Protein AF-A0A1A8XDH8-F1 (afdb_monomer_lite)

Organism: NCBI:txid864141

Foldseek 3Di:
DVVLLVLLVVLLLCLVVDDVVSVVVCVVDPVSLVSNVSNLVSLVVLCVVQPPDDDDPSNVSSVVVVVVSVVCCVVDLCSLLSSVLSVVVVVVVVDDDDPDPPPDADDLQFADPLVVVLCVVLVLCVVDCLRVLSVVLVVFWFDQDCPLLVVPPDPLWPPSRLLRRVLRSVVVCQVCVVVSCVVVVVDDLQRSLVSVQLSVLSNQLNDQTRLSSVSSSVVSVVVVCVVVVVVDDDRDRDRDDDLSDDSVLSVLLSNLVVCLSSVVVLVVSLPDPPPPCLQVCQVVVLVNLQSLLVCLVPCPSVSCVVSNVSVPVRDDPVNLVVSCVSHPPSLSVCSPPPVDSGSDNVVVVVPDDPPPDDDDPDDDDDPDPDDDDDPPPCVVPDDPVPGPVVVVVVVVVVPDDDDDDDDDDD

Sequence (410 aa):
DIYELKNIFDYSELIYDGDIKVYNEISNNSEYLNYFKNGLNLYRRGKIRCPSVKMNEYCNEFNEYANNYNNYEKKLPYLSCREKFLSSLLKKDTTSNGESLRGDGTNEDTLDTVFHTLLKKDEIDEKIDLNKFYKLLNTYNGTHIPNICDSLNDKLMIKKDYICKLFGRVENIFKKWDDIIKVYNKLDPKESCSYLNYWIYGKLGGVDSTPCDIDNFYFMWYDYYIDISRNNTKNKCYIDKYYGFNTDELRNKKKMFDFLVYYNSMKDKFKETKNDSKKDYCPYIKGIFELYKLMERENDTNSYTEELKLFRNKFSNAELNYLEEICPDMCLHFVFNKKLKTLCPFEEFSSSELVKEKVKPCGNLVSSKVPGRTHKNNEEGYNFSSLPSATVYKKLNGEVITDYYYSICE

Radius of gyration: 26.26 Å; chains: 1; bounding box: 73×52×60 Å

Secondary structure (DSSP, 8-state):
-HHHHHHHHHHHHHHHS--HHHHHHHHH-HHHHHHHHHHHHHHHHHHHH--SS---HHHHHHHHHHHHHHHHHTT-TTHHHHHHHHHHHHHHHH-SS-------S---SSS-HHHHHHHHHTT-TTTSHHHHHHHHHTT------HHHHTT---TT-SSHHHHHHHHHHHHHHHHTHHHHHHHTTTS-HHHHHHHHHHHHHHHHHTTT--HHHHHHHHHHHHHHHHHHHHH--S-PPPPP------HHHHHHHHHHHHHHHHHHHHHHHHTSTT-GGGGGGHHHHHHHHHHHHHHHHHGGGSTTHHHHHHHHHH--HHHHHHHHHHSTTS-GGGTT-TT-SSS-TTTGGGSS-------------------------GGGT---TTSHHHHHHHHHTTS-----------

Structure (mmCIF, N/CA/C/O backbone):
data_AF-A0A1A8XDH8-F1
#
_entry.id   AF-A0A1A8XDH8-F1
#
loop_
_atom_site.group_PDB
_atom_site.id
_atom_site.type_symbol
_atom_site.label_atom_id
_atom_site.label_alt_id
_atom_site.label_comp_id
_atom_site.label_asym_id
_atom_site.label_entity_id
_atom_site.label_seq_id
_atom_site.pdbx_PDB_ins_code
_atom_site.Cartn_x
_atom_site.Cartn_y
_atom_site.Cartn_z
_atom_site.occupancy
_atom_site.B_iso_or_equiv
_atom_site.auth_seq_id
_atom_site.auth_comp_id
_atom_site.auth_asym_id
_atom_site.auth_atom_id
_atom_site.pdbx_PDB_model_num
ATOM 1 N N . ASP A 1 1 ? 28.430 27.008 -4.219 1.00 57.25 1 ASP A N 1
ATOM 2 C CA . ASP A 1 1 ? 27.725 27.143 -5.510 1.00 57.25 1 ASP A CA 1
ATOM 3 C C . ASP A 1 1 ? 28.436 26.417 -6.654 1.00 57.25 1 ASP A C 1
ATOM 5 O O . ASP A 1 1 ? 27.907 25.403 -7.085 1.00 57.25 1 ASP A O 1
ATOM 9 N N . ILE A 1 2 ? 29.647 26.805 -7.081 1.00 60.62 2 ILE A N 1
ATOM 10 C CA . ILE A 1 2 ? 30.354 26.149 -8.213 1.00 60.62 2 ILE A CA 1
ATOM 11 C C . ILE A 1 2 ? 30.617 24.645 -7.979 1.00 60.62 2 ILE A C 1
ATOM 13 O O . ILE A 1 2 ? 30.295 23.821 -8.829 1.00 60.62 2 ILE A O 1
ATOM 17 N N . TYR A 1 3 ? 31.120 24.254 -6.801 1.00 63.81 3 TYR A N 1
ATOM 18 C CA . TYR A 1 3 ? 31.328 22.835 -6.460 1.00 63.81 3 TYR A CA 1
ATOM 19 C C . TYR A 1 3 ? 30.029 22.017 -6.397 1.00 63.81 3 TYR A C 1
ATOM 21 O O . TYR A 1 3 ? 30.033 20.819 -6.665 1.00 63.81 3 TYR A O 1
ATOM 29 N N . GLU A 1 4 ? 28.911 22.649 -6.031 1.00 65.94 4 GLU A N 1
ATOM 30 C CA . GLU A 1 4 ? 27.609 21.978 -6.010 1.00 65.94 4 GLU A CA 1
ATOM 31 C C . GLU A 1 4 ? 27.112 21.720 -7.430 1.00 65.94 4 GLU A C 1
ATOM 33 O O . GLU A 1 4 ? 26.664 20.615 -7.720 1.00 65.94 4 GLU A O 1
ATOM 38 N N . LEU A 1 5 ? 27.236 22.713 -8.315 1.00 66.81 5 LEU A N 1
ATOM 39 C CA . LEU A 1 5 ? 26.865 22.591 -9.724 1.00 66.81 5 LEU A CA 1
ATOM 40 C C . LEU A 1 5 ? 27.728 21.564 -10.450 1.00 66.81 5 LEU A C 1
ATOM 42 O O . LEU A 1 5 ? 27.180 20.744 -11.177 1.00 66.81 5 LEU A O 1
ATOM 46 N N . LYS A 1 6 ? 29.036 21.525 -10.170 1.00 69.44 6 LYS A N 1
ATOM 47 C CA . LYS A 1 6 ? 29.929 20.475 -10.673 1.00 69.44 6 LYS A CA 1
ATOM 48 C C . LYS A 1 6 ? 29.466 19.080 -10.241 1.00 69.44 6 LYS A C 1
ATOM 50 O O . LYS A 1 6 ? 29.279 18.224 -11.087 1.00 69.44 6 LYS A O 1
ATOM 55 N N . ASN A 1 7 ? 29.169 18.862 -8.957 1.00 69.19 7 ASN A N 1
ATOM 56 C CA . ASN A 1 7 ? 28.661 17.562 -8.493 1.00 69.19 7 ASN A CA 1
ATOM 57 C C . ASN A 1 7 ? 27.291 17.194 -9.094 1.00 69.19 7 ASN A C 1
ATOM 59 O O . ASN A 1 7 ? 27.010 16.017 -9.301 1.00 69.19 7 ASN A O 1
ATOM 63 N N . ILE A 1 8 ? 26.420 18.177 -9.351 1.00 68.19 8 ILE A N 1
ATOM 64 C CA . ILE A 1 8 ? 25.142 17.958 -10.050 1.00 68.19 8 ILE A CA 1
ATOM 65 C C . ILE A 1 8 ? 25.392 17.579 -11.516 1.00 68.19 8 ILE A C 1
ATOM 67 O O . ILE A 1 8 ? 24.698 16.712 -12.049 1.00 68.19 8 ILE A O 1
ATOM 71 N N . PHE A 1 9 ? 26.385 18.202 -12.150 1.00 69.88 9 PHE A N 1
ATOM 72 C CA . PHE A 1 9 ? 26.786 17.926 -13.523 1.00 69.88 9 PHE A CA 1
ATOM 73 C C . PHE A 1 9 ? 27.391 16.527 -13.652 1.00 69.88 9 PHE A C 1
ATOM 75 O O . PHE A 1 9 ? 26.875 15.712 -14.416 1.00 69.88 9 PHE A O 1
ATOM 82 N N . ASP A 1 10 ? 28.385 16.215 -12.824 1.00 67.56 10 ASP A N 1
ATOM 83 C CA . ASP A 1 10 ? 29.034 14.908 -12.752 1.00 67.56 10 ASP A CA 1
ATOM 84 C C . ASP A 1 10 ? 28.000 13.807 -12.438 1.00 67.56 10 ASP A C 1
ATOM 86 O O . ASP A 1 10 ? 28.000 12.755 -13.072 1.00 67.56 10 ASP A O 1
ATOM 90 N N . TYR A 1 11 ? 27.040 14.065 -11.535 1.00 69.44 11 TYR A N 1
ATOM 91 C CA . TYR A 1 11 ? 25.888 13.182 -11.296 1.00 69.44 11 TYR A CA 1
ATOM 92 C C . TYR A 1 11 ? 25.066 12.938 -12.566 1.00 69.44 11 TYR A C 1
ATOM 94 O O . TYR A 1 11 ? 24.744 11.794 -12.885 1.00 69.44 11 TYR A O 1
ATOM 102 N N . SER A 1 12 ? 24.712 13.999 -13.291 1.00 64.62 12 SER A N 1
ATOM 103 C CA . SER A 1 12 ? 23.890 13.888 -14.498 1.00 64.62 12 SER A CA 1
ATOM 104 C C . SER A 1 12 ? 24.608 13.145 -15.628 1.00 64.62 12 SER A C 1
ATOM 106 O O . SER A 1 12 ? 23.983 12.343 -16.319 1.00 64.62 12 SER A O 1
ATOM 108 N N . GLU A 1 13 ? 25.918 13.354 -15.767 1.00 64.50 13 GLU A N 1
ATOM 109 C CA . GLU A 1 13 ? 26.775 12.684 -16.743 1.00 64.50 13 GLU A CA 1
ATOM 110 C C . GLU A 1 13 ? 26.942 11.206 -16.390 1.00 64.50 13 GLU A C 1
ATOM 112 O O . GLU A 1 13 ? 26.741 10.351 -17.236 1.00 64.50 13 GLU A O 1
ATOM 117 N N . LEU A 1 14 ? 27.187 10.873 -15.125 1.00 62.25 14 LEU A N 1
ATOM 118 C CA . LEU A 1 14 ? 27.314 9.495 -14.657 1.00 62.25 14 LEU A CA 1
ATOM 119 C C . LEU A 1 14 ? 26.022 8.666 -14.783 1.00 62.25 14 LEU A C 1
ATOM 121 O O . LEU A 1 14 ? 26.064 7.462 -15.040 1.00 62.25 14 LEU A O 1
ATOM 125 N N . ILE A 1 15 ? 24.867 9.302 -14.594 1.00 57.88 15 ILE A N 1
ATOM 126 C CA . ILE A 1 15 ? 23.554 8.694 -14.832 1.00 57.88 15 ILE A CA 1
ATOM 127 C C . ILE A 1 15 ? 23.313 8.465 -16.342 1.00 57.88 15 ILE A C 1
ATOM 129 O O . ILE A 1 15 ? 22.624 7.514 -16.722 1.00 57.88 15 ILE A O 1
ATOM 133 N N . TYR A 1 16 ? 23.882 9.321 -17.195 1.00 56.75 16 TYR A N 1
ATOM 134 C CA . TYR A 1 16 ? 23.728 9.314 -18.653 1.00 56.75 16 TYR A CA 1
ATOM 135 C C . TYR A 1 16 ? 24.715 8.373 -19.374 1.00 56.75 16 TYR A C 1
ATOM 137 O O . TYR A 1 16 ? 24.279 7.524 -20.150 1.00 56.75 16 TYR A O 1
ATOM 145 N N . ASP A 1 17 ? 26.017 8.478 -19.085 1.00 52.62 17 ASP A N 1
ATOM 146 C CA . ASP A 1 17 ? 27.108 7.632 -19.607 1.00 52.62 17 ASP A CA 1
ATOM 147 C C . ASP A 1 17 ? 27.165 6.256 -18.926 1.00 52.62 17 ASP A C 1
ATOM 149 O O . ASP A 1 17 ? 27.969 5.396 -19.295 1.00 52.62 17 ASP A O 1
ATOM 153 N N . GLY A 1 18 ? 26.303 6.029 -17.931 1.00 48.84 18 GLY A N 1
ATOM 154 C CA . GLY A 1 18 ? 26.177 4.779 -17.199 1.00 48.84 18 GLY A CA 1
ATOM 155 C C . GLY A 1 18 ? 25.682 3.630 -18.077 1.00 48.84 18 GLY A C 1
ATOM 156 O O . GLY A 1 18 ? 24.524 3.204 -17.990 1.00 48.84 18 GLY A 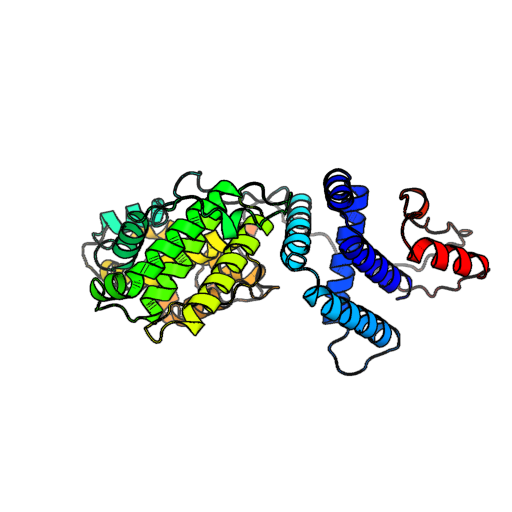O 1
ATOM 157 N N . ASP A 1 19 ? 26.594 3.062 -18.866 1.00 48.09 19 ASP A N 1
ATOM 158 C CA . ASP A 1 19 ? 26.564 1.649 -19.223 1.00 48.09 19 ASP A CA 1
ATOM 159 C C . ASP A 1 19 ? 26.347 0.847 -17.927 1.00 48.09 19 ASP A C 1
ATOM 161 O O . ASP A 1 19 ? 26.852 1.193 -16.855 1.00 48.09 19 ASP A O 1
ATOM 165 N N . ILE A 1 20 ? 25.589 -0.244 -18.001 1.00 47.47 20 ILE A N 1
ATOM 166 C CA . ILE A 1 20 ? 25.186 -1.056 -16.840 1.00 47.47 20 ILE A CA 1
ATOM 167 C C . ILE A 1 20 ? 26.401 -1.498 -15.993 1.00 47.47 20 ILE A C 1
ATOM 169 O O . ILE A 1 20 ? 26.281 -1.753 -14.794 1.00 47.47 20 ILE A O 1
ATOM 173 N N . LYS A 1 21 ? 27.587 -1.563 -16.605 1.00 49.50 21 LYS A N 1
ATOM 174 C CA . LYS A 1 21 ? 28.859 -1.844 -15.929 1.00 49.50 21 LYS A CA 1
ATOM 175 C C . LYS A 1 21 ? 29.185 -0.834 -14.825 1.00 49.50 21 LYS A C 1
ATOM 177 O O . LYS A 1 21 ? 29.518 -1.257 -13.723 1.00 49.50 21 LYS A O 1
ATOM 182 N N . VAL A 1 22 ? 28.992 0.459 -15.084 1.00 55.41 22 VAL A N 1
ATOM 183 C CA . VAL A 1 22 ? 29.287 1.543 -14.136 1.00 55.41 22 VAL A CA 1
ATOM 184 C C . VAL A 1 22 ? 28.367 1.444 -12.912 1.00 55.41 22 VAL A C 1
ATOM 186 O O . VAL A 1 22 ? 28.830 1.542 -11.782 1.00 55.41 22 VAL A O 1
ATOM 189 N N . TYR A 1 23 ? 27.082 1.115 -13.097 1.00 55.38 23 TYR A N 1
ATOM 190 C CA . TYR A 1 23 ? 26.118 0.939 -11.996 1.00 55.38 23 TYR A CA 1
ATOM 191 C C . TYR A 1 23 ? 26.444 -0.221 -11.047 1.00 55.38 23 TYR A C 1
ATOM 193 O O . TYR A 1 23 ? 26.320 -0.072 -9.829 1.00 55.38 23 TYR A O 1
ATOM 201 N N . ASN A 1 24 ? 26.880 -1.365 -11.579 1.00 53.00 24 ASN A N 1
ATOM 202 C CA . ASN A 1 24 ? 27.301 -2.493 -10.746 1.00 53.00 24 ASN A CA 1
ATOM 203 C C . ASN A 1 24 ? 28.575 -2.165 -9.953 1.00 53.00 24 ASN A C 1
ATOM 205 O O . ASN A 1 24 ? 28.712 -2.588 -8.807 1.00 53.00 24 ASN A O 1
ATOM 209 N N . GLU A 1 25 ? 29.487 -1.383 -10.529 1.00 58.81 25 GLU A N 1
ATOM 210 C CA . GLU A 1 25 ? 30.690 -0.904 -9.841 1.00 58.81 25 GLU A CA 1
ATOM 211 C C . GLU A 1 25 ? 30.348 0.102 -8.731 1.00 58.81 25 GLU A C 1
ATOM 213 O O . GLU A 1 25 ? 30.860 -0.022 -7.618 1.00 58.81 25 GLU A O 1
ATOM 218 N N . ILE A 1 26 ? 29.405 1.018 -8.977 1.00 59.94 26 ILE A N 1
ATOM 219 C CA . ILE A 1 26 ? 28.917 1.990 -7.982 1.00 59.94 26 ILE A CA 1
ATOM 220 C C . ILE A 1 26 ? 28.240 1.296 -6.805 1.00 59.94 26 ILE A C 1
ATOM 222 O O . ILE A 1 26 ? 28.492 1.652 -5.659 1.00 59.94 26 ILE A O 1
ATOM 226 N N . SER A 1 27 ? 27.391 0.296 -7.058 1.00 54.03 27 SER A N 1
ATOM 227 C CA . SER A 1 27 ? 26.704 -0.426 -5.980 1.00 54.03 27 SER A CA 1
ATOM 228 C C . SER A 1 27 ? 27.655 -1.270 -5.125 1.00 54.03 27 SER A C 1
ATOM 230 O O . SER A 1 27 ? 27.328 -1.557 -3.975 1.00 54.03 27 SER A O 1
ATOM 232 N N . ASN A 1 28 ? 28.802 -1.681 -5.673 1.00 57.75 28 ASN A N 1
ATOM 233 C CA . ASN A 1 28 ? 29.794 -2.503 -4.979 1.00 57.75 28 ASN A CA 1
ATOM 234 C C . ASN A 1 28 ? 30.896 -1.674 -4.299 1.00 57.75 28 ASN A C 1
ATOM 236 O O . ASN A 1 28 ? 31.675 -2.226 -3.522 1.00 57.75 28 ASN A O 1
ATOM 240 N N . ASN A 1 29 ? 30.969 -0.367 -4.566 1.00 66.69 29 ASN A N 1
ATOM 241 C CA . ASN A 1 29 ? 31.967 0.529 -3.996 1.00 66.69 29 ASN A CA 1
ATOM 242 C C . ASN A 1 29 ? 31.298 1.652 -3.186 1.00 66.69 29 ASN A C 1
ATOM 244 O O . ASN A 1 29 ? 30.651 2.546 -3.731 1.00 66.69 29 ASN A O 1
ATOM 248 N N . SER A 1 30 ? 31.497 1.627 -1.865 1.00 60.16 30 SER A N 1
ATOM 249 C CA . SER A 1 30 ? 30.885 2.568 -0.919 1.00 60.16 30 SER A CA 1
ATOM 250 C C . SER A 1 30 ? 31.268 4.031 -1.163 1.00 60.16 30 SER A C 1
ATOM 252 O O . SER A 1 30 ? 30.487 4.927 -0.845 1.00 60.16 30 SER A O 1
ATOM 254 N N . GLU A 1 31 ? 32.444 4.290 -1.733 1.00 61.78 31 GLU A N 1
ATOM 255 C CA . GLU A 1 31 ? 32.910 5.640 -2.058 1.00 61.78 31 GLU A CA 1
ATOM 256 C C . GLU A 1 31 ? 32.152 6.212 -3.261 1.00 61.78 31 GLU A C 1
ATOM 258 O O . GLU A 1 31 ? 31.560 7.288 -3.170 1.00 61.78 31 GLU A O 1
ATOM 263 N N . TYR A 1 32 ? 32.066 5.439 -4.350 1.00 63.28 32 TYR A N 1
ATOM 264 C CA . TYR A 1 32 ? 31.273 5.809 -5.526 1.00 63.28 32 TYR A CA 1
ATOM 265 C C . TYR A 1 32 ? 29.805 5.977 -5.156 1.00 63.28 32 TYR A C 1
ATOM 267 O O . TYR A 1 32 ? 29.187 6.981 -5.506 1.00 63.28 32 TYR A O 1
ATOM 275 N N . LEU A 1 33 ? 29.254 5.043 -4.381 1.00 63.00 33 LEU A N 1
ATOM 276 C CA . LEU A 1 33 ? 27.893 5.154 -3.885 1.00 63.00 33 LEU A CA 1
ATOM 277 C C . LEU A 1 33 ? 27.691 6.474 -3.121 1.00 63.00 33 LEU A C 1
ATOM 279 O O . LEU A 1 33 ? 26.751 7.200 -3.425 1.00 63.00 33 LEU A O 1
ATOM 283 N N . ASN A 1 34 ? 28.582 6.845 -2.196 1.00 63.53 34 ASN A N 1
ATOM 284 C CA . ASN A 1 34 ? 28.495 8.113 -1.458 1.00 63.53 34 ASN A CA 1
ATOM 285 C C . ASN A 1 34 ? 28.601 9.357 -2.351 1.00 63.53 34 ASN A C 1
ATOM 287 O O . ASN A 1 34 ? 27.888 10.339 -2.131 1.00 63.53 34 ASN A O 1
ATOM 291 N N . TYR A 1 35 ? 29.443 9.322 -3.378 1.00 65.69 35 TYR A N 1
ATOM 292 C CA . TYR A 1 35 ? 29.545 10.408 -4.348 1.00 65.69 35 TYR A CA 1
ATOM 293 C C . TYR A 1 35 ? 28.225 10.608 -5.116 1.00 65.69 35 TYR A C 1
ATOM 295 O O . TYR A 1 35 ? 27.676 11.713 -5.149 1.00 65.69 35 TYR A O 1
ATOM 303 N N . PHE A 1 36 ? 27.631 9.519 -5.614 1.00 66.44 36 PHE A N 1
ATOM 304 C CA . PHE A 1 36 ? 26.313 9.538 -6.263 1.00 66.44 36 PHE A CA 1
ATOM 305 C C . PHE A 1 36 ? 25.199 10.023 -5.339 1.00 66.44 36 PHE A C 1
ATOM 307 O O . PHE A 1 36 ? 24.348 10.822 -5.733 1.00 66.44 36 PHE A O 1
ATOM 314 N N . LYS A 1 37 ? 25.216 9.554 -4.090 1.00 67.00 37 LYS A N 1
ATOM 315 C CA . LYS A 1 37 ? 24.292 9.964 -3.029 1.00 67.00 37 LYS A CA 1
ATOM 316 C C . LYS A 1 37 ? 24.305 11.475 -2.822 1.00 67.00 37 LYS A C 1
ATOM 318 O O . LYS A 1 37 ? 23.246 12.101 -2.733 1.00 67.00 37 LYS A O 1
ATOM 323 N N . ASN A 1 38 ? 25.496 12.063 -2.791 1.00 68.06 38 ASN A N 1
ATOM 324 C CA . ASN A 1 38 ? 25.676 13.500 -2.639 1.00 68.06 38 ASN A CA 1
ATOM 325 C C . ASN A 1 38 ? 25.168 14.271 -3.863 1.00 68.06 38 ASN A C 1
ATOM 327 O O . ASN A 1 38 ? 24.443 15.253 -3.689 1.00 68.06 38 ASN A O 1
ATOM 331 N N . GLY A 1 39 ? 25.464 13.795 -5.075 1.00 71.62 39 GLY A N 1
ATOM 332 C CA . GLY A 1 39 ? 24.973 14.381 -6.326 1.00 71.62 39 GLY A CA 1
ATOM 333 C C . GLY A 1 39 ? 23.443 14.405 -6.424 1.00 71.62 39 GLY A C 1
ATOM 334 O O . GLY A 1 39 ? 22.849 15.462 -6.644 1.00 71.62 39 GLY A O 1
ATOM 335 N N . LEU A 1 40 ? 22.782 13.278 -6.136 1.00 70.50 40 LEU A N 1
ATOM 336 C CA . LEU A 1 40 ? 21.316 13.176 -6.125 1.00 70.50 40 LEU A CA 1
ATOM 337 C C . LEU A 1 40 ? 20.677 14.114 -5.085 1.00 70.50 40 LEU A C 1
ATOM 339 O O . LEU A 1 40 ? 19.680 14.787 -5.363 1.00 70.50 40 LEU A O 1
ATOM 343 N N . ASN A 1 41 ? 21.249 14.188 -3.880 1.00 64.81 41 ASN A N 1
ATOM 344 C CA . ASN A 1 41 ? 20.767 15.087 -2.831 1.00 64.81 41 ASN A CA 1
ATOM 345 C C . ASN A 1 41 ? 20.944 16.564 -3.207 1.00 64.81 41 ASN A C 1
ATOM 347 O O . ASN A 1 41 ? 20.065 17.383 -2.928 1.00 64.81 41 ASN A O 1
ATOM 351 N N . LEU A 1 42 ? 22.066 16.923 -3.834 1.00 70.50 42 LEU A N 1
ATOM 352 C CA . LEU A 1 42 ? 22.305 18.269 -4.357 1.00 70.50 42 LEU A CA 1
ATOM 353 C C . LEU A 1 42 ? 21.299 18.628 -5.451 1.00 70.50 42 LEU A C 1
ATOM 355 O O . LEU A 1 42 ? 20.700 19.698 -5.383 1.00 70.50 42 LEU A O 1
ATOM 359 N N . TYR A 1 43 ? 21.024 17.714 -6.381 1.00 72.19 43 TYR A N 1
ATOM 360 C CA . TYR A 1 43 ? 20.034 17.922 -7.436 1.00 72.19 43 TYR A CA 1
ATOM 361 C C . TYR A 1 43 ? 18.620 18.156 -6.877 1.00 72.19 43 TYR A C 1
ATOM 363 O O . TYR A 1 43 ? 17.940 19.111 -7.262 1.00 72.19 43 TYR A O 1
ATOM 371 N N . ARG A 1 44 ? 18.185 17.338 -5.907 1.00 70.00 44 ARG A N 1
ATOM 372 C CA . ARG A 1 44 ? 16.887 17.514 -5.225 1.00 70.00 44 ARG A CA 1
ATOM 373 C C . ARG A 1 44 ? 16.793 18.857 -4.507 1.00 70.00 44 ARG A C 1
ATOM 375 O O . ARG A 1 44 ? 15.788 19.554 -4.645 1.00 70.00 44 ARG A O 1
ATOM 382 N N . ARG A 1 45 ? 17.843 19.241 -3.774 1.00 68.69 45 ARG A N 1
ATOM 383 C CA . ARG A 1 45 ? 17.914 20.553 -3.112 1.00 68.69 45 ARG A CA 1
ATOM 384 C C . ARG A 1 45 ? 17.882 21.694 -4.125 1.00 68.69 45 ARG A C 1
ATOM 386 O O . ARG A 1 45 ? 17.168 22.662 -3.890 1.00 68.69 45 ARG A O 1
ATOM 393 N N . GLY A 1 46 ? 18.572 21.556 -5.255 1.00 70.94 46 GLY A N 1
ATOM 394 C CA . GLY A 1 46 ? 18.539 22.510 -6.363 1.00 70.94 46 GLY A CA 1
ATOM 395 C C . GLY A 1 46 ? 17.126 22.722 -6.910 1.00 70.94 46 GLY A C 1
ATOM 396 O O . GLY A 1 46 ? 16.687 23.864 -7.021 1.00 70.94 46 GLY A O 1
ATOM 397 N N . LYS A 1 47 ? 16.352 21.645 -7.130 1.00 71.06 47 LYS A N 1
ATOM 398 C CA . LYS A 1 47 ? 14.943 21.742 -7.572 1.00 71.06 47 LYS A CA 1
ATOM 399 C C . LYS A 1 47 ? 14.067 22.525 -6.594 1.00 71.06 47 LYS A C 1
ATOM 401 O O . LYS A 1 47 ? 13.218 23.299 -7.023 1.00 71.06 47 LYS A O 1
ATOM 406 N N . ILE A 1 48 ? 14.277 22.331 -5.293 1.00 70.44 48 ILE A N 1
ATOM 407 C CA . ILE A 1 48 ? 13.546 23.059 -4.244 1.00 70.44 48 ILE A CA 1
ATOM 408 C C . ILE A 1 48 ? 14.003 24.523 -4.182 1.00 70.44 48 ILE A C 1
ATOM 410 O O . ILE A 1 48 ? 13.178 25.421 -4.031 1.00 70.44 48 ILE A O 1
ATOM 414 N N . ARG A 1 49 ? 15.314 24.764 -4.303 1.00 71.94 49 ARG A N 1
ATOM 415 C CA . ARG A 1 49 ? 15.943 26.091 -4.218 1.00 71.94 49 ARG A CA 1
ATOM 416 C C . ARG A 1 49 ? 15.630 26.971 -5.431 1.00 71.94 49 ARG A C 1
ATOM 418 O O . ARG A 1 49 ? 15.602 28.188 -5.286 1.00 71.94 49 ARG A O 1
ATOM 425 N N . CYS A 1 50 ? 15.380 26.375 -6.597 1.00 72.38 50 CYS A N 1
ATOM 426 C CA . CYS A 1 50 ? 15.266 27.080 -7.874 1.00 72.38 50 CYS A CA 1
ATOM 427 C C . CYS A 1 50 ? 13.925 26.838 -8.609 1.00 72.38 50 CYS A C 1
ATOM 429 O O . CYS A 1 50 ? 13.933 26.369 -9.749 1.00 72.38 50 CYS A O 1
ATOM 431 N N . PRO A 1 51 ? 12.755 27.168 -8.025 1.00 62.59 51 PRO A N 1
ATOM 432 C CA . PRO A 1 51 ? 11.459 26.949 -8.669 1.00 62.59 51 PRO A CA 1
ATOM 433 C C . PRO A 1 51 ? 11.197 27.967 -9.794 1.00 62.59 51 PRO A C 1
ATOM 435 O O . PRO A 1 51 ? 10.756 29.073 -9.514 1.00 62.59 51 PRO A O 1
ATOM 438 N N . SER A 1 52 ? 11.495 27.582 -11.046 1.00 60.53 52 SER A N 1
ATOM 439 C CA . SER A 1 52 ? 11.068 28.079 -12.385 1.00 60.53 52 SER A CA 1
ATOM 440 C C . SER A 1 52 ? 10.859 29.585 -12.684 1.00 60.53 52 SER A C 1
ATOM 442 O O . SER A 1 52 ? 10.617 29.936 -13.837 1.00 60.53 52 SER A O 1
ATOM 444 N N . VAL A 1 53 ? 10.977 30.501 -11.725 1.00 54.94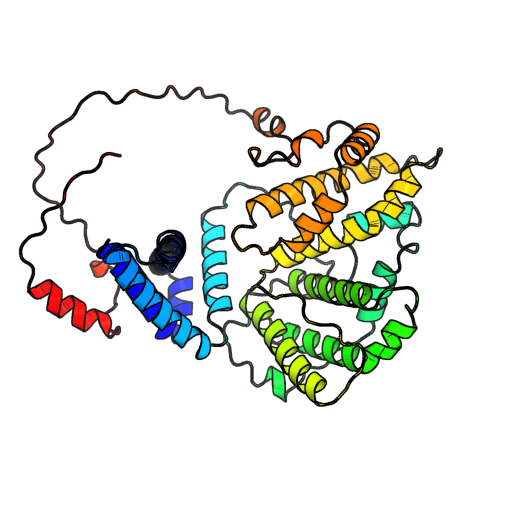 53 VAL A N 1
ATOM 445 C CA . VAL A 1 53 ? 10.784 31.947 -11.883 1.00 54.94 53 VAL A CA 1
ATOM 446 C C . VAL A 1 53 ? 12.069 32.633 -11.422 1.00 54.94 53 VAL A C 1
ATOM 448 O O . VAL A 1 53 ? 12.244 32.922 -10.245 1.00 54.94 53 VAL A O 1
ATOM 451 N N . LYS A 1 54 ? 12.993 32.784 -12.381 1.00 58.19 54 LYS A N 1
ATOM 452 C CA . LYS A 1 54 ? 14.308 33.457 -12.325 1.00 58.19 54 LYS A CA 1
ATOM 453 C C . LYS A 1 54 ? 14.787 33.895 -10.933 1.00 58.19 54 LYS A C 1
ATOM 455 O O . LYS A 1 54 ? 14.433 34.966 -10.445 1.00 58.19 54 LYS A O 1
ATOM 460 N N . MET A 1 55 ? 15.721 33.126 -10.389 1.00 66.06 55 MET A N 1
ATOM 461 C CA . MET A 1 55 ? 16.654 33.561 -9.349 1.00 66.06 55 MET A CA 1
ATOM 462 C C . MET A 1 55 ? 18.087 33.313 -9.830 1.00 66.06 55 MET A C 1
ATOM 464 O O . MET A 1 55 ? 18.235 32.570 -10.789 1.00 66.06 55 MET A O 1
ATOM 468 N N . ASN A 1 56 ? 19.045 34.013 -9.198 1.00 70.69 56 ASN A N 1
ATOM 469 C CA . ASN A 1 56 ? 20.519 34.082 -9.345 1.00 70.69 56 ASN A CA 1
ATOM 470 C C . ASN A 1 56 ? 21.261 33.170 -10.362 1.00 70.69 56 ASN A C 1
ATOM 472 O O . ASN A 1 56 ? 20.773 32.154 -10.828 1.00 70.69 56 ASN A O 1
ATOM 476 N N . GLU A 1 57 ? 22.507 33.525 -10.692 1.00 74.38 57 GLU A N 1
ATOM 477 C CA . GLU A 1 57 ? 23.334 32.788 -11.671 1.00 74.38 57 GLU A CA 1
ATOM 478 C C . GLU A 1 57 ? 23.361 31.270 -11.424 1.00 74.38 57 GLU A C 1
ATOM 480 O O . GLU A 1 57 ? 23.132 30.508 -12.359 1.00 74.38 57 GLU A O 1
ATOM 485 N N . TYR A 1 58 ? 23.470 30.841 -10.161 1.00 74.44 58 TYR A N 1
ATOM 486 C CA . TYR A 1 58 ? 23.362 29.433 -9.764 1.00 74.44 58 TYR A CA 1
ATOM 487 C C . TYR A 1 58 ? 22.054 28.769 -10.219 1.00 74.44 58 TYR A C 1
ATOM 489 O O . TYR A 1 58 ? 22.075 27.682 -10.790 1.00 74.44 58 TYR A O 1
ATOM 497 N N . CYS A 1 59 ? 20.902 29.396 -9.970 1.00 72.12 59 CYS A N 1
ATOM 498 C CA . CYS A 1 59 ? 19.611 28.834 -10.353 1.00 72.12 59 CYS A CA 1
ATOM 499 C C . CYS A 1 59 ? 19.373 28.881 -11.865 1.00 72.12 59 CYS A C 1
ATOM 501 O O . CYS A 1 59 ? 18.642 28.034 -12.378 1.00 72.12 59 CYS A O 1
ATOM 503 N N . ASN A 1 60 ? 19.971 29.829 -12.590 1.00 75.00 60 ASN A N 1
ATOM 504 C CA . ASN A 1 60 ? 19.941 29.822 -14.053 1.00 75.00 60 ASN A CA 1
ATOM 505 C C . ASN A 1 60 ? 20.724 28.626 -14.603 1.00 75.00 60 ASN A C 1
ATOM 507 O O . ASN A 1 60 ? 20.173 27.871 -15.401 1.00 75.00 60 ASN A O 1
ATOM 511 N N . GLU A 1 61 ? 21.947 28.414 -14.113 1.00 74.81 61 GLU A N 1
ATOM 512 C CA . GLU A 1 61 ? 22.790 27.286 -14.517 1.00 74.81 61 GLU A CA 1
ATOM 513 C C . GLU A 1 61 ? 22.124 25.953 -14.152 1.00 74.81 61 GLU A C 1
ATOM 515 O O . GLU A 1 61 ? 21.924 25.089 -15.003 1.00 74.81 61 GLU A O 1
ATOM 520 N N . PHE A 1 62 ? 21.648 25.820 -12.908 1.00 77.69 62 PHE A N 1
ATOM 521 C CA . PHE A 1 62 ? 20.903 24.645 -12.457 1.00 77.69 62 PHE A CA 1
ATOM 522 C C . PHE A 1 62 ? 19.680 24.352 -13.336 1.00 77.69 62 PHE A C 1
ATOM 524 O O . PHE A 1 62 ? 19.450 23.199 -13.690 1.00 77.69 62 PHE A O 1
ATOM 531 N N . ASN A 1 63 ? 18.884 25.367 -13.689 1.00 74.94 63 ASN A N 1
ATOM 532 C CA . ASN A 1 63 ? 17.688 25.176 -14.510 1.00 74.94 63 ASN A CA 1
ATOM 533 C C . ASN A 1 63 ? 18.023 24.832 -15.966 1.00 74.94 63 ASN A C 1
ATOM 535 O O . ASN A 1 63 ? 17.282 24.070 -16.587 1.00 74.94 63 ASN A O 1
ATOM 539 N N . GLU A 1 64 ? 19.124 25.345 -16.514 1.00 74.81 64 GLU A N 1
ATOM 540 C CA . GLU A 1 64 ? 19.632 24.932 -17.825 1.00 74.81 64 GLU A CA 1
ATOM 541 C C . GLU A 1 64 ? 20.011 23.444 -17.816 1.00 74.81 64 GLU A C 1
ATOM 543 O O . GLU A 1 64 ? 19.528 22.675 -18.654 1.00 74.81 64 GLU A O 1
ATOM 548 N N . TYR A 1 65 ? 20.758 23.0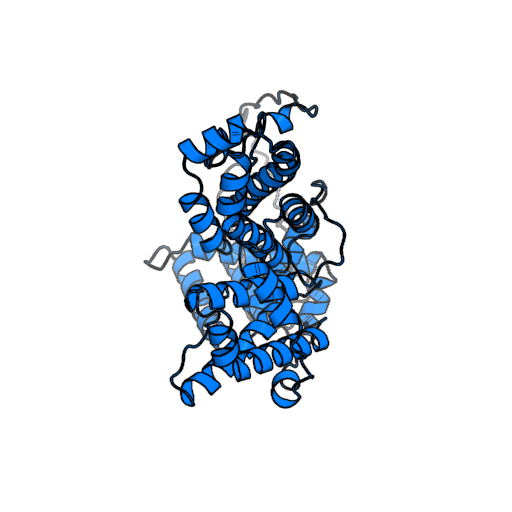02 -16.798 1.00 68.69 65 TYR A N 1
ATOM 549 C CA . TYR A 1 65 ? 21.079 21.586 -16.608 1.00 68.69 65 TYR A CA 1
ATOM 550 C C . TYR A 1 65 ? 19.832 20.732 -16.366 1.00 68.69 65 TYR A C 1
ATOM 552 O O . TYR A 1 65 ? 19.681 19.680 -16.982 1.00 68.69 65 TYR A O 1
ATOM 560 N N . ALA A 1 66 ? 18.905 21.180 -15.519 1.00 68.19 66 ALA A N 1
ATOM 561 C CA . ALA A 1 66 ? 17.666 20.465 -15.233 1.00 68.19 66 ALA A CA 1
ATOM 562 C C . ALA A 1 66 ? 16.768 20.344 -16.477 1.00 68.19 66 ALA A C 1
ATOM 564 O O . ALA A 1 66 ? 16.125 19.315 -16.665 1.00 68.19 66 ALA A O 1
ATOM 565 N N . ASN A 1 67 ? 16.745 21.348 -17.358 1.00 68.25 67 ASN A N 1
ATOM 566 C CA . ASN A 1 67 ? 16.015 21.286 -18.626 1.00 68.25 67 ASN A CA 1
ATOM 567 C C . ASN A 1 67 ? 16.659 20.314 -19.617 1.00 68.25 67 ASN A C 1
ATOM 569 O O . ASN A 1 67 ? 15.945 19.554 -20.274 1.00 68.25 67 ASN A O 1
ATOM 573 N N . ASN A 1 68 ? 17.991 20.292 -19.694 1.00 62.91 68 ASN A N 1
ATOM 574 C CA . ASN A 1 68 ? 18.713 19.283 -20.464 1.00 62.91 68 ASN A CA 1
ATOM 575 C C . ASN A 1 68 ? 18.420 17.879 -19.914 1.00 62.91 68 ASN A C 1
ATOM 577 O O . ASN A 1 68 ? 17.999 17.008 -20.669 1.00 62.91 68 ASN A O 1
ATOM 581 N N . TYR A 1 69 ? 18.492 17.699 -18.595 1.00 59.09 69 TYR A N 1
ATOM 582 C CA . TYR A 1 69 ? 18.092 16.480 -17.891 1.00 59.09 69 TYR A CA 1
ATOM 583 C C . TYR A 1 69 ? 16.652 16.042 -18.236 1.00 59.09 69 TYR A C 1
ATOM 585 O O . TYR A 1 69 ? 16.441 14.890 -18.605 1.00 59.09 69 TYR A O 1
ATOM 593 N N . ASN A 1 70 ? 15.670 16.951 -18.226 1.00 56.72 70 ASN A N 1
ATOM 594 C CA . ASN A 1 70 ? 14.275 16.651 -18.598 1.00 56.72 70 ASN A CA 1
ATOM 595 C C . ASN A 1 70 ? 14.117 16.289 -20.093 1.00 56.72 70 ASN A C 1
ATOM 597 O O . ASN A 1 70 ? 13.237 15.515 -20.475 1.00 56.72 70 ASN A O 1
ATOM 601 N N . ASN A 1 71 ? 14.963 16.835 -20.972 1.00 54.06 71 ASN A N 1
ATOM 602 C CA . ASN A 1 71 ? 15.023 16.417 -22.375 1.00 54.06 71 ASN A CA 1
ATOM 603 C C . ASN A 1 71 ? 15.636 15.012 -22.529 1.00 54.06 71 ASN A C 1
ATOM 605 O O . ASN A 1 71 ? 15.273 14.292 -23.462 1.00 54.06 71 ASN A O 1
ATOM 609 N N . TYR A 1 72 ? 16.521 14.605 -21.614 1.00 51.94 72 TYR A N 1
ATOM 610 C CA . TYR A 1 72 ? 17.128 13.271 -21.570 1.00 51.94 72 TYR A CA 1
ATOM 611 C C . TYR A 1 72 ? 16.241 12.216 -20.890 1.00 51.94 72 TYR A C 1
ATOM 613 O O . TYR A 1 72 ? 16.271 11.059 -21.304 1.00 51.94 72 TYR A O 1
ATOM 621 N N . GLU A 1 73 ? 15.371 12.607 -19.956 1.00 45.06 73 GLU A N 1
ATOM 622 C CA . GLU A 1 73 ? 14.304 11.766 -19.382 1.00 45.06 73 GLU A CA 1
ATOM 623 C C . GLU A 1 73 ? 13.415 11.149 -20.479 1.00 45.06 73 GLU A C 1
ATOM 625 O O . GLU A 1 73 ? 13.025 9.988 -20.406 1.00 45.06 73 GLU A O 1
ATOM 630 N N . LYS A 1 74 ? 13.190 11.879 -21.581 1.00 47.06 74 LYS A N 1
ATOM 631 C CA . LYS A 1 74 ? 12.459 11.380 -22.760 1.00 47.06 74 LYS A CA 1
ATOM 632 C C . LYS A 1 74 ? 13.215 10.319 -23.575 1.00 47.06 74 LYS A C 1
ATOM 634 O O . LYS A 1 74 ? 12.594 9.664 -24.408 1.00 47.06 74 LYS A O 1
ATOM 639 N N . LYS A 1 75 ? 14.534 10.170 -23.394 1.00 44.25 75 LYS A N 1
ATOM 640 C CA . LYS A 1 75 ? 15.389 9.209 -24.124 1.00 44.25 75 LYS A CA 1
ATOM 641 C C . LYS A 1 75 ? 15.714 7.944 -23.322 1.00 44.25 75 LYS A C 1
ATOM 643 O O . LYS A 1 75 ? 16.155 6.966 -23.918 1.00 44.25 75 LYS A O 1
ATOM 648 N N . LEU A 1 76 ? 15.491 7.942 -22.007 1.00 50.25 76 LEU A N 1
ATOM 649 C CA . LEU A 1 76 ? 15.811 6.831 -21.106 1.00 50.25 76 LEU A CA 1
ATOM 650 C C . LEU A 1 76 ? 14.550 6.397 -20.339 1.00 50.25 76 LEU A C 1
ATOM 652 O O . LEU A 1 76 ? 14.235 7.000 -19.315 1.00 50.25 76 LEU A O 1
ATOM 656 N N . PRO A 1 77 ? 13.860 5.317 -20.760 1.00 50.00 77 PRO A N 1
ATOM 657 C CA . PRO A 1 77 ? 12.663 4.812 -20.075 1.00 50.00 77 PRO A CA 1
ATOM 658 C C . PRO A 1 77 ? 12.895 4.374 -18.614 1.00 50.00 77 PRO A C 1
ATOM 660 O O . PRO A 1 77 ? 11.940 4.137 -17.887 1.00 50.00 77 PRO A O 1
ATOM 663 N N . TYR A 1 78 ? 14.157 4.258 -18.179 1.00 55.00 78 TYR A N 1
ATOM 664 C CA . TYR A 1 78 ? 14.572 3.592 -16.935 1.00 55.00 78 TYR A CA 1
ATOM 665 C C . TYR A 1 78 ? 15.223 4.527 -15.904 1.00 55.00 78 TYR A C 1
ATOM 667 O O . TYR A 1 78 ? 15.766 4.070 -14.897 1.00 55.00 78 TYR A O 1
ATOM 675 N N . LEU A 1 79 ? 15.210 5.840 -16.152 1.00 56.06 79 LEU A N 1
ATOM 676 C CA . LEU A 1 79 ? 15.891 6.822 -15.305 1.00 56.06 79 LEU A CA 1
ATOM 677 C C . LEU A 1 79 ? 15.306 6.860 -13.883 1.00 56.06 79 LEU A C 1
ATOM 679 O O . LEU A 1 79 ? 16.049 6.817 -12.903 1.00 56.06 79 LEU A O 1
ATOM 683 N N . SER A 1 80 ? 13.972 6.841 -13.774 1.00 57.34 80 SER A N 1
ATOM 684 C CA . SER A 1 80 ? 13.258 6.868 -12.490 1.00 57.34 80 SER A CA 1
ATOM 685 C C . SER A 1 80 ? 13.582 5.645 -11.618 1.00 57.34 80 SER A C 1
ATOM 687 O O . SER A 1 80 ? 13.947 5.801 -10.448 1.00 57.34 80 SER A O 1
ATOM 689 N N . CYS A 1 81 ? 13.559 4.436 -12.196 1.00 63.00 81 CYS A N 1
ATOM 690 C CA . CYS A 1 81 ? 13.901 3.197 -11.488 1.00 63.00 81 CYS A CA 1
ATOM 691 C C . CYS A 1 81 ? 15.326 3.224 -10.942 1.00 63.00 81 CYS A C 1
ATOM 693 O O . CYS A 1 81 ? 15.558 2.834 -9.796 1.00 63.00 81 CYS A O 1
ATOM 695 N N . ARG A 1 82 ? 16.280 3.736 -11.728 1.00 63.25 82 ARG A N 1
ATOM 696 C CA . ARG A 1 82 ? 17.695 3.808 -11.343 1.00 63.25 82 ARG A CA 1
ATOM 697 C C . ARG A 1 82 ? 17.915 4.799 -10.204 1.00 63.25 82 ARG A C 1
ATOM 699 O O . ARG A 1 82 ? 18.570 4.453 -9.220 1.00 63.25 82 ARG A O 1
ATOM 706 N N . GLU A 1 83 ? 17.313 5.986 -10.264 1.00 63.66 83 GLU A N 1
ATOM 707 C CA . GLU A 1 83 ? 17.380 6.967 -9.168 1.00 63.66 83 GLU A CA 1
ATOM 708 C C . GLU A 1 83 ? 16.764 6.437 -7.868 1.00 63.66 83 GLU A C 1
ATOM 710 O O . GLU A 1 83 ? 17.257 6.710 -6.765 1.00 63.66 83 GLU A O 1
ATOM 715 N N . LYS A 1 84 ? 15.684 5.660 -7.974 1.00 62.72 84 LYS A N 1
ATOM 716 C CA . LYS A 1 84 ? 15.013 5.068 -6.814 1.00 62.72 84 LYS A CA 1
ATOM 717 C C . LYS A 1 84 ? 15.729 3.856 -6.253 1.00 62.72 84 LYS A C 1
ATOM 719 O O . LYS A 1 84 ? 15.805 3.730 -5.032 1.00 62.72 84 LYS A O 1
ATOM 724 N N . PHE A 1 85 ? 16.319 3.023 -7.102 1.00 61.66 85 PHE A N 1
ATOM 725 C CA . PHE A 1 85 ? 17.231 1.971 -6.671 1.00 61.66 85 PHE A CA 1
ATOM 726 C C . PHE A 1 85 ? 18.384 2.570 -5.855 1.00 61.66 85 PHE A C 1
ATOM 728 O O . PHE A 1 85 ? 18.595 2.176 -4.708 1.00 61.66 85 PHE A O 1
ATOM 735 N N . LEU A 1 86 ? 19.027 3.627 -6.354 1.00 60.53 86 LEU A N 1
ATOM 736 C CA . LEU A 1 86 ? 20.071 4.348 -5.617 1.00 60.53 86 LEU A CA 1
ATOM 737 C C . LEU A 1 86 ? 19.541 5.013 -4.329 1.00 60.53 86 LEU A C 1
ATOM 739 O O . LEU A 1 86 ? 20.193 4.963 -3.285 1.00 60.53 86 LEU A O 1
ATOM 743 N N . SER A 1 87 ? 18.324 5.567 -4.355 1.00 62.12 87 SER A N 1
ATOM 744 C CA . SER A 1 87 ? 17.645 6.099 -3.158 1.00 62.12 87 SER A CA 1
ATOM 745 C C . SER A 1 87 ? 17.326 5.029 -2.110 1.00 62.12 87 SER A C 1
ATOM 747 O O . SER A 1 87 ? 17.271 5.330 -0.919 1.00 62.12 87 SER A O 1
ATOM 749 N N . SER A 1 88 ? 17.123 3.775 -2.510 1.00 59.50 88 SER A N 1
ATOM 750 C CA . SER A 1 88 ? 16.933 2.671 -1.563 1.00 59.50 88 SER A CA 1
ATOM 751 C C . SER A 1 88 ? 18.246 2.293 -0.863 1.00 59.50 88 SER A C 1
ATOM 753 O O . SER A 1 88 ? 18.257 2.034 0.341 1.00 59.50 88 SER A O 1
ATOM 755 N N . LEU A 1 89 ? 19.375 2.382 -1.578 1.00 57.47 89 LEU A N 1
ATOM 756 C CA . LEU A 1 89 ? 20.719 2.194 -1.019 1.00 57.47 89 LEU A CA 1
ATOM 757 C C . LEU A 1 89 ? 21.124 3.336 -0.063 1.00 57.47 89 LEU A C 1
ATOM 759 O O . LEU A 1 89 ? 21.950 3.136 0.823 1.00 57.47 89 LEU A O 1
ATOM 763 N N . LEU A 1 90 ? 20.538 4.533 -0.201 1.00 54.78 90 LEU A N 1
ATOM 764 C CA . LEU A 1 90 ? 20.660 5.647 0.760 1.00 54.78 90 LEU A CA 1
ATOM 765 C C . LEU A 1 90 ? 20.070 5.322 2.131 1.00 54.78 90 LEU A C 1
ATOM 767 O O . LEU A 1 90 ? 20.703 5.587 3.153 1.00 54.78 90 LEU A O 1
ATOM 771 N N . LYS A 1 91 ? 18.859 4.757 2.150 1.00 52.22 91 LYS A N 1
ATOM 772 C CA . LYS A 1 91 ? 18.121 4.500 3.392 1.00 52.22 91 LYS A CA 1
ATOM 773 C C . LYS A 1 91 ? 18.746 3.370 4.216 1.00 52.22 91 LYS A C 1
ATOM 775 O O . LYS A 1 91 ? 18.801 3.485 5.437 1.00 52.22 91 LYS A O 1
ATOM 780 N N . LYS A 1 92 ? 19.283 2.325 3.567 1.00 49.94 92 LYS A N 1
ATOM 781 C CA . LYS A 1 92 ? 19.948 1.201 4.259 1.00 49.94 92 LYS A CA 1
ATOM 782 C C . LYS A 1 92 ? 21.125 1.631 5.143 1.00 49.94 92 LYS A C 1
ATOM 784 O O . LYS A 1 92 ? 21.272 1.086 6.228 1.00 49.94 92 LYS A O 1
ATOM 789 N N . ASP A 1 93 ? 21.893 2.641 4.737 1.00 41.50 93 ASP A N 1
ATOM 790 C CA . ASP A 1 93 ? 23.045 3.121 5.522 1.00 41.50 93 ASP A CA 1
ATOM 791 C C . ASP A 1 93 ? 22.646 4.045 6.686 1.00 41.50 93 ASP A C 1
ATOM 793 O O . ASP A 1 93 ? 23.433 4.267 7.601 1.00 41.50 93 ASP A O 1
ATOM 797 N N . THR A 1 94 ? 21.421 4.584 6.675 1.00 39.19 94 THR A N 1
ATOM 798 C CA . THR A 1 94 ? 20.902 5.489 7.720 1.00 39.19 94 THR A CA 1
ATOM 799 C C . THR A 1 94 ? 19.952 4.807 8.706 1.00 39.19 94 THR A C 1
ATOM 801 O O . THR A 1 94 ? 19.585 5.412 9.709 1.00 39.19 94 THR A O 1
ATOM 804 N N . THR A 1 95 ? 19.584 3.542 8.473 1.00 37.09 95 THR A N 1
ATOM 805 C CA . THR A 1 95 ? 18.739 2.744 9.376 1.00 37.09 95 THR A CA 1
ATOM 806 C C . THR A 1 95 ? 19.449 1.467 9.826 1.00 37.09 95 THR A C 1
ATOM 808 O O . THR A 1 95 ? 19.091 0.357 9.447 1.00 37.09 95 THR A O 1
ATOM 811 N N . SER A 1 96 ? 20.433 1.626 10.712 1.00 33.25 96 SER A N 1
ATOM 812 C CA . SER A 1 96 ? 20.647 0.648 11.781 1.00 33.25 96 SER A CA 1
ATOM 813 C C . SER A 1 96 ? 20.008 1.229 13.041 1.00 33.25 96 SER A C 1
ATOM 815 O O . SER A 1 96 ? 20.345 2.348 13.414 1.00 33.25 96 SER A O 1
ATOM 817 N N . ASN A 1 97 ? 19.112 0.467 13.677 1.00 28.94 97 ASN A N 1
ATOM 818 C CA . ASN A 1 97 ? 18.470 0.714 14.987 1.00 28.94 97 ASN A CA 1
ATOM 819 C C . ASN A 1 97 ? 17.020 1.234 14.982 1.00 28.94 97 ASN A C 1
ATOM 821 O O . ASN A 1 97 ? 16.615 1.965 15.879 1.00 28.94 97 ASN A O 1
ATOM 825 N N . GLY A 1 98 ? 16.198 0.788 14.035 1.00 29.84 98 GLY A N 1
ATOM 826 C CA . GLY A 1 98 ? 14.750 0.749 14.236 1.00 29.84 98 GLY A CA 1
ATOM 827 C C . GLY A 1 98 ? 14.239 -0.610 13.796 1.00 29.84 98 GLY A C 1
ATOM 828 O O . GLY A 1 98 ? 14.316 -0.920 12.608 1.00 29.84 98 GLY A O 1
ATOM 829 N N . GLU A 1 99 ? 13.771 -1.436 14.732 1.00 26.39 99 GLU A N 1
ATOM 830 C CA . GLU A 1 99 ? 13.047 -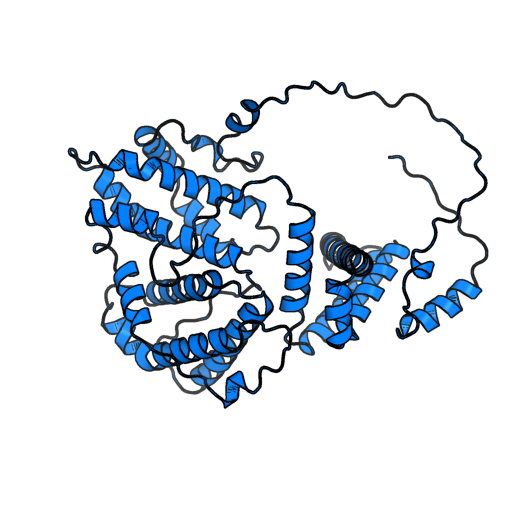2.664 14.410 1.00 26.39 99 GLU A CA 1
ATOM 831 C C . GLU A 1 99 ? 11.831 -2.291 13.555 1.00 26.39 99 GLU A C 1
ATOM 833 O O . GLU A 1 99 ? 10.798 -1.833 14.034 1.00 26.39 99 GLU A O 1
ATOM 838 N N . SER A 1 100 ? 11.979 -2.455 12.240 1.00 28.81 100 SER A N 1
ATOM 839 C CA . SER A 1 100 ? 10.845 -2.606 11.345 1.00 28.81 100 SER A CA 1
ATOM 840 C C . SER A 1 100 ? 10.003 -3.735 11.923 1.00 28.81 100 SER A C 1
ATOM 842 O O . SER A 1 100 ? 10.535 -4.818 12.177 1.00 28.81 100 SER A O 1
ATOM 844 N N . LEU A 1 101 ? 8.708 -3.488 12.126 1.00 35.28 101 LEU A N 1
ATOM 845 C CA . LEU A 1 101 ? 7.708 -4.531 12.328 1.00 35.28 101 LEU A CA 1
ATOM 846 C C . LEU A 1 101 ? 7.672 -5.398 11.058 1.00 35.28 101 LEU A C 1
ATOM 848 O O . LEU A 1 101 ? 6.778 -5.293 10.216 1.00 35.28 101 LEU A O 1
ATOM 852 N N . ARG A 1 102 ? 8.700 -6.237 10.902 1.00 36.66 102 ARG A N 1
ATOM 853 C CA . ARG A 1 102 ? 8.785 -7.335 9.954 1.00 36.66 102 ARG A CA 1
ATOM 854 C C . ARG A 1 102 ? 7.769 -8.362 10.422 1.00 36.66 102 ARG A C 1
ATOM 856 O O . ARG A 1 102 ? 8.086 -9.284 11.163 1.00 36.66 102 ARG A O 1
ATOM 863 N N . GLY A 1 103 ? 6.527 -8.161 9.995 1.00 32.44 103 GLY A N 1
ATOM 864 C CA . GLY A 1 103 ? 5.602 -9.270 9.846 1.00 32.44 103 GLY A CA 1
ATOM 865 C C . GLY A 1 103 ? 6.264 -10.291 8.930 1.00 32.44 103 GLY A C 1
ATOM 866 O O . GLY A 1 103 ? 6.711 -9.931 7.836 1.00 32.44 103 GLY A O 1
ATOM 867 N N . ASP A 1 104 ? 6.382 -11.507 9.454 1.00 29.39 104 ASP A N 1
ATOM 868 C CA . ASP A 1 104 ? 6.902 -12.697 8.796 1.00 29.39 104 ASP A CA 1
ATOM 869 C C . ASP A 1 104 ? 6.371 -12.824 7.360 1.00 29.39 104 ASP A C 1
ATOM 871 O O . ASP A 1 104 ? 5.258 -12.391 7.034 1.00 29.39 104 ASP A O 1
ATOM 875 N N . GLY A 1 105 ? 7.225 -13.358 6.495 1.00 41.94 105 GLY A N 1
ATOM 876 C CA . GLY A 1 105 ? 6.988 -13.494 5.070 1.00 41.94 105 GLY A CA 1
ATOM 877 C C . GLY A 1 105 ? 5.779 -14.372 4.741 1.00 41.94 105 GLY A C 1
ATOM 878 O O . GLY A 1 105 ? 5.105 -14.932 5.597 1.00 41.94 105 GLY A O 1
ATOM 879 N N . THR A 1 106 ? 5.526 -14.489 3.439 1.00 33.91 106 THR A N 1
ATOM 880 C CA . THR A 1 106 ? 4.603 -15.450 2.809 1.00 33.91 106 THR A CA 1
ATOM 881 C C . THR A 1 106 ? 3.099 -15.187 2.914 1.00 33.91 106 THR A C 1
ATOM 883 O O . THR A 1 106 ? 2.358 -16.108 3.223 1.00 33.91 106 THR A O 1
ATOM 886 N N . ASN A 1 107 ? 2.590 -13.992 2.590 1.00 49.09 107 ASN A N 1
ATOM 887 C CA . ASN A 1 107 ? 1.153 -13.851 2.282 1.00 49.09 107 ASN A CA 1
ATOM 888 C C . ASN A 1 107 ? 0.912 -12.938 1.066 1.00 49.09 107 ASN A C 1
ATOM 890 O O . ASN A 1 107 ? 0.377 -11.839 1.171 1.00 49.09 107 ASN A O 1
ATOM 894 N N . GLU A 1 108 ? 1.336 -13.428 -0.103 1.00 49.59 108 GLU A N 1
ATOM 895 C CA . GLU A 1 108 ? 1.278 -12.777 -1.427 1.00 49.59 108 GLU A CA 1
ATOM 896 C C . GLU A 1 108 ? -0.137 -12.667 -2.036 1.00 49.59 108 GLU A C 1
ATOM 898 O O . GLU A 1 108 ? -0.332 -12.005 -3.062 1.00 49.59 108 GLU A O 1
ATOM 903 N N . ASP A 1 109 ? -1.151 -13.305 -1.442 1.00 54.09 109 ASP A N 1
ATOM 904 C CA . ASP A 1 109 ? -2.382 -13.614 -2.176 1.00 54.09 109 ASP A CA 1
ATOM 905 C C . ASP A 1 109 ? -3.680 -13.009 -1.626 1.00 54.09 109 ASP A C 1
ATOM 907 O O . ASP A 1 109 ? -4.656 -12.934 -2.372 1.00 54.09 109 ASP A O 1
ATOM 911 N N . THR A 1 110 ? -3.738 -12.520 -0.388 1.00 64.19 110 THR A N 1
ATOM 912 C CA . THR A 1 110 ? -5.002 -12.073 0.237 1.00 64.19 110 THR A CA 1
ATOM 913 C C . THR A 1 110 ? -4.807 -10.870 1.166 1.00 64.19 110 THR A C 1
ATOM 915 O O . THR A 1 110 ? -3.758 -10.231 1.156 1.00 64.19 110 THR A O 1
ATOM 918 N N . LEU A 1 111 ? -5.843 -10.516 1.934 1.00 79.50 111 LEU A N 1
ATOM 919 C CA . LEU A 1 111 ? -5.736 -9.592 3.068 1.00 79.50 111 LEU A CA 1
ATOM 920 C C . LEU A 1 111 ? -4.581 -9.994 4.003 1.00 79.50 111 LEU A C 1
ATOM 922 O O . LEU A 1 111 ? -4.258 -11.180 4.104 1.00 79.50 111 LEU A O 1
ATOM 926 N N . ASP A 1 112 ? -4.011 -9.008 4.704 1.00 85.94 112 ASP A N 1
ATOM 927 C CA . ASP A 1 112 ? -3.056 -9.218 5.803 1.00 85.94 112 ASP A CA 1
ATOM 928 C C . ASP A 1 112 ? -3.576 -10.317 6.745 1.00 85.94 112 ASP A C 1
ATOM 930 O O . ASP A 1 112 ? -4.733 -10.284 7.153 1.00 85.94 112 ASP A O 1
ATOM 934 N N . THR A 1 113 ? -2.755 -11.321 7.053 1.00 85.25 113 THR A N 1
ATOM 935 C CA . THR A 1 113 ? -3.214 -12.547 7.729 1.00 85.25 113 THR A CA 1
ATOM 936 C C . THR A 1 113 ? -3.767 -12.289 9.119 1.00 85.25 113 THR A C 1
ATOM 938 O O . THR A 1 113 ? -4.775 -12.893 9.501 1.00 85.25 113 THR A O 1
ATOM 941 N N . VAL A 1 114 ? -3.143 -11.375 9.867 1.00 89.44 114 VAL A N 1
ATOM 942 C CA . VAL A 1 114 ? -3.636 -10.969 11.186 1.00 89.44 114 VAL A CA 1
ATOM 943 C C . VAL A 1 114 ? -4.998 -10.309 11.011 1.00 89.44 114 VAL A C 1
ATOM 945 O O . VAL A 1 114 ? -5.964 -10.699 11.668 1.00 89.44 114 VAL A O 1
ATOM 948 N N . PHE A 1 115 ? -5.107 -9.385 10.056 1.00 91.31 115 PHE A N 1
ATOM 949 C CA . PHE A 1 115 ? -6.362 -8.701 9.773 1.00 91.31 115 PHE A CA 1
ATOM 950 C C . PHE A 1 115 ? -7.476 -9.647 9.328 1.00 91.31 115 PHE A C 1
ATOM 952 O O . PHE A 1 115 ? -8.588 -9.601 9.845 1.00 91.31 115 PHE A O 1
ATOM 959 N N . HIS A 1 116 ? -7.173 -10.547 8.398 1.00 90.31 116 HIS A N 1
ATOM 960 C CA . HIS A 1 116 ? -8.113 -11.523 7.864 1.00 90.31 116 HIS A CA 1
ATOM 961 C C . HIS A 1 116 ? -8.622 -12.475 8.945 1.00 90.31 116 HIS A C 1
ATOM 963 O O . HIS A 1 116 ? -9.805 -12.807 8.978 1.00 90.31 116 HIS A O 1
ATOM 969 N N . THR A 1 117 ? -7.743 -12.889 9.860 1.00 90.88 117 THR A N 1
ATOM 970 C CA . THR A 1 117 ? -8.115 -13.739 10.999 1.00 90.88 117 THR A CA 1
ATOM 971 C C . THR A 1 117 ? -9.094 -13.022 11.924 1.00 90.88 117 THR A C 1
ATOM 973 O O . THR A 1 117 ? -10.099 -13.615 12.318 1.00 90.88 117 THR A O 1
ATOM 976 N N . LEU A 1 118 ? -8.851 -11.738 12.209 1.00 91.25 118 LEU A N 1
ATOM 977 C CA . LEU A 1 118 ? -9.781 -10.908 12.976 1.00 91.25 118 LEU A CA 1
ATOM 978 C C . LEU A 1 118 ? -11.135 -10.802 12.259 1.00 91.25 118 LEU A C 1
ATOM 980 O O . LEU A 1 118 ? -12.166 -11.119 12.840 1.00 91.25 118 LEU A O 1
ATOM 984 N N . LEU A 1 119 ? -11.145 -10.436 10.972 1.00 91.19 119 LEU A N 1
ATOM 985 C CA . LEU A 1 119 ? -12.378 -10.296 10.185 1.00 91.19 119 LEU A CA 1
ATOM 986 C C . LEU A 1 119 ? -13.195 -11.593 10.104 1.00 91.19 119 LEU A C 1
ATOM 988 O O . LEU A 1 119 ? -14.421 -11.531 10.178 1.00 91.19 119 LEU A O 1
ATOM 992 N N . LYS A 1 120 ? -12.539 -12.751 9.978 1.00 90.19 120 LYS A N 1
ATOM 993 C CA . LYS A 1 120 ? -13.199 -14.064 9.979 1.00 90.19 120 LYS A CA 1
ATOM 994 C C . LYS A 1 120 ? -13.865 -14.393 11.308 1.00 90.19 120 LYS A C 1
ATOM 996 O O . LYS A 1 120 ? -14.960 -14.944 11.302 1.00 90.19 120 LYS A O 1
ATOM 1001 N N . LYS A 1 121 ? -13.217 -14.068 12.433 1.00 88.19 121 LYS A N 1
ATOM 1002 C CA . LYS A 1 121 ? -13.763 -14.316 13.779 1.00 88.19 121 LYS A CA 1
ATOM 1003 C C . LYS A 1 121 ? -15.132 -13.654 13.966 1.00 88.19 121 LYS A C 1
ATOM 1005 O O . LYS A 1 121 ? -15.998 -14.222 14.622 1.00 88.19 121 LYS A O 1
ATOM 1010 N N . ASP A 1 122 ? -15.321 -12.499 13.336 1.00 86.94 122 ASP A N 1
ATOM 1011 C CA . ASP A 1 122 ? -16.536 -11.691 13.426 1.00 86.94 122 ASP A CA 1
ATOM 1012 C C . ASP A 1 122 ? -17.468 -11.822 12.206 1.00 86.94 122 ASP A C 1
ATOM 1014 O O . ASP A 1 122 ? -18.450 -11.076 12.102 1.00 86.94 122 ASP A O 1
ATOM 1018 N N . GLU A 1 123 ? -17.172 -12.750 11.287 1.00 88.00 123 GLU A N 1
ATOM 1019 C CA . GLU A 1 123 ? -17.916 -12.983 10.037 1.00 88.00 123 GLU A CA 1
ATOM 1020 C C . GLU A 1 123 ? -18.060 -11.704 9.180 1.00 88.00 123 GLU A C 1
ATOM 1022 O O . GLU A 1 123 ? -19.090 -11.435 8.555 1.00 88.00 123 GLU A O 1
ATOM 1027 N N . ILE A 1 124 ? -17.030 -10.853 9.182 1.00 88.25 124 ILE A N 1
ATOM 1028 C CA . ILE A 1 124 ? -16.993 -9.596 8.420 1.00 88.25 124 ILE A CA 1
ATOM 1029 C C . ILE A 1 124 ? -16.379 -9.803 7.033 1.00 88.25 124 ILE A C 1
ATOM 1031 O O . ILE A 1 124 ? -16.729 -9.082 6.095 1.00 88.25 124 ILE A O 1
ATOM 1035 N N . ASP A 1 125 ? -15.473 -10.769 6.873 1.00 80.81 125 ASP A N 1
ATOM 1036 C CA . ASP A 1 125 ? -14.685 -10.941 5.647 1.00 80.81 125 ASP A CA 1
ATOM 1037 C C . ASP A 1 125 ? -15.547 -11.197 4.399 1.00 80.81 125 ASP A C 1
ATOM 1039 O O . ASP A 1 125 ? -15.134 -10.851 3.290 1.00 80.81 125 ASP A O 1
ATOM 1043 N N . GLU A 1 126 ? -16.758 -11.728 4.582 1.00 79.19 126 GLU A N 1
ATOM 1044 C CA . GLU A 1 126 ? -17.736 -11.956 3.517 1.00 79.19 126 GLU A CA 1
ATOM 1045 C C . GLU A 1 126 ? -18.728 -10.805 3.282 1.00 79.19 126 GLU A C 1
ATOM 1047 O O . GLU A 1 126 ? -19.413 -10.822 2.250 1.00 79.19 126 GLU A O 1
ATOM 1052 N N . LYS A 1 127 ? -18.811 -9.824 4.197 1.00 80.62 127 LYS A N 1
ATOM 1053 C CA . LYS A 1 127 ? -19.739 -8.674 4.113 1.00 80.62 127 LYS A CA 1
ATOM 1054 C C . LYS A 1 127 ? -19.331 -7.659 3.050 1.00 80.62 127 LYS A C 1
ATOM 1056 O O . LYS A 1 127 ? -20.184 -6.948 2.527 1.00 80.62 127 LYS A O 1
ATOM 1061 N N . ILE A 1 128 ? -18.037 -7.588 2.753 1.00 83.62 128 ILE A N 1
ATOM 1062 C CA . ILE A 1 128 ? -17.464 -6.726 1.721 1.00 83.62 128 ILE A CA 1
ATOM 1063 C C . ILE A 1 128 ? -16.879 -7.627 0.642 1.00 83.62 128 ILE A C 1
ATOM 1065 O O . ILE A 1 128 ? -16.163 -8.589 0.927 1.00 83.62 128 ILE A O 1
ATOM 1069 N N . ASP A 1 129 ? -17.160 -7.289 -0.612 1.00 87.12 129 ASP A N 1
ATOM 1070 C CA . ASP A 1 129 ? -16.736 -8.081 -1.760 1.00 87.12 129 ASP A CA 1
ATOM 1071 C C . ASP A 1 129 ? -15.218 -8.043 -2.011 1.00 87.12 129 ASP A C 1
ATOM 1073 O O . ASP A 1 129 ? -14.739 -8.838 -2.811 1.00 87.12 129 ASP A O 1
ATOM 1077 N N . LEU A 1 130 ? -14.436 -7.215 -1.304 1.00 89.88 130 LEU A N 1
ATOM 1078 C CA . LEU A 1 130 ? -12.987 -7.058 -1.500 1.00 89.88 130 LEU A CA 1
ATOM 1079 C C . LEU A 1 130 ? -12.222 -8.392 -1.441 1.00 89.88 130 LEU A C 1
ATOM 1081 O O . LEU A 1 130 ? -11.511 -8.748 -2.382 1.00 89.88 130 LEU A O 1
ATOM 1085 N N . ASN A 1 131 ? -12.393 -9.177 -0.372 1.00 88.44 131 ASN A N 1
ATOM 1086 C CA . ASN A 1 131 ? -11.715 -10.472 -0.243 1.00 88.44 131 ASN A CA 1
ATOM 1087 C C . ASN A 1 131 ? -12.173 -11.475 -1.318 1.00 88.44 131 ASN A C 1
ATOM 1089 O O . ASN A 1 131 ? -11.366 -12.229 -1.863 1.00 88.44 131 ASN A O 1
ATOM 1093 N N . LYS A 1 132 ? -13.469 -11.476 -1.657 1.00 88.38 132 LYS A N 1
ATOM 1094 C CA . LYS A 1 132 ? -14.018 -12.311 -2.740 1.00 88.38 132 LYS A CA 1
ATOM 1095 C C . LYS A 1 132 ? -13.417 -11.905 -4.089 1.00 88.38 132 LYS A C 1
ATOM 1097 O O . LYS A 1 132 ? -13.026 -12.779 -4.858 1.00 88.38 132 LYS A O 1
ATOM 1102 N N . PHE A 1 133 ? -13.284 -10.605 -4.334 1.00 90.06 133 PHE A N 1
ATOM 1103 C CA . PHE A 1 133 ? -12.695 -10.029 -5.537 1.00 90.06 133 PHE A CA 1
ATOM 1104 C C . PHE A 1 133 ? -11.230 -10.445 -5.678 1.00 90.06 133 PHE A C 1
ATOM 1106 O O . PHE A 1 133 ? -10.851 -10.999 -6.706 1.00 90.06 133 PHE A O 1
ATOM 1113 N N . TYR A 1 134 ? -10.419 -10.296 -4.624 1.00 91.75 134 TYR A N 1
ATOM 1114 C CA . TYR A 1 134 ? -9.026 -10.761 -4.622 1.00 91.75 134 TYR A CA 1
ATOM 1115 C C . TYR A 1 134 ? -8.909 -12.263 -4.899 1.00 91.75 134 TYR A C 1
ATOM 1117 O O . TYR A 1 134 ? -8.082 -12.670 -5.718 1.00 91.75 134 TYR A O 1
ATOM 1125 N N . LYS A 1 135 ? -9.761 -13.092 -4.279 1.00 89.94 135 LYS A N 1
ATOM 1126 C CA . LYS A 1 135 ? -9.809 -14.536 -4.559 1.00 89.94 135 LYS A CA 1
ATOM 1127 C C . LYS A 1 135 ? -10.133 -14.822 -6.027 1.00 89.94 135 LYS A C 1
ATOM 1129 O O . LYS A 1 135 ? -9.486 -15.689 -6.605 1.00 89.94 135 LYS A O 1
ATOM 1134 N N . LEU A 1 136 ? -11.068 -14.089 -6.638 1.00 89.81 136 LEU A N 1
ATOM 1135 C CA . LEU A 1 136 ? -11.373 -14.230 -8.065 1.00 89.81 136 LEU A CA 1
ATOM 1136 C C . LEU A 1 136 ? -10.180 -13.832 -8.940 1.00 89.81 136 LEU A C 1
ATOM 1138 O O . LEU A 1 136 ? -9.818 -14.575 -9.845 1.00 89.81 136 LEU A O 1
ATOM 1142 N N . LEU A 1 137 ? -9.530 -12.696 -8.677 1.00 91.06 137 LEU A N 1
ATOM 1143 C CA . LEU A 1 137 ? -8.325 -12.309 -9.424 1.00 91.06 137 LEU A CA 1
ATOM 1144 C C . LEU A 1 137 ? -7.236 -13.391 -9.320 1.00 91.06 137 LEU A C 1
ATOM 1146 O O . LEU A 1 137 ? -6.520 -13.665 -10.288 1.00 91.06 137 LEU A O 1
ATOM 1150 N N . ASN A 1 138 ? -7.170 -14.077 -8.175 1.00 90.25 138 ASN A N 1
ATOM 1151 C CA . ASN A 1 138 ? -6.242 -15.176 -7.964 1.00 90.25 138 ASN A CA 1
ATOM 1152 C C . ASN A 1 138 ? -6.569 -16.465 -8.750 1.00 90.25 138 ASN A C 1
ATOM 1154 O O . ASN A 1 138 ? -5.715 -17.348 -8.826 1.00 90.25 138 ASN A O 1
ATOM 1158 N N . THR A 1 139 ? -7.747 -16.608 -9.362 1.00 90.69 139 THR A N 1
ATOM 1159 C CA . THR A 1 139 ? -8.041 -17.779 -10.213 1.00 90.69 139 THR A CA 1
ATOM 1160 C C . THR A 1 139 ? -7.478 -17.633 -11.624 1.00 90.69 139 THR A C 1
ATOM 1162 O O . THR A 1 139 ? -7.386 -18.614 -12.359 1.00 90.69 139 THR A O 1
ATOM 1165 N N . TYR A 1 140 ? -7.117 -16.414 -12.029 1.00 88.12 140 TYR A N 1
ATOM 1166 C CA . TYR A 1 140 ? -6.489 -16.169 -13.322 1.00 88.12 140 TYR A CA 1
ATOM 1167 C C . TYR A 1 140 ? -5.023 -16.581 -13.269 1.00 88.12 140 TYR A C 1
ATOM 1169 O O . TYR A 1 140 ? -4.309 -16.220 -12.334 1.00 88.12 140 TYR A O 1
ATOM 1177 N N . ASN A 1 141 ? -4.569 -17.292 -14.297 1.00 82.25 141 ASN A N 1
ATOM 1178 C CA . ASN A 1 141 ? -3.164 -17.637 -14.485 1.00 82.25 141 ASN A CA 1
ATOM 1179 C C . ASN A 1 141 ? -2.531 -16.713 -15.526 1.00 82.25 141 ASN A C 1
ATOM 1181 O O . ASN A 1 141 ? -3.214 -16.200 -16.415 1.00 82.25 141 ASN A O 1
ATOM 1185 N N . GLY A 1 142 ? -1.220 -16.519 -15.421 1.00 71.75 142 GLY A N 1
ATOM 1186 C CA . GLY A 1 142 ? -0.419 -15.805 -16.408 1.00 71.75 142 GLY A CA 1
ATOM 1187 C C . GLY A 1 142 ? 0.668 -16.711 -16.961 1.00 71.75 142 GLY A C 1
ATOM 1188 O O . GLY A 1 142 ? 1.400 -17.344 -16.201 1.00 71.75 142 GLY A O 1
ATOM 1189 N N . THR A 1 143 ? 0.771 -16.783 -18.282 1.00 73.38 143 THR A N 1
ATOM 1190 C CA . THR A 1 143 ? 1.946 -17.343 -18.954 1.00 73.38 143 THR A CA 1
ATOM 1191 C C . THR A 1 143 ? 2.914 -16.217 -19.282 1.00 73.38 143 THR A C 1
ATOM 1193 O O . THR A 1 143 ? 2.505 -15.067 -19.431 1.00 73.38 143 THR A O 1
ATOM 1196 N N . HIS A 1 144 ? 4.199 -16.545 -19.401 1.00 65.25 144 HIS A N 1
ATOM 1197 C CA . HIS A 1 144 ? 5.183 -15.613 -19.941 1.00 65.25 144 HIS A CA 1
ATOM 1198 C C . HIS A 1 144 ? 4.728 -15.147 -21.334 1.00 65.25 144 HIS A C 1
ATOM 1200 O O . HIS A 1 144 ? 4.335 -15.987 -22.146 1.00 65.25 144 HIS A O 1
ATOM 1206 N N . ILE A 1 145 ? 4.737 -13.835 -21.591 1.00 64.12 145 ILE A N 1
ATOM 1207 C CA . ILE A 1 145 ? 4.361 -13.252 -22.886 1.00 64.12 145 ILE A CA 1
ATOM 1208 C C . ILE A 1 145 ? 5.653 -12.878 -23.617 1.00 64.12 145 ILE A C 1
ATOM 1210 O O . ILE A 1 145 ? 6.224 -11.842 -23.281 1.00 64.12 145 ILE A O 1
ATOM 1214 N N . PRO A 1 146 ? 6.103 -13.668 -24.611 1.00 54.91 146 PRO A N 1
ATOM 1215 C CA . PRO A 1 146 ? 7.416 -13.495 -25.232 1.00 54.91 146 PRO A CA 1
ATOM 1216 C C . PRO A 1 146 ? 7.626 -12.073 -25.769 1.00 54.91 146 PRO A C 1
ATOM 1218 O O . PRO A 1 146 ? 8.513 -11.368 -25.325 1.00 54.91 146 PRO A O 1
ATOM 1221 N N . ASN A 1 147 ? 6.724 -11.542 -26.598 1.00 60.78 147 ASN A N 1
ATOM 1222 C CA . ASN A 1 147 ? 7.006 -10.291 -27.319 1.00 60.78 147 ASN A CA 1
ATOM 1223 C C . ASN A 1 147 ? 7.197 -9.035 -26.439 1.00 60.78 147 ASN A C 1
ATOM 1225 O O . ASN A 1 147 ? 7.986 -8.172 -26.808 1.00 60.78 147 ASN A O 1
ATOM 1229 N N . ILE A 1 148 ? 6.494 -8.917 -25.304 1.00 60.00 148 ILE A N 1
ATOM 1230 C CA . ILE A 1 148 ? 6.603 -7.757 -24.392 1.00 60.00 148 ILE A CA 1
ATOM 1231 C C . ILE A 1 148 ? 7.701 -7.993 -23.343 1.00 60.00 148 ILE A C 1
ATOM 1233 O O . ILE A 1 148 ? 8.411 -7.071 -22.948 1.00 60.00 148 ILE A O 1
ATOM 1237 N N . CYS A 1 149 ? 7.885 -9.239 -22.908 1.00 66.38 149 CYS A N 1
ATOM 1238 C CA . CYS A 1 149 ? 8.907 -9.589 -21.927 1.00 66.38 149 CYS A CA 1
ATOM 1239 C C . CYS A 1 149 ? 10.306 -9.739 -22.517 1.00 66.38 149 CYS A C 1
ATOM 1241 O O . CYS A 1 149 ? 11.296 -9.459 -21.838 1.00 66.38 149 CYS A O 1
ATOM 1243 N N . ASP A 1 150 ? 10.415 -10.149 -23.773 1.00 65.00 150 ASP A N 1
ATOM 1244 C CA . ASP A 1 150 ? 11.686 -10.311 -24.473 1.00 65.00 150 ASP A CA 1
ATOM 1245 C C . ASP A 1 150 ? 12.295 -8.948 -24.823 1.00 65.00 150 ASP A C 1
ATOM 1247 O O . ASP A 1 150 ? 13.518 -8.820 -24.843 1.00 65.00 150 ASP A O 1
ATOM 1251 N N . SER A 1 151 ? 11.474 -7.898 -24.985 1.00 62.81 151 SER A N 1
ATOM 1252 C CA . SER A 1 151 ? 11.959 -6.517 -25.122 1.00 62.81 151 SER A CA 1
ATOM 1253 C C . SER A 1 151 ? 12.524 -5.925 -23.826 1.00 62.81 151 SER A C 1
ATOM 1255 O O . SER A 1 151 ? 13.256 -4.937 -23.878 1.00 62.81 151 SER A O 1
ATOM 1257 N N . LEU A 1 152 ? 12.236 -6.524 -22.663 1.00 65.12 152 LEU A N 1
ATOM 1258 C CA . LEU A 1 152 ? 12.805 -6.096 -21.383 1.00 65.12 152 LEU A CA 1
ATOM 1259 C C . LEU A 1 152 ? 14.245 -6.603 -21.265 1.00 65.12 152 LEU A C 1
ATOM 1261 O O . LEU A 1 152 ? 14.485 -7.738 -20.851 1.00 65.12 152 LEU A O 1
ATOM 1265 N N . ASN A 1 153 ? 15.212 -5.766 -21.631 1.00 57.53 153 ASN A N 1
ATOM 1266 C CA . ASN A 1 153 ? 16.638 -6.108 -21.585 1.00 57.53 153 ASN A CA 1
ATOM 1267 C C . ASN A 1 153 ? 17.399 -5.422 -20.435 1.00 57.53 153 ASN A C 1
ATOM 1269 O O . ASN A 1 153 ? 18.621 -5.272 -20.494 1.00 57.53 153 ASN A O 1
ATOM 1273 N N . ASP A 1 154 ? 16.694 -5.008 -19.376 1.00 60.84 154 ASP A N 1
ATOM 1274 C CA . ASP A 1 154 ? 17.335 -4.382 -18.221 1.00 60.84 154 ASP A CA 1
ATOM 1275 C C . ASP A 1 154 ? 17.918 -5.439 -17.268 1.00 60.84 154 ASP A C 1
ATOM 1277 O O . ASP A 1 154 ? 17.197 -6.211 -16.635 1.00 60.84 154 ASP A O 1
ATOM 1281 N N . LYS A 1 155 ? 19.251 -5.458 -17.146 1.00 62.06 155 LYS A N 1
ATOM 1282 C CA . LYS A 1 155 ? 19.986 -6.345 -16.228 1.00 62.06 155 LYS A CA 1
ATOM 1283 C C . LYS A 1 155 ? 19.675 -6.069 -14.746 1.00 62.06 155 LYS A C 1
ATOM 1285 O O . LYS A 1 155 ? 20.042 -6.888 -13.909 1.00 62.06 155 LYS A O 1
ATOM 1290 N N . LEU A 1 156 ? 19.036 -4.942 -14.413 1.00 63.38 156 LEU A N 1
ATOM 1291 C CA . LEU A 1 156 ? 18.606 -4.589 -13.052 1.00 63.38 156 LEU A CA 1
ATOM 1292 C C . LEU A 1 156 ? 17.289 -5.267 -12.638 1.00 63.38 156 LEU A C 1
ATOM 1294 O O . LEU A 1 156 ? 16.898 -5.197 -11.468 1.00 63.38 156 LEU A O 1
ATOM 1298 N N . MET A 1 157 ? 16.603 -5.927 -13.576 1.00 72.69 157 MET A N 1
ATOM 1299 C CA . MET A 1 157 ? 15.439 -6.748 -13.263 1.00 72.69 157 MET A CA 1
ATOM 1300 C C . MET A 1 157 ? 15.874 -8.088 -12.675 1.00 72.69 157 MET A C 1
ATOM 1302 O O . MET A 1 157 ? 16.249 -9.015 -13.394 1.00 72.69 157 MET A O 1
ATOM 1306 N N . ILE A 1 158 ? 15.784 -8.211 -11.355 1.00 79.88 158 ILE A N 1
ATOM 1307 C CA . ILE A 1 158 ? 16.108 -9.459 -10.656 1.00 79.88 158 ILE A CA 1
ATOM 1308 C C . ILE A 1 158 ? 14.920 -10.429 -10.740 1.00 79.88 158 ILE A C 1
ATOM 1310 O O . ILE A 1 158 ? 15.100 -11.648 -10.691 1.00 79.88 158 ILE A O 1
ATOM 1314 N N . LYS A 1 159 ? 13.695 -9.912 -10.895 1.00 85.75 159 LYS A N 1
ATOM 1315 C CA . LYS A 1 159 ? 12.447 -10.688 -10.872 1.00 85.75 159 LYS A CA 1
ATOM 1316 C C . LYS A 1 159 ? 11.718 -10.688 -12.217 1.00 85.75 159 LYS A C 1
ATOM 1318 O O . LYS A 1 159 ? 10.503 -10.886 -12.245 1.00 85.75 159 LYS A O 1
ATOM 1323 N N . LYS A 1 160 ? 12.443 -10.551 -13.335 1.00 83.38 160 LYS A N 1
ATOM 1324 C CA . LYS A 1 160 ? 11.886 -10.515 -14.703 1.00 83.38 160 LYS A CA 1
ATOM 1325 C C . LYS A 1 160 ? 10.807 -11.574 -14.954 1.00 83.38 160 LYS A C 1
ATOM 1327 O O . LYS A 1 160 ? 9.695 -11.229 -15.345 1.00 83.38 160 LYS A O 1
ATOM 1332 N N . ASP A 1 161 ? 11.090 -12.844 -14.670 1.00 84.69 161 ASP A N 1
ATOM 1333 C CA . ASP A 1 161 ? 10.136 -13.937 -14.907 1.00 84.69 161 ASP A CA 1
ATOM 1334 C C . ASP A 1 161 ? 8.839 -13.793 -14.106 1.00 84.69 161 ASP A C 1
ATOM 1336 O O . ASP A 1 161 ? 7.756 -14.081 -14.620 1.00 84.69 161 ASP A O 1
ATOM 1340 N N . TYR A 1 162 ? 8.941 -13.350 -12.851 1.00 88.12 162 TYR A N 1
ATOM 1341 C CA . TYR A 1 162 ? 7.781 -13.108 -11.998 1.00 88.12 162 TYR A CA 1
ATOM 1342 C C . TYR A 1 162 ? 6.954 -11.940 -12.532 1.00 88.12 162 TYR A C 1
ATOM 1344 O O . TYR A 1 162 ? 5.751 -12.091 -12.734 1.00 88.12 162 TYR A O 1
ATOM 1352 N N . ILE A 1 163 ? 7.607 -10.816 -12.835 1.00 88.50 163 ILE A N 1
ATOM 1353 C CA . ILE A 1 163 ? 6.974 -9.613 -13.385 1.00 88.50 163 ILE A CA 1
ATOM 1354 C C . ILE A 1 163 ? 6.241 -9.928 -14.691 1.00 88.50 163 ILE A C 1
ATOM 1356 O O . ILE A 1 163 ? 5.085 -9.548 -14.866 1.00 88.50 163 ILE A O 1
ATOM 1360 N N . CYS A 1 164 ? 6.857 -10.721 -15.559 1.00 86.88 164 CYS A N 1
ATOM 1361 C CA . CYS A 1 164 ? 6.264 -11.187 -16.803 1.00 86.88 164 CYS A CA 1
ATOM 1362 C C . CYS A 1 164 ? 5.044 -12.088 -16.614 1.00 86.88 164 CYS A C 1
ATOM 1364 O O . CYS A 1 164 ? 4.019 -11.899 -17.271 1.00 86.88 164 CYS A O 1
ATOM 1366 N N . LYS A 1 165 ? 5.122 -13.062 -15.701 1.00 89.06 165 LYS A N 1
ATOM 1367 C CA . LYS A 1 165 ? 3.980 -13.931 -15.379 1.00 89.06 165 LYS A CA 1
ATOM 1368 C C . LYS A 1 165 ? 2.842 -13.140 -14.739 1.00 89.06 165 LYS A C 1
ATOM 1370 O O . LYS A 1 165 ? 1.681 -13.353 -15.089 1.00 89.06 165 LYS A O 1
ATOM 1375 N N . LEU A 1 166 ? 3.161 -12.217 -13.831 1.00 91.31 166 LEU A N 1
ATOM 1376 C CA . LEU A 1 166 ? 2.185 -11.331 -13.204 1.00 91.31 166 LEU A CA 1
ATOM 1377 C C . LEU A 1 166 ? 1.508 -10.443 -14.250 1.00 91.31 166 LEU A C 1
ATOM 1379 O O . LEU A 1 166 ? 0.286 -10.307 -14.240 1.00 91.31 166 LEU A O 1
ATOM 1383 N N . PHE A 1 167 ? 2.274 -9.892 -15.189 1.00 89.00 167 PHE A N 1
ATOM 1384 C CA . PHE A 1 167 ? 1.715 -9.087 -16.263 1.00 89.00 167 PHE A CA 1
ATOM 1385 C C . PHE A 1 167 ? 0.796 -9.902 -17.178 1.00 89.00 167 PHE A C 1
ATOM 1387 O O . PHE A 1 167 ? -0.337 -9.492 -17.419 1.00 89.00 167 PHE A O 1
ATOM 1394 N N . GLY A 1 168 ? 1.203 -11.106 -17.591 1.00 88.06 168 GLY A N 1
ATOM 1395 C CA . GLY A 1 168 ? 0.333 -11.975 -18.389 1.00 88.06 168 GLY A CA 1
ATOM 1396 C C . GLY A 1 168 ? -0.955 -12.378 -17.670 1.00 88.06 168 GLY A C 1
ATOM 1397 O O . GLY A 1 168 ? -2.012 -12.519 -18.287 1.00 88.06 168 GLY A O 1
ATOM 1398 N N . ARG A 1 169 ? -0.914 -12.485 -16.341 1.00 90.88 169 ARG A N 1
ATOM 1399 C CA . ARG A 1 169 ? -2.113 -12.678 -15.522 1.00 90.88 169 ARG A CA 1
ATOM 1400 C C . ARG A 1 169 ? -3.034 -11.459 -15.571 1.00 90.88 169 ARG A C 1
ATOM 1402 O O . ARG A 1 169 ? -4.240 -11.619 -15.745 1.00 90.88 169 ARG A O 1
ATOM 1409 N N . VAL A 1 170 ? -2.476 -10.259 -15.436 1.00 89.88 170 VAL A N 1
ATOM 1410 C CA . VAL A 1 170 ? -3.222 -8.995 -15.518 1.00 89.88 170 VAL A CA 1
ATOM 1411 C C . VAL A 1 170 ? -3.827 -8.789 -16.908 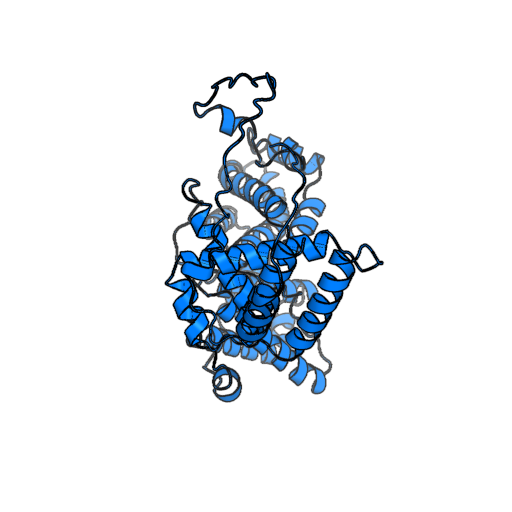1.00 89.88 170 VAL A C 1
ATOM 1413 O O . VAL A 1 170 ? -4.986 -8.396 -17.022 1.00 89.88 170 VAL A O 1
ATOM 1416 N N . GLU A 1 171 ? -3.116 -9.162 -17.968 1.00 86.19 171 GLU A N 1
ATOM 1417 C CA . GLU A 1 171 ? -3.641 -9.149 -19.335 1.00 86.19 171 GLU A CA 1
ATOM 1418 C C . GLU A 1 171 ? -4.880 -10.057 -19.480 1.00 86.19 171 GLU A C 1
ATOM 1420 O O . GLU A 1 171 ? -5.908 -9.658 -20.038 1.00 86.19 171 GLU A O 1
ATOM 1425 N N . ASN A 1 172 ? -4.820 -11.267 -18.916 1.00 87.94 172 ASN A N 1
ATOM 1426 C CA . ASN A 1 172 ? -5.943 -12.207 -18.900 1.00 87.94 172 ASN A CA 1
ATOM 1427 C C . ASN A 1 172 ? -7.135 -11.693 -18.079 1.00 87.94 172 ASN A C 1
ATOM 1429 O O . ASN A 1 172 ? -8.281 -11.878 -18.498 1.00 87.94 172 ASN A O 1
ATOM 1433 N N . ILE A 1 173 ? -6.877 -11.009 -16.960 1.00 89.56 173 ILE A N 1
ATOM 1434 C CA . ILE A 1 173 ? -7.906 -10.303 -16.184 1.00 89.56 173 ILE A CA 1
ATOM 1435 C C . ILE A 1 173 ? -8.574 -9.237 -17.063 1.00 89.56 173 ILE A C 1
ATOM 1437 O O . ILE A 1 173 ? -9.802 -9.199 -17.145 1.00 89.56 173 ILE A O 1
ATOM 1441 N N . PHE A 1 174 ? -7.800 -8.425 -17.791 1.00 85.88 174 PHE A N 1
ATOM 1442 C CA . PHE A 1 174 ? -8.360 -7.389 -18.664 1.00 85.88 174 PHE A CA 1
ATOM 1443 C C . PHE A 1 174 ? -9.208 -7.945 -19.807 1.00 85.88 174 PHE A C 1
ATOM 1445 O O . PHE A 1 174 ? -10.263 -7.387 -20.108 1.00 85.88 174 PHE A O 1
ATOM 1452 N N . LYS A 1 175 ? -8.818 -9.078 -20.399 1.00 84.94 175 LYS A N 1
ATOM 1453 C CA . LYS A 1 175 ? -9.617 -9.776 -21.427 1.00 84.94 175 LYS A CA 1
ATOM 1454 C C . LYS A 1 175 ? -10.997 -10.215 -20.919 1.00 84.94 175 LYS A C 1
ATOM 1456 O O . LYS A 1 175 ? -11.904 -10.410 -21.725 1.00 84.94 175 LYS A O 1
ATOM 1461 N N . LYS A 1 176 ? -11.160 -10.381 -19.603 1.00 87.31 176 LYS A N 1
ATOM 1462 C CA . LYS A 1 176 ? -12.409 -10.790 -18.937 1.00 87.31 176 LYS A CA 1
ATOM 1463 C C . LYS A 1 176 ? -13.011 -9.701 -18.052 1.00 87.31 176 LYS A C 1
ATOM 1465 O O . LYS A 1 176 ? -13.947 -9.978 -17.307 1.00 87.31 176 LYS A O 1
ATOM 1470 N N . TRP A 1 177 ? -12.518 -8.466 -18.148 1.00 86.31 177 TRP A N 1
ATOM 1471 C CA . TRP A 1 177 ? -12.868 -7.398 -17.215 1.00 86.31 177 TRP A CA 1
ATOM 1472 C C . TRP A 1 177 ? -14.371 -7.122 -17.156 1.00 86.31 177 TRP A C 1
ATOM 1474 O O . TRP A 1 177 ? -14.946 -7.123 -16.074 1.00 86.31 177 TRP A O 1
ATOM 1484 N N . ASP A 1 178 ? -15.031 -6.988 -18.309 1.00 81.94 178 ASP A N 1
ATOM 1485 C CA . ASP A 1 178 ? -16.481 -6.766 -18.372 1.00 81.94 178 ASP A CA 1
ATOM 1486 C C . ASP A 1 178 ? -17.275 -7.874 -17.659 1.00 81.94 178 ASP A C 1
ATOM 1488 O O . ASP A 1 178 ? -18.304 -7.602 -17.046 1.00 81.94 178 ASP A O 1
ATOM 1492 N N . ASP A 1 179 ? -16.812 -9.124 -17.723 1.00 84.38 179 ASP A N 1
ATOM 1493 C CA . ASP A 1 179 ? -17.477 -10.251 -17.068 1.00 84.38 179 ASP A CA 1
ATOM 1494 C C . ASP A 1 179 ? -17.193 -10.276 -15.561 1.00 84.38 179 ASP A C 1
ATOM 1496 O O . ASP A 1 179 ? -18.099 -10.553 -14.777 1.00 84.38 179 ASP A O 1
ATOM 1500 N N . ILE A 1 180 ? -15.978 -9.907 -15.142 1.00 85.31 180 ILE A N 1
ATOM 1501 C CA . ILE A 1 180 ? -15.624 -9.726 -13.726 1.00 85.31 180 ILE A CA 1
ATOM 1502 C C . ILE A 1 180 ? -16.509 -8.645 -13.099 1.00 85.31 180 ILE A C 1
ATOM 1504 O O . ILE A 1 180 ? -17.134 -8.886 -12.067 1.00 85.31 180 ILE A O 1
ATOM 1508 N N . ILE A 1 181 ? -16.621 -7.480 -13.744 1.00 82.12 181 ILE A N 1
ATOM 1509 C CA . ILE A 1 181 ? -17.456 -6.377 -13.252 1.00 82.12 181 ILE A CA 1
ATOM 1510 C C . ILE A 1 181 ? -18.928 -6.795 -13.173 1.00 82.12 181 ILE A C 1
ATOM 1512 O O . ILE A 1 181 ? -19.595 -6.456 -12.201 1.00 82.12 181 ILE A O 1
ATOM 1516 N N . LYS A 1 182 ? -19.429 -7.600 -14.123 1.00 80.44 182 LYS A N 1
ATOM 1517 C CA . LYS A 1 182 ? -20.804 -8.129 -14.062 1.00 80.44 182 LYS A CA 1
ATOM 1518 C C . LYS A 1 182 ? -21.065 -8.997 -12.833 1.00 80.44 182 LYS A C 1
ATOM 1520 O O . LYS A 1 182 ? -22.139 -8.908 -12.239 1.00 80.44 182 LYS A O 1
ATOM 1525 N N . VAL A 1 183 ? -20.115 -9.850 -12.449 1.00 79.50 183 VAL A N 1
ATOM 1526 C CA . VAL A 1 183 ? -20.259 -10.694 -11.248 1.00 79.50 183 VAL A CA 1
ATOM 1527 C C . VAL A 1 183 ? -20.397 -9.825 -9.998 1.00 79.50 183 VAL A C 1
ATOM 1529 O O . VAL A 1 183 ? -21.208 -10.126 -9.123 1.00 79.50 183 VAL A O 1
ATOM 1532 N N . TYR A 1 184 ? -19.680 -8.704 -9.963 1.00 74.25 184 TYR A N 1
ATOM 1533 C CA . TYR A 1 184 ? -19.728 -7.731 -8.880 1.00 74.25 184 TYR A CA 1
ATOM 1534 C C . TYR A 1 184 ? -20.539 -6.486 -9.239 1.00 74.25 184 TYR A C 1
ATOM 1536 O O . TYR A 1 184 ? -20.189 -5.404 -8.798 1.00 74.25 184 TYR A O 1
ATOM 1544 N N . ASN A 1 185 ? -21.648 -6.616 -9.979 1.00 59.25 185 ASN A N 1
ATOM 1545 C CA . ASN A 1 185 ? -22.507 -5.502 -10.434 1.00 59.25 185 ASN A CA 1
ATOM 1546 C C . ASN A 1 185 ? -22.985 -4.522 -9.331 1.00 59.25 185 ASN A C 1
ATOM 1548 O O . ASN A 1 185 ? -23.599 -3.504 -9.643 1.00 59.25 185 ASN A O 1
ATOM 1552 N N . LYS A 1 186 ? -22.757 -4.832 -8.047 1.00 67.00 186 LYS A N 1
ATOM 1553 C CA . LYS A 1 186 ? -22.979 -3.927 -6.909 1.00 67.00 186 LYS A CA 1
ATOM 1554 C C . LYS A 1 186 ? -21.822 -2.950 -6.658 1.00 67.00 186 LYS A C 1
ATOM 1556 O O . LYS A 1 186 ? -22.054 -1.926 -6.025 1.00 67.00 186 LYS A O 1
ATOM 1561 N N . LEU A 1 187 ? -20.610 -3.272 -7.104 1.00 70.81 187 LEU A N 1
ATOM 1562 C CA . LEU A 1 187 ? -19.427 -2.430 -6.978 1.00 70.81 187 LEU A CA 1
ATOM 1563 C C . LEU A 1 187 ? -19.419 -1.384 -8.089 1.00 70.81 187 LEU A C 1
ATOM 1565 O O . LEU A 1 187 ? -19.648 -1.687 -9.263 1.00 70.81 187 LEU A O 1
ATOM 1569 N N . ASP A 1 188 ? -19.100 -0.148 -7.721 1.00 76.81 188 ASP A N 1
ATOM 1570 C CA . ASP A 1 188 ? -18.848 0.900 -8.701 1.00 76.81 188 ASP A CA 1
ATOM 1571 C C . ASP A 1 188 ? -17.643 0.500 -9.587 1.00 76.81 188 ASP A C 1
ATOM 1573 O O . ASP A 1 188 ? -16.659 -0.064 -9.087 1.00 76.81 188 ASP A O 1
ATOM 1577 N N . PRO A 1 189 ? -17.662 0.773 -10.907 1.00 76.56 189 PRO A N 1
ATOM 1578 C CA . PRO A 1 189 ? -16.537 0.455 -11.785 1.00 76.56 189 PRO A CA 1
ATOM 1579 C C . PRO A 1 189 ? -15.196 1.050 -11.326 1.00 76.56 189 PRO A C 1
ATOM 1581 O O . PRO A 1 189 ? -14.151 0.433 -11.548 1.00 76.56 189 PRO A O 1
ATOM 1584 N N . LYS A 1 190 ? -15.201 2.221 -10.673 1.00 80.69 190 LYS A N 1
ATOM 1585 C CA . LYS A 1 190 ? -13.990 2.823 -10.095 1.00 80.69 190 LYS A CA 1
ATOM 1586 C C . LYS A 1 190 ? -13.532 2.056 -8.865 1.00 80.69 190 LYS A C 1
ATOM 1588 O O . LYS A 1 190 ? -12.342 1.803 -8.744 1.00 80.69 190 LYS A O 1
ATOM 1593 N N . GLU A 1 191 ? -14.453 1.638 -8.002 1.00 84.81 191 GLU A N 1
ATOM 1594 C CA . GLU A 1 191 ? -14.129 0.837 -6.817 1.00 84.81 191 GLU A CA 1
ATOM 1595 C C . GLU A 1 191 ? -13.497 -0.505 -7.206 1.00 84.81 191 GLU A C 1
ATOM 1597 O O . GLU A 1 191 ? -12.437 -0.867 -6.698 1.00 84.81 191 GLU A O 1
ATOM 1602 N N . SER A 1 192 ? -14.073 -1.188 -8.196 1.00 87.19 192 SER A N 1
ATOM 1603 C CA . SER A 1 192 ? -13.506 -2.429 -8.740 1.00 87.19 192 SER A CA 1
ATOM 1604 C C . SER A 1 192 ? -12.104 -2.218 -9.322 1.00 87.19 192 SER A C 1
ATOM 1606 O O . SER A 1 192 ? -11.225 -3.072 -9.189 1.00 87.19 192 SER A O 1
ATOM 1608 N N . CYS A 1 193 ? -11.870 -1.067 -9.955 1.00 86.62 193 CYS A N 1
ATOM 1609 C CA . CYS A 1 193 ? -10.553 -0.711 -10.464 1.00 86.62 193 CYS A CA 1
ATOM 1610 C C . CYS A 1 193 ? -9.550 -0.408 -9.343 1.00 86.62 193 CYS A C 1
ATOM 1612 O O . CYS A 1 193 ? -8.408 -0.863 -9.406 1.00 86.62 193 CYS A O 1
ATOM 1614 N N . SER A 1 194 ? -9.968 0.293 -8.287 1.00 89.25 194 SER A N 1
ATOM 1615 C CA . SER A 1 194 ? -9.142 0.481 -7.093 1.00 89.25 194 SER A CA 1
ATOM 1616 C C . SER A 1 194 ? -8.770 -0.869 -6.481 1.00 89.25 194 SER A C 1
ATOM 1618 O O . SER A 1 194 ? -7.599 -1.103 -6.198 1.00 89.25 194 SER A O 1
ATOM 1620 N N . TYR A 1 195 ? -9.716 -1.807 -6.367 1.00 91.56 195 TYR A N 1
ATOM 1621 C CA . TYR A 1 195 ? -9.427 -3.152 -5.860 1.00 91.56 195 TYR A CA 1
ATOM 1622 C C . TYR A 1 195 ? -8.375 -3.862 -6.723 1.00 91.56 195 TYR A C 1
ATOM 1624 O O . TYR A 1 195 ? -7.431 -4.434 -6.182 1.00 91.56 195 TYR A O 1
ATOM 1632 N N . LEU A 1 196 ? -8.459 -3.780 -8.056 1.00 91.56 196 LEU A N 1
ATOM 1633 C CA . LEU A 1 196 ? -7.413 -4.330 -8.927 1.00 91.56 196 LEU A CA 1
ATOM 1634 C C . LEU A 1 196 ? -6.042 -3.674 -8.676 1.00 91.56 196 LEU A C 1
ATOM 1636 O O . LEU A 1 196 ? -5.053 -4.394 -8.535 1.00 91.56 196 LEU A O 1
ATOM 1640 N N . ASN A 1 197 ? -5.974 -2.342 -8.583 1.00 91.00 197 ASN A N 1
ATOM 1641 C CA . ASN A 1 197 ? -4.722 -1.621 -8.319 1.00 91.00 197 ASN A CA 1
ATOM 1642 C C . ASN A 1 197 ? -4.092 -2.063 -6.982 1.00 91.00 197 ASN A C 1
ATOM 1644 O O . ASN A 1 197 ? -2.928 -2.462 -6.951 1.00 91.00 197 ASN A O 1
ATOM 1648 N N . TYR A 1 198 ? -4.861 -2.107 -5.889 1.00 92.81 198 TYR A N 1
ATOM 1649 C CA . TYR A 1 198 ? -4.349 -2.539 -4.581 1.00 92.81 198 TYR A CA 1
ATOM 1650 C C . TYR A 1 198 ? -4.060 -4.046 -4.494 1.00 92.81 198 TYR A C 1
ATOM 1652 O O . TYR A 1 198 ? -3.187 -4.464 -3.728 1.00 92.81 198 TYR A O 1
ATOM 1660 N N . TRP A 1 199 ? -4.720 -4.881 -5.300 1.00 93.56 199 TRP A N 1
ATOM 1661 C CA . TRP A 1 199 ? -4.328 -6.282 -5.472 1.00 93.56 199 TRP A CA 1
ATOM 1662 C C . TRP A 1 199 ? -2.948 -6.391 -6.132 1.00 93.56 199 TRP A C 1
ATOM 1664 O O . TRP A 1 199 ? -2.088 -7.117 -5.630 1.00 93.56 199 TRP A O 1
ATOM 1674 N N . ILE A 1 200 ? -2.695 -5.615 -7.190 1.00 92.31 200 ILE A N 1
ATOM 1675 C CA . ILE A 1 200 ? -1.386 -5.540 -7.857 1.00 92.31 200 ILE A CA 1
ATOM 1676 C C . ILE A 1 200 ? -0.311 -5.015 -6.900 1.00 92.31 200 ILE A C 1
ATOM 1678 O O . ILE A 1 200 ? 0.784 -5.575 -6.864 1.00 92.31 200 ILE A O 1
ATOM 1682 N N . TYR A 1 201 ? -0.619 -4.009 -6.074 1.00 91.69 201 TYR A N 1
ATOM 1683 C CA . TYR A 1 201 ? 0.307 -3.528 -5.040 1.00 91.69 201 TYR A CA 1
ATOM 1684 C C . TYR A 1 201 ? 0.697 -4.658 -4.080 1.00 91.69 201 TYR A C 1
ATOM 1686 O O . TYR A 1 201 ? 1.861 -4.775 -3.713 1.00 91.69 201 TYR A O 1
ATOM 1694 N N . GLY A 1 202 ? -0.246 -5.539 -3.732 1.00 91.50 202 GLY A N 1
ATOM 1695 C CA . GLY A 1 202 ? 0.035 -6.745 -2.950 1.00 91.50 202 GLY A CA 1
ATOM 1696 C C . GLY A 1 202 ? 0.960 -7.727 -3.660 1.00 91.50 202 GLY A C 1
ATOM 1697 O O . GLY A 1 202 ? 1.898 -8.222 -3.045 1.00 91.50 202 GLY A O 1
ATOM 1698 N N . LYS A 1 203 ? 0.746 -7.970 -4.958 1.00 91.19 203 LYS A N 1
ATOM 1699 C CA . LYS A 1 203 ? 1.590 -8.876 -5.756 1.00 91.19 203 LYS A CA 1
ATOM 1700 C C . LYS A 1 203 ? 3.013 -8.369 -5.923 1.00 91.19 203 LYS A C 1
ATOM 1702 O O . LYS A 1 203 ? 3.956 -9.145 -5.812 1.00 91.19 203 LYS A O 1
ATOM 1707 N N . LEU A 1 204 ? 3.172 -7.085 -6.211 1.00 90.31 204 LEU A N 1
ATOM 1708 C CA . LEU A 1 204 ? 4.484 -6.470 -6.394 1.00 90.31 204 LEU A CA 1
ATOM 1709 C C . LEU A 1 204 ? 5.194 -6.262 -5.050 1.00 90.31 204 LEU A C 1
ATOM 1711 O O . LEU A 1 204 ? 6.396 -6.481 -4.960 1.00 90.31 204 LEU A O 1
ATOM 1715 N N . GLY A 1 205 ? 4.439 -5.895 -4.009 1.00 88.88 205 GLY A N 1
ATOM 1716 C CA . GLY A 1 205 ? 4.927 -5.708 -2.644 1.00 88.88 205 GLY A CA 1
ATOM 1717 C C . GLY A 1 205 ? 5.233 -7.009 -1.891 1.00 88.88 205 GLY A C 1
ATOM 1718 O O . GLY A 1 205 ? 5.956 -6.982 -0.903 1.00 88.88 205 GLY A O 1
ATOM 1719 N N . GLY A 1 206 ? 4.673 -8.144 -2.315 1.00 84.75 206 GLY A N 1
ATOM 1720 C CA . GLY A 1 206 ? 4.888 -9.451 -1.683 1.00 84.75 206 GLY A CA 1
ATOM 1721 C C . GLY A 1 206 ? 6.191 -10.146 -2.086 1.00 84.75 206 GLY A C 1
ATOM 1722 O O . GLY A 1 206 ? 6.635 -11.051 -1.385 1.00 84.75 206 GLY A O 1
ATOM 1723 N N . VAL A 1 207 ? 6.824 -9.683 -3.167 1.00 83.19 207 VAL A N 1
ATOM 1724 C CA . VAL A 1 207 ? 8.127 -10.157 -3.641 1.00 83.19 207 VAL A CA 1
ATOM 1725 C C . VAL A 1 207 ? 9.178 -9.093 -3.348 1.00 83.19 207 VAL A C 1
ATOM 1727 O O . VAL A 1 207 ? 8.903 -7.904 -3.495 1.00 83.19 207 VAL A O 1
ATOM 1730 N N . ASP A 1 208 ? 10.407 -9.514 -3.034 1.00 79.88 208 ASP A N 1
ATOM 1731 C CA . ASP A 1 208 ? 11.604 -8.657 -3.007 1.00 79.88 208 ASP A CA 1
ATOM 1732 C C . ASP A 1 208 ? 11.975 -8.166 -4.426 1.00 79.88 208 ASP A C 1
ATOM 1734 O O . ASP A 1 208 ? 13.017 -8.510 -4.989 1.00 79.88 208 ASP A O 1
ATOM 1738 N N . SER A 1 209 ? 11.060 -7.418 -5.039 1.00 81.94 209 SER A N 1
ATOM 1739 C CA . SER A 1 209 ? 11.185 -6.785 -6.346 1.00 81.94 209 SER A CA 1
ATOM 1740 C C . SER A 1 209 ? 12.046 -5.534 -6.215 1.00 81.94 209 SER A C 1
ATOM 1742 O O . SER A 1 209 ? 11.913 -4.773 -5.252 1.00 81.94 209 SER A O 1
ATOM 1744 N N . THR A 1 210 ? 12.923 -5.286 -7.182 1.00 80.25 210 THR A N 1
ATOM 1745 C CA . THR A 1 210 ? 13.626 -4.002 -7.251 1.00 80.25 210 THR A CA 1
ATOM 1746 C C . THR A 1 210 ? 12.665 -2.904 -7.727 1.00 80.25 210 THR A C 1
ATOM 1748 O O . THR A 1 210 ? 11.654 -3.201 -8.368 1.00 80.25 210 THR A O 1
ATOM 1751 N N . PRO A 1 211 ? 12.967 -1.613 -7.495 1.00 78.50 211 PRO A N 1
ATOM 1752 C CA . PRO A 1 211 ? 12.222 -0.526 -8.132 1.00 78.50 211 PRO A CA 1
ATOM 1753 C C . PRO A 1 211 ? 12.133 -0.683 -9.657 1.00 78.50 211 PRO A C 1
ATOM 1755 O O . PRO A 1 211 ? 11.113 -0.361 -10.247 1.00 78.50 211 PRO A O 1
ATOM 1758 N N . CYS A 1 212 ? 13.159 -1.257 -10.287 1.00 76.56 212 CYS A N 1
ATOM 1759 C CA . CYS A 1 212 ? 13.173 -1.538 -11.719 1.00 76.56 212 CYS A CA 1
ATOM 1760 C C . CYS A 1 212 ? 12.230 -2.675 -12.118 1.00 76.56 212 CYS A C 1
ATOM 1762 O O . CYS A 1 212 ? 11.582 -2.575 -13.155 1.00 76.56 212 CYS A O 1
ATOM 1764 N N . ASP A 1 213 ? 12.084 -3.721 -11.303 1.00 83.75 213 ASP A N 1
ATOM 1765 C CA . ASP A 1 213 ? 11.064 -4.751 -11.530 1.00 83.75 213 ASP A CA 1
ATOM 1766 C C . ASP A 1 213 ? 9.646 -4.137 -11.527 1.00 83.75 213 ASP A C 1
ATOM 1768 O O . ASP A 1 213 ? 8.829 -4.439 -12.401 1.00 83.75 213 ASP A O 1
ATOM 1772 N N . ILE A 1 214 ? 9.376 -3.231 -10.580 1.00 84.94 214 ILE A N 1
ATOM 1773 C CA . ILE A 1 214 ? 8.083 -2.549 -10.426 1.00 84.94 214 ILE A CA 1
ATOM 1774 C C . ILE A 1 214 ? 7.842 -1.558 -11.577 1.00 84.94 214 ILE A C 1
ATOM 1776 O O . ILE A 1 214 ? 6.790 -1.625 -12.211 1.00 84.94 214 ILE A O 1
ATOM 1780 N N . ASP A 1 215 ? 8.803 -0.683 -11.889 1.00 79.56 215 ASP A N 1
ATOM 1781 C CA . ASP A 1 215 ? 8.716 0.284 -12.996 1.00 79.56 215 ASP A CA 1
ATOM 1782 C C . ASP A 1 215 ? 8.382 -0.424 -14.319 1.00 79.56 215 ASP A C 1
ATOM 1784 O O . ASP A 1 215 ? 7.468 -0.018 -15.040 1.00 79.56 215 ASP A O 1
ATOM 1788 N N . ASN A 1 216 ? 9.072 -1.531 -14.611 1.00 80.31 216 ASN A N 1
ATOM 1789 C CA . ASN A 1 216 ? 8.842 -2.306 -15.830 1.00 80.31 216 ASN A CA 1
ATOM 1790 C C . ASN A 1 216 ? 7.440 -2.924 -15.878 1.00 80.31 216 ASN A C 1
ATOM 1792 O O . ASN A 1 216 ? 6.828 -2.968 -16.944 1.00 80.31 216 ASN A O 1
ATOM 1796 N N . PHE A 1 217 ? 6.894 -3.363 -14.741 1.00 86.88 217 PHE A N 1
ATOM 1797 C CA . PHE A 1 217 ? 5.509 -3.827 -14.691 1.00 86.88 217 PHE A CA 1
ATOM 1798 C C . PHE A 1 217 ? 4.521 -2.727 -15.107 1.00 86.88 217 PHE A C 1
ATOM 1800 O O . PHE A 1 217 ? 3.643 -2.965 -15.941 1.00 86.88 217 PHE A O 1
ATOM 1807 N N . TYR A 1 218 ? 4.670 -1.516 -14.563 1.00 82.38 218 TYR A N 1
ATOM 1808 C CA . TYR A 1 218 ? 3.788 -0.395 -14.907 1.00 82.38 218 TYR A CA 1
ATOM 1809 C C . TYR A 1 218 ? 3.985 0.095 -16.336 1.00 82.38 218 TYR A C 1
ATOM 1811 O O . TYR A 1 218 ? 3.005 0.482 -16.970 1.00 82.38 218 TYR A O 1
ATOM 1819 N N . PHE A 1 219 ? 5.207 0.031 -16.861 1.00 78.50 219 PHE A N 1
ATOM 1820 C CA . PHE A 1 219 ? 5.482 0.307 -18.268 1.00 78.50 219 PHE A CA 1
ATOM 1821 C C . PHE A 1 219 ? 4.708 -0.652 -19.184 1.00 78.50 219 PHE A C 1
ATOM 1823 O O . PHE A 1 219 ? 3.943 -0.201 -20.034 1.00 78.50 219 PHE A O 1
ATOM 1830 N N . MET A 1 220 ? 4.806 -1.966 -18.946 1.00 80.56 220 MET A N 1
ATOM 1831 C CA . MET A 1 220 ? 4.055 -2.966 -19.720 1.00 80.56 220 MET A CA 1
ATOM 1832 C C . MET A 1 220 ? 2.544 -2.750 -19.632 1.00 80.56 220 MET A C 1
ATOM 1834 O O . MET A 1 220 ? 1.825 -2.871 -20.626 1.00 80.56 220 MET A O 1
ATOM 1838 N N . TRP A 1 221 ? 2.046 -2.413 -18.442 1.00 82.00 221 TRP A N 1
ATOM 1839 C CA . TRP A 1 221 ? 0.633 -2.113 -18.261 1.00 82.00 221 TRP A CA 1
ATOM 1840 C C . TRP A 1 221 ? 0.224 -0.856 -19.025 1.00 82.00 221 TRP A C 1
ATOM 1842 O O . TRP A 1 221 ? -0.818 -0.865 -19.681 1.00 82.00 221 TRP A O 1
ATOM 1852 N N . TYR A 1 222 ? 1.030 0.203 -19.000 1.00 78.44 222 TYR A N 1
ATOM 1853 C CA . TYR A 1 222 ? 0.734 1.426 -19.737 1.00 78.44 222 TYR A CA 1
ATOM 1854 C C . TYR A 1 222 ? 0.683 1.168 -21.246 1.00 78.44 222 TYR A C 1
ATOM 1856 O O . TYR A 1 222 ? -0.296 1.546 -21.893 1.00 78.44 222 TYR A O 1
ATOM 1864 N N . ASP A 1 223 ? 1.668 0.458 -21.791 1.00 76.19 223 ASP A N 1
ATOM 1865 C CA . ASP A 1 223 ? 1.719 0.110 -23.213 1.00 76.19 223 ASP A CA 1
ATOM 1866 C C . ASP A 1 223 ? 0.506 -0.724 -23.635 1.00 76.19 223 ASP A C 1
ATOM 1868 O O . ASP A 1 223 ? -0.201 -0.376 -24.586 1.00 76.19 223 ASP A O 1
ATOM 1872 N N . TYR A 1 224 ? 0.180 -1.767 -22.867 1.00 78.31 224 TYR A N 1
ATOM 1873 C CA . TYR A 1 224 ? -1.010 -2.573 -23.130 1.00 78.31 224 TYR A CA 1
ATOM 1874 C C . TYR A 1 224 ? -2.294 -1.755 -23.027 1.00 78.31 224 TYR A C 1
ATOM 1876 O O . TYR A 1 224 ? -3.185 -1.901 -23.866 1.00 78.31 224 TYR A O 1
ATOM 1884 N N . TYR A 1 225 ? -2.391 -0.867 -22.033 1.00 74.81 225 TYR A N 1
ATOM 1885 C CA . TYR A 1 225 ? -3.517 0.047 -21.895 1.00 74.81 225 TYR A CA 1
ATOM 1886 C C . TYR A 1 225 ? -3.676 0.913 -23.154 1.00 74.81 225 TYR A C 1
ATOM 1888 O O . TYR A 1 225 ? -4.787 1.033 -23.674 1.00 74.81 225 TYR A O 1
ATOM 1896 N N . ILE A 1 226 ? -2.590 1.486 -23.677 1.00 73.00 226 ILE A N 1
ATOM 1897 C CA . ILE A 1 226 ? -2.613 2.293 -24.900 1.00 73.00 226 ILE A CA 1
ATOM 1898 C C . ILE A 1 226 ? -3.092 1.462 -26.096 1.00 73.00 226 ILE A C 1
ATOM 1900 O O . ILE A 1 226 ? -3.953 1.926 -26.851 1.00 73.00 226 ILE A O 1
ATOM 1904 N N . ASP A 1 227 ? -2.641 0.222 -26.239 1.00 73.19 227 ASP A N 1
ATOM 1905 C CA . ASP A 1 227 ? -3.060 -0.645 -27.343 1.00 73.19 227 ASP A CA 1
ATOM 1906 C C . ASP A 1 227 ? -4.537 -1.044 -27.262 1.00 73.19 227 ASP A C 1
ATOM 1908 O O . ASP A 1 227 ? -5.272 -0.932 -28.250 1.00 73.19 227 ASP A O 1
ATOM 1912 N N . ILE A 1 228 ? -5.037 -1.412 -26.080 1.00 71.56 228 ILE A N 1
ATOM 1913 C CA . ILE A 1 228 ? -6.473 -1.677 -25.910 1.00 71.56 228 ILE A CA 1
ATOM 1914 C C . ILE A 1 228 ? -7.302 -0.388 -25.981 1.00 71.56 228 ILE A C 1
ATOM 1916 O O . ILE A 1 228 ? -8.485 -0.447 -26.327 1.00 71.56 228 ILE A O 1
ATOM 1920 N N . SER A 1 229 ? -6.731 0.779 -25.642 1.00 66.88 229 SER A N 1
ATOM 1921 C CA . SER A 1 229 ? -7.382 2.098 -25.725 1.00 66.88 229 SER A CA 1
ATOM 1922 C C . SER A 1 229 ? -7.827 2.411 -27.149 1.00 66.88 229 SER A C 1
ATOM 1924 O O . SER A 1 229 ? -8.976 2.796 -27.354 1.00 66.88 229 SER A O 1
ATOM 1926 N N . ARG A 1 230 ? -6.957 2.112 -28.116 1.00 66.06 230 ARG A N 1
ATOM 1927 C CA . ARG A 1 230 ? -7.166 2.323 -29.552 1.00 66.06 230 ARG A CA 1
ATOM 1928 C C . ARG A 1 230 ? -8.232 1.401 -30.151 1.00 66.06 230 ARG A C 1
ATOM 1930 O O . ARG A 1 230 ? -8.871 1.779 -31.125 1.00 66.06 230 ARG A O 1
ATOM 1937 N N . ASN A 1 231 ? -8.445 0.225 -29.555 1.00 62.66 231 ASN A N 1
ATOM 1938 C CA . ASN A 1 231 ? -9.224 -0.861 -30.161 1.00 62.66 231 ASN A CA 1
ATOM 1939 C C . ASN A 1 231 ? -10.618 -1.109 -29.543 1.00 62.66 231 ASN A C 1
ATOM 1941 O O . ASN A 1 231 ? -11.349 -1.951 -30.054 1.00 62.66 231 ASN A O 1
ATOM 1945 N N . ASN A 1 232 ? -11.015 -0.441 -28.449 1.00 59.38 232 ASN A N 1
ATOM 1946 C CA . ASN A 1 232 ? -12.300 -0.717 -27.771 1.00 59.38 232 ASN A CA 1
ATOM 1947 C C . ASN A 1 232 ? -12.848 0.479 -26.968 1.00 59.38 232 ASN A C 1
ATOM 1949 O O . ASN A 1 232 ? -12.076 1.312 -26.509 1.00 59.38 232 ASN A O 1
ATOM 1953 N N . THR A 1 233 ? -14.158 0.543 -26.703 1.00 52.16 233 THR A N 1
ATOM 1954 C CA . THR A 1 233 ? -14.824 1.677 -26.009 1.00 52.16 233 THR A CA 1
ATOM 1955 C C . THR A 1 233 ? -15.400 1.367 -24.615 1.00 52.16 233 THR A C 1
ATOM 1957 O O . THR A 1 233 ? -16.052 2.226 -24.029 1.00 52.16 233 THR A O 1
ATOM 1960 N N . LYS A 1 234 ? -15.186 0.172 -24.045 1.00 54.25 234 LYS A N 1
ATOM 1961 C CA . LYS A 1 234 ? -15.836 -0.248 -22.780 1.00 54.25 234 LYS A CA 1
ATOM 1962 C C . LYS A 1 234 ? -14.981 -0.043 -21.526 1.00 54.25 234 LYS A C 1
ATOM 1964 O O . LYS A 1 234 ? -13.761 0.003 -21.636 1.00 54.25 234 LYS A O 1
ATOM 1969 N N . ASN A 1 235 ? -15.660 0.093 -20.375 1.00 55.28 235 ASN A N 1
ATOM 1970 C CA . ASN A 1 235 ? -15.175 0.355 -19.007 1.00 55.28 235 ASN A CA 1
ATOM 1971 C C . ASN A 1 235 ? -13.739 -0.119 -18.740 1.00 55.28 235 ASN A C 1
ATOM 1973 O O . ASN A 1 235 ? -13.511 -1.272 -18.383 1.00 55.28 235 ASN A O 1
ATOM 1977 N N . LYS A 1 236 ? -12.763 0.782 -18.874 1.00 66.50 236 LYS A N 1
ATOM 1978 C CA . LYS A 1 236 ? -11.355 0.449 -18.635 1.00 66.50 236 LYS A CA 1
ATOM 1979 C C . LYS A 1 236 ? -11.001 0.784 -17.203 1.00 66.50 236 LYS A C 1
ATOM 1981 O O . LYS A 1 236 ? -11.232 1.906 -16.762 1.00 66.50 236 LYS A O 1
ATOM 1986 N N . CYS A 1 237 ? -10.445 -0.186 -16.491 1.00 75.19 237 CYS A N 1
ATOM 1987 C CA . CYS A 1 237 ? -9.680 0.131 -15.303 1.00 75.19 237 CYS A CA 1
ATOM 1988 C C . CYS A 1 237 ? -8.344 0.736 -15.739 1.00 75.19 237 CYS A C 1
ATOM 1990 O O . CYS A 1 237 ? -7.643 0.169 -16.578 1.00 75.19 237 CYS A O 1
ATOM 1992 N N . TYR A 1 238 ? -8.045 1.916 -15.211 1.00 67.88 238 TYR A N 1
ATOM 1993 C CA . TYR A 1 238 ? -6.824 2.649 -15.498 1.00 67.88 238 TYR A CA 1
ATOM 1994 C C . TYR A 1 238 ? -5.781 2.334 -14.430 1.00 67.88 238 TYR A C 1
ATOM 1996 O O . TYR A 1 238 ? -6.116 2.039 -13.282 1.00 67.88 238 TYR A O 1
ATOM 2004 N N . ILE A 1 239 ? -4.516 2.435 -14.828 1.00 66.06 239 ILE A N 1
ATOM 2005 C CA . ILE A 1 239 ? -3.399 2.512 -13.892 1.00 66.06 239 ILE A CA 1
ATOM 2006 C C . ILE A 1 239 ? -3.616 3.754 -13.030 1.00 66.06 239 ILE A C 1
ATOM 2008 O O . ILE A 1 239 ? -3.681 4.867 -13.564 1.00 66.06 239 ILE A O 1
ATOM 2012 N N . ASP A 1 240 ? -3.730 3.574 -11.716 1.00 60.19 240 ASP A N 1
ATOM 2013 C CA . ASP A 1 240 ? -3.617 4.707 -10.802 1.00 60.19 240 ASP A CA 1
ATOM 2014 C C . ASP A 1 240 ? -2.212 5.299 -10.921 1.00 60.19 240 ASP A C 1
ATOM 2016 O O . ASP A 1 240 ? -1.244 4.578 -11.148 1.00 60.19 240 ASP A O 1
ATOM 2020 N N . LYS A 1 241 ? -2.100 6.628 -10.807 1.00 60.88 241 LYS A N 1
ATOM 2021 C CA . LYS A 1 241 ? -0.861 7.375 -11.069 1.00 60.88 241 LYS A CA 1
ATOM 2022 C C . LYS A 1 241 ? 0.348 6.690 -10.419 1.00 60.88 241 LYS A C 1
ATOM 2024 O O . LYS A 1 241 ? 0.518 6.732 -9.200 1.00 60.88 241 LYS A O 1
ATOM 2029 N N . TYR A 1 242 ? 1.183 6.065 -11.247 1.00 65.44 242 TYR A N 1
ATOM 2030 C CA . TYR A 1 242 ? 2.404 5.426 -10.793 1.00 65.44 242 TYR A CA 1
ATOM 2031 C C . TYR A 1 242 ? 3.492 6.479 -10.636 1.00 65.44 242 TYR A C 1
ATOM 2033 O O . TYR A 1 242 ? 3.835 7.180 -11.586 1.00 65.44 242 TYR A O 1
ATOM 2041 N N . TYR A 1 243 ? 4.036 6.585 -9.427 1.00 60.22 243 TYR A N 1
ATOM 2042 C CA . TYR A 1 243 ? 5.085 7.549 -9.106 1.00 60.22 243 TYR A CA 1
ATOM 2043 C C . TYR A 1 243 ? 6.435 6.876 -8.848 1.00 60.22 243 TYR A C 1
ATOM 2045 O O . TYR A 1 243 ? 7.270 7.484 -8.188 1.00 60.22 243 TYR A O 1
ATOM 2053 N N . GLY A 1 244 ? 6.664 5.634 -9.297 1.00 67.12 244 GLY A N 1
ATOM 2054 C CA . GLY A 1 244 ? 7.910 4.890 -9.044 1.00 67.12 244 GLY A CA 1
ATOM 2055 C C . GLY A 1 244 ? 7.935 4.151 -7.696 1.00 67.12 244 GLY A C 1
ATOM 2056 O O . GLY A 1 244 ? 8.908 4.246 -6.959 1.00 67.12 244 GLY A O 1
ATOM 2057 N N . PHE A 1 245 ? 6.839 3.553 -7.240 1.00 78.31 245 PHE A N 1
ATOM 2058 C CA . PHE A 1 245 ? 6.777 2.988 -5.882 1.00 78.31 245 PHE A CA 1
ATOM 2059 C C . PHE A 1 245 ? 7.803 1.870 -5.645 1.00 78.31 245 PHE A C 1
ATOM 2061 O O . PHE A 1 245 ? 8.060 1.066 -6.539 1.00 78.31 245 PHE A O 1
ATOM 2068 N N . ASN A 1 246 ? 8.342 1.791 -4.428 1.00 82.12 246 ASN A N 1
ATOM 2069 C CA . ASN A 1 246 ? 9.095 0.625 -3.962 1.00 82.12 246 ASN A CA 1
ATOM 2070 C C . ASN A 1 246 ? 8.184 -0.404 -3.262 1.00 82.12 246 ASN A C 1
ATOM 2072 O O . ASN A 1 246 ? 7.022 -0.131 -2.960 1.00 82.12 246 ASN A O 1
ATOM 2076 N N . THR A 1 247 ? 8.724 -1.589 -2.984 1.00 87.00 247 THR A N 1
ATOM 2077 C CA . THR A 1 247 ? 8.013 -2.717 -2.363 1.00 87.00 247 THR A CA 1
ATOM 2078 C C . THR A 1 247 ? 7.347 -2.356 -1.032 1.00 87.00 247 THR A C 1
ATOM 2080 O O . THR A 1 247 ? 6.172 -2.668 -0.838 1.00 87.00 247 THR A O 1
ATOM 2083 N N . ASP A 1 248 ? 8.043 -1.650 -0.137 1.00 87.25 248 ASP A N 1
ATOM 2084 C CA . ASP A 1 248 ? 7.489 -1.253 1.164 1.00 87.25 248 ASP A CA 1
ATOM 2085 C C . ASP A 1 248 ? 6.358 -0.234 1.005 1.00 87.25 248 ASP A C 1
ATOM 2087 O O . ASP A 1 248 ? 5.320 -0.354 1.659 1.00 87.25 248 ASP A O 1
ATOM 2091 N N . GLU A 1 249 ? 6.501 0.716 0.076 1.00 88.50 249 GLU A N 1
ATOM 2092 C CA . GLU A 1 249 ? 5.428 1.656 -0.259 1.00 88.50 249 GLU A CA 1
ATOM 2093 C C . GLU A 1 249 ? 4.175 0.917 -0.737 1.00 88.50 249 GLU A C 1
ATOM 2095 O O . GLU A 1 249 ? 3.078 1.195 -0.253 1.00 88.50 249 GLU A O 1
ATOM 2100 N N . LEU A 1 250 ? 4.317 -0.065 -1.629 1.00 91.00 250 LEU A N 1
ATOM 2101 C CA . LEU A 1 250 ? 3.190 -0.857 -2.130 1.00 91.00 250 LEU A CA 1
ATOM 2102 C C . LEU A 1 250 ? 2.508 -1.675 -1.023 1.00 91.00 250 LEU A C 1
ATOM 2104 O O . LEU A 1 250 ? 1.275 -1.693 -0.942 1.00 91.00 250 LEU A O 1
ATOM 2108 N N . ARG A 1 251 ? 3.286 -2.300 -0.130 1.00 91.75 251 ARG A N 1
ATOM 2109 C CA . ARG A 1 251 ? 2.756 -3.042 1.029 1.00 91.75 251 ARG A CA 1
ATOM 2110 C C . ARG A 1 251 ? 1.972 -2.130 1.967 1.00 91.75 251 ARG A C 1
ATOM 2112 O O . ARG A 1 251 ? 0.843 -2.454 2.339 1.00 91.75 251 ARG A O 1
ATOM 2119 N N . ASN A 1 252 ? 2.542 -0.978 2.310 1.00 93.62 252 ASN A N 1
ATOM 2120 C CA . ASN A 1 252 ? 1.928 0.007 3.199 1.00 93.62 252 ASN A CA 1
ATOM 2121 C C . ASN A 1 252 ? 0.628 0.562 2.610 1.00 93.62 252 ASN A C 1
ATOM 2123 O O . ASN A 1 252 ? -0.392 0.621 3.298 1.00 93.62 252 ASN A O 1
ATOM 2127 N N . LYS A 1 253 ? 0.641 0.892 1.314 1.00 93.12 253 LYS A N 1
ATOM 2128 C CA . LYS A 1 253 ? -0.541 1.332 0.563 1.00 93.12 253 LYS A CA 1
ATOM 2129 C C . LYS A 1 253 ? -1.667 0.311 0.623 1.00 93.12 253 LYS A C 1
ATOM 2131 O O . LYS A 1 253 ? -2.786 0.659 0.993 1.00 93.12 253 LYS A O 1
ATOM 2136 N N . LYS A 1 254 ? -1.364 -0.950 0.303 1.00 93.88 254 LYS A N 1
ATOM 2137 C CA . LYS A 1 254 ? -2.334 -2.048 0.361 1.00 93.88 254 LYS A CA 1
ATOM 2138 C C . LYS A 1 254 ? -2.912 -2.220 1.759 1.00 93.88 254 LYS A C 1
ATOM 2140 O O . LYS A 1 254 ? -4.129 -2.256 1.906 1.00 93.88 254 LYS A O 1
ATOM 2145 N N . LYS A 1 255 ? -2.053 -2.296 2.777 1.00 95.12 255 LYS A N 1
ATOM 2146 C CA . LYS A 1 255 ? -2.480 -2.496 4.165 1.00 95.12 255 LYS A CA 1
ATOM 2147 C C . LYS A 1 255 ? -3.411 -1.377 4.638 1.00 95.12 255 LYS A C 1
ATOM 2149 O O . LYS A 1 255 ? -4.454 -1.657 5.224 1.00 95.12 255 LYS A O 1
ATOM 2154 N N . MET A 1 256 ? -3.066 -0.127 4.330 1.00 96.62 256 MET A N 1
ATOM 2155 C CA . MET A 1 256 ? -3.894 1.034 4.648 1.00 96.62 256 MET A CA 1
ATOM 2156 C C . MET A 1 256 ? -5.248 0.984 3.927 1.00 96.62 256 MET A C 1
ATOM 2158 O O . MET A 1 256 ? -6.293 1.155 4.554 1.00 96.62 256 MET A O 1
ATOM 2162 N N . PHE A 1 257 ? -5.246 0.719 2.619 1.00 95.44 257 PHE A N 1
ATOM 2163 C CA . PHE A 1 257 ? -6.471 0.660 1.823 1.00 95.44 257 PHE A CA 1
ATOM 2164 C C . PHE A 1 257 ? -7.417 -0.456 2.274 1.00 95.44 257 PHE A C 1
ATOM 2166 O O . PHE A 1 257 ? -8.592 -0.189 2.530 1.00 95.44 257 PHE A O 1
ATOM 2173 N N . ASP A 1 258 ? -6.903 -1.680 2.426 1.00 95.12 258 ASP A N 1
ATOM 2174 C CA . ASP A 1 258 ? -7.693 -2.841 2.836 1.00 95.12 258 ASP A CA 1
ATOM 2175 C C . ASP A 1 258 ? -8.381 -2.569 4.194 1.00 95.12 258 ASP A C 1
ATOM 2177 O O . ASP A 1 258 ? -9.579 -2.816 4.347 1.00 95.12 258 ASP A O 1
ATOM 2181 N N . PHE A 1 259 ? -7.677 -1.963 5.159 1.00 96.25 259 PHE A N 1
ATOM 2182 C CA . PHE A 1 259 ? -8.275 -1.551 6.433 1.00 96.25 259 PHE A CA 1
ATOM 2183 C C . PHE A 1 259 ? -9.393 -0.508 6.263 1.00 96.25 259 PHE A C 1
ATOM 2185 O O . PHE A 1 259 ? -10.477 -0.659 6.833 1.00 96.25 259 PHE A O 1
ATOM 2192 N N . LEU A 1 260 ? -9.163 0.543 5.470 1.00 96.31 260 LEU A N 1
ATOM 2193 C CA . LEU A 1 260 ? -10.128 1.633 5.273 1.00 96.31 260 LEU A CA 1
ATOM 2194 C C . LEU A 1 260 ? -11.439 1.168 4.625 1.00 96.31 260 LEU A C 1
ATOM 2196 O O . LEU A 1 260 ? -12.511 1.707 4.949 1.00 96.31 260 LEU A O 1
ATOM 2200 N N . VAL A 1 261 ? -11.360 0.172 3.737 1.00 94.56 261 VAL A N 1
ATOM 2201 C CA . VAL A 1 261 ? -12.527 -0.483 3.130 1.00 94.56 261 VAL A CA 1
ATOM 2202 C C . VAL A 1 261 ? -13.334 -1.220 4.202 1.00 94.56 261 VAL A C 1
ATOM 2204 O O . VAL A 1 261 ? -14.536 -0.985 4.335 1.00 94.56 261 VAL A O 1
ATOM 2207 N N . TYR A 1 262 ? -12.675 -2.034 5.031 1.00 94.50 262 TYR A N 1
ATOM 2208 C CA . TYR A 1 262 ? -13.338 -2.855 6.053 1.00 94.50 262 TYR A CA 1
ATOM 2209 C C . TYR A 1 262 ? -13.804 -2.097 7.304 1.00 94.50 262 TYR A C 1
ATOM 2211 O O . TYR A 1 262 ? -14.695 -2.573 8.014 1.00 94.50 262 TYR A O 1
ATOM 2219 N N . TYR A 1 263 ? -13.272 -0.899 7.554 1.00 95.00 263 TYR A N 1
ATOM 2220 C CA . TYR A 1 263 ? -13.502 -0.151 8.791 1.00 95.00 263 TYR A CA 1
ATOM 2221 C C . TYR A 1 263 ? -14.981 0.030 9.170 1.00 95.00 263 TYR A C 1
ATOM 2223 O O . TYR A 1 263 ? -15.345 -0.143 10.329 1.00 95.00 263 TYR A O 1
ATOM 2231 N N . ASN A 1 264 ? -15.860 0.347 8.211 1.00 93.19 264 ASN A N 1
ATOM 2232 C CA . ASN A 1 264 ? -17.276 0.581 8.527 1.00 93.19 264 ASN A CA 1
ATOM 2233 C C . ASN A 1 264 ? -17.969 -0.701 9.008 1.00 93.19 264 ASN A C 1
ATOM 2235 O O . ASN A 1 264 ? -18.703 -0.671 9.991 1.00 93.19 264 ASN A O 1
ATOM 2239 N N . SER A 1 265 ? -17.694 -1.834 8.359 1.00 92.62 265 SER A N 1
ATOM 2240 C CA . SER A 1 265 ? -18.256 -3.123 8.766 1.00 92.62 265 SER A CA 1
ATOM 2241 C C . SER A 1 265 ? -17.713 -3.588 10.118 1.00 92.62 265 SER A C 1
ATOM 2243 O O . SER A 1 265 ? -18.464 -4.166 10.901 1.00 92.62 265 SER A O 1
ATOM 2245 N N . MET A 1 266 ? -16.445 -3.289 10.421 1.00 92.38 266 MET A N 1
ATOM 2246 C CA . MET A 1 266 ? -15.868 -3.495 11.756 1.00 92.38 266 MET A CA 1
ATOM 2247 C C . MET A 1 266 ? -16.560 -2.627 12.806 1.00 92.38 266 MET A C 1
ATOM 2249 O O . MET A 1 266 ? -17.002 -3.128 13.836 1.00 92.38 266 MET A O 1
ATOM 2253 N N . LYS A 1 267 ? -16.728 -1.334 12.522 1.00 91.75 267 LYS A N 1
ATOM 2254 C CA . LYS A 1 267 ? -17.413 -0.396 13.412 1.00 91.75 267 LYS A CA 1
ATOM 2255 C C . LYS A 1 267 ? -18.835 -0.844 13.732 1.00 91.75 267 LYS A C 1
ATOM 2257 O O . LYS A 1 267 ? -19.254 -0.776 14.885 1.00 91.75 267 LYS A O 1
ATOM 2262 N N . ASP A 1 268 ? -19.589 -1.294 12.736 1.00 90.81 268 ASP A N 1
ATOM 2263 C CA . ASP A 1 268 ? -20.950 -1.781 12.964 1.00 90.81 268 ASP A CA 1
ATOM 2264 C C . ASP A 1 268 ? -20.963 -3.021 13.860 1.00 90.81 268 ASP A C 1
ATOM 2266 O O . ASP A 1 268 ? -21.798 -3.112 14.759 1.00 90.81 268 ASP A O 1
ATOM 2270 N N . LYS A 1 269 ? -19.973 -3.904 13.708 1.00 89.44 269 LYS A N 1
ATOM 2271 C CA . LYS A 1 269 ? -19.779 -5.053 14.594 1.00 89.44 269 LYS A CA 1
ATOM 2272 C C . LYS A 1 269 ? -19.405 -4.643 16.026 1.00 89.44 269 LYS A C 1
ATOM 2274 O O . LYS A 1 269 ? -19.847 -5.282 16.978 1.00 89.44 269 LYS A O 1
ATOM 2279 N N . PHE A 1 270 ? -18.634 -3.573 16.225 1.00 89.19 270 PHE A N 1
ATOM 2280 C CA . PHE A 1 270 ? -18.267 -3.085 17.566 1.00 89.19 270 PHE A CA 1
ATOM 2281 C C . PHE A 1 270 ? -19.449 -2.519 18.360 1.00 89.19 270 PHE A C 1
ATOM 2283 O O . PHE A 1 270 ? -19.395 -2.475 19.590 1.00 89.19 270 PHE A O 1
ATOM 2290 N N . LYS A 1 271 ? -20.522 -2.097 17.679 1.00 86.56 271 LYS A N 1
ATOM 2291 C CA . LYS A 1 271 ? -21.761 -1.627 18.320 1.00 86.56 271 LYS A CA 1
ATOM 2292 C C . LYS A 1 271 ? -22.619 -2.772 18.869 1.00 86.56 271 LYS A C 1
ATOM 2294 O O . LYS A 1 271 ? -23.543 -2.513 19.638 1.00 86.56 271 LYS A O 1
ATOM 2299 N N . GLU A 1 272 ? -22.357 -4.018 18.476 1.00 86.31 272 GLU A N 1
ATOM 2300 C CA . GLU A 1 272 ? -23.117 -5.173 18.953 1.00 86.31 272 GLU A CA 1
ATOM 2301 C C . GLU A 1 272 ? -22.819 -5.440 20.439 1.00 86.31 272 GLU A C 1
ATOM 2303 O O . GLU A 1 272 ? -21.671 -5.542 20.869 1.00 86.31 272 GLU A O 1
ATOM 2308 N N . THR A 1 273 ? -23.870 -5.593 21.246 1.00 65.50 273 THR A N 1
ATOM 2309 C CA . THR A 1 273 ? -23.798 -5.707 22.716 1.00 65.50 273 THR A CA 1
ATOM 2310 C C . THR A 1 273 ? -23.067 -6.946 23.241 1.00 65.50 273 THR A C 1
ATOM 2312 O O . THR A 1 273 ? -22.737 -6.986 24.422 1.00 65.50 273 THR A O 1
ATOM 2315 N N . LYS A 1 274 ? -22.801 -7.948 22.393 1.00 66.75 274 LYS A N 1
ATOM 2316 C CA . LYS A 1 274 ? -22.104 -9.201 22.742 1.00 66.75 274 LYS A CA 1
ATOM 2317 C C . LYS A 1 274 ? -20.777 -9.379 22.002 1.00 66.75 274 LYS A C 1
ATOM 2319 O O . LYS A 1 274 ? -20.338 -10.510 21.808 1.00 66.75 274 LYS A O 1
ATOM 2324 N N . ASN A 1 275 ? -20.164 -8.292 21.533 1.00 68.69 275 ASN A N 1
ATOM 2325 C CA . ASN A 1 275 ? -18.891 -8.413 20.840 1.00 68.69 275 ASN A CA 1
ATOM 2326 C C . ASN A 1 275 ? -17.694 -8.346 21.805 1.00 68.69 275 ASN A C 1
ATOM 2328 O O . ASN A 1 275 ? -17.122 -7.277 22.039 1.00 68.69 275 ASN A O 1
ATOM 2332 N N . ASP A 1 276 ? -17.302 -9.504 22.335 1.00 70.06 276 ASP A N 1
ATOM 2333 C CA . ASP A 1 276 ? -16.105 -9.647 23.171 1.00 70.06 276 ASP A CA 1
ATOM 2334 C C . ASP A 1 276 ? -14.796 -9.539 22.362 1.00 70.06 276 ASP A C 1
ATOM 2336 O O . ASP A 1 276 ? -13.749 -9.243 22.937 1.00 70.06 276 ASP A O 1
ATOM 2340 N N . SER A 1 277 ? -14.835 -9.710 21.032 1.00 74.06 277 SER A N 1
ATOM 2341 C CA . SER A 1 277 ? -13.645 -9.661 20.167 1.00 74.06 277 SER A CA 1
ATOM 2342 C C . SER A 1 277 ? -13.194 -8.236 19.832 1.00 74.06 277 SER A C 1
ATOM 2344 O O . SER A 1 277 ? -12.090 -8.050 19.326 1.00 74.06 277 SER A O 1
ATOM 2346 N N . LYS A 1 278 ? -13.990 -7.202 20.151 1.00 80.31 278 LYS A N 1
ATOM 2347 C CA . LYS A 1 278 ? -13.662 -5.796 19.837 1.00 80.31 278 LYS A CA 1
ATOM 2348 C C . LYS A 1 278 ? -12.278 -5.371 20.342 1.00 80.31 278 LYS A C 1
ATOM 2350 O O . LYS A 1 278 ? -11.595 -4.596 19.682 1.00 80.31 278 LYS A O 1
ATOM 2355 N N . LYS A 1 279 ? -11.843 -5.919 21.485 1.00 85.00 279 LYS A N 1
ATOM 2356 C CA . LYS A 1 279 ? -10.517 -5.651 22.061 1.00 85.00 279 LYS A CA 1
ATOM 2357 C C . LYS A 1 279 ? -9.379 -6.303 21.274 1.00 85.00 279 LYS A C 1
ATOM 2359 O O . LYS A 1 279 ? -8.276 -5.765 21.259 1.00 85.00 279 LYS A O 1
ATOM 2364 N N . ASP A 1 280 ? -9.648 -7.401 20.572 1.00 90.06 280 ASP A N 1
ATOM 2365 C CA . ASP A 1 280 ? -8.655 -8.115 19.761 1.00 90.06 280 ASP A CA 1
ATOM 2366 C C . ASP A 1 280 ? -8.223 -7.292 18.540 1.00 90.06 280 ASP A C 1
ATOM 2368 O O . ASP A 1 280 ? -7.125 -7.474 18.016 1.00 90.06 280 ASP A O 1
ATOM 2372 N N . TYR A 1 281 ? -9.061 -6.346 18.104 1.00 92.00 281 TYR A N 1
ATOM 2373 C CA . TYR A 1 281 ? -8.734 -5.426 17.019 1.00 92.00 281 TYR A CA 1
ATOM 2374 C C . TYR A 1 281 ? -7.816 -4.283 17.452 1.00 92.00 281 TYR A C 1
ATOM 2376 O O . TYR A 1 281 ? -7.149 -3.708 16.593 1.00 92.00 281 TYR A O 1
ATOM 2384 N N . CYS A 1 282 ? -7.756 -3.943 18.744 1.00 92.69 282 CYS A N 1
ATOM 2385 C CA . CYS A 1 282 ? -7.040 -2.755 19.212 1.00 92.69 282 CYS A CA 1
ATOM 2386 C C . CYS A 1 282 ? -5.552 -2.741 18.817 1.00 92.69 282 CYS A C 1
ATOM 2388 O O . CYS A 1 282 ? -5.114 -1.723 18.280 1.00 92.69 282 CYS A O 1
ATOM 2390 N N . PRO A 1 283 ? -4.774 -3.838 18.959 1.00 92.69 283 PRO A N 1
ATOM 2391 C CA . PRO A 1 283 ? -3.380 -3.853 18.508 1.00 92.69 283 PRO A CA 1
ATOM 2392 C C . PRO A 1 283 ? -3.240 -3.605 17.001 1.00 92.69 283 PRO A C 1
ATOM 2394 O O . PRO A 1 283 ? -2.345 -2.884 16.565 1.00 92.69 283 PRO A O 1
ATOM 2397 N N . TYR A 1 284 ? -4.152 -4.165 16.198 1.00 93.75 284 TYR A N 1
ATOM 2398 C CA . TYR A 1 284 ? -4.144 -3.965 14.751 1.00 93.75 284 TYR A CA 1
ATOM 2399 C C . TYR A 1 284 ? -4.493 -2.520 14.382 1.00 93.75 284 TYR A C 1
ATOM 2401 O O . TYR A 1 284 ? -3.801 -1.911 13.568 1.00 93.75 284 TYR A O 1
ATOM 2409 N N . ILE A 1 285 ? -5.533 -1.952 15.004 1.00 95.06 285 ILE A N 1
ATOM 2410 C CA . ILE A 1 285 ? -5.938 -0.556 14.801 1.00 95.06 285 ILE A CA 1
ATOM 2411 C C . ILE A 1 285 ? -4.784 0.374 15.182 1.00 95.06 285 ILE A C 1
ATOM 2413 O O . ILE A 1 285 ? -4.400 1.198 14.354 1.00 95.06 285 ILE A O 1
ATOM 2417 N N . LYS A 1 286 ? -4.166 0.198 16.360 1.00 94.12 286 LYS A N 1
ATOM 2418 C CA . LYS A 1 286 ? -2.987 0.979 16.773 1.00 94.12 286 LYS A CA 1
ATOM 2419 C C . LYS A 1 286 ? -1.894 0.937 15.699 1.00 94.12 286 LYS A C 1
ATOM 2421 O O . LYS A 1 286 ? -1.452 1.990 15.242 1.00 94.12 286 LYS A O 1
ATOM 2426 N N . GLY A 1 287 ? -1.562 -0.255 15.197 1.00 94.12 287 GLY A N 1
ATOM 2427 C CA . GLY A 1 287 ? -0.571 -0.425 14.130 1.00 94.12 287 GLY A CA 1
ATOM 2428 C C . GLY A 1 287 ? -0.923 0.289 12.816 1.00 94.12 287 GLY A C 1
ATOM 2429 O O . GLY A 1 287 ? -0.033 0.788 12.128 1.00 94.12 287 GLY A O 1
ATOM 2430 N N . ILE A 1 288 ? -2.206 0.400 12.451 1.00 96.56 288 ILE A N 1
ATOM 2431 C CA . ILE A 1 288 ? -2.624 1.185 11.275 1.00 96.56 288 ILE A CA 1
ATOM 2432 C C . ILE A 1 288 ? -2.447 2.692 11.505 1.00 96.56 288 ILE A C 1
ATOM 2434 O O . ILE A 1 288 ? -2.027 3.413 10.598 1.00 96.56 288 ILE A O 1
ATOM 2438 N N . PHE A 1 289 ? -2.739 3.187 12.705 1.00 96.00 289 PHE A N 1
ATOM 2439 C CA . PHE A 1 289 ? -2.551 4.600 13.039 1.00 96.00 289 PHE A CA 1
ATOM 2440 C C . PHE A 1 289 ? -1.065 4.983 13.123 1.00 96.00 289 PHE A C 1
ATOM 2442 O O . PHE A 1 289 ? -0.672 6.066 12.682 1.00 96.00 289 PHE A O 1
ATOM 2449 N N . GLU A 1 290 ? -0.215 4.076 13.601 1.00 94.81 290 GLU A N 1
ATOM 2450 C CA . GLU A 1 290 ? 1.244 4.209 13.520 1.00 94.81 290 GLU A CA 1
ATOM 2451 C C . GLU A 1 290 ? 1.727 4.209 12.066 1.00 94.81 290 GLU A C 1
ATOM 2453 O O . GLU A 1 290 ? 2.531 5.061 11.675 1.00 94.81 290 GLU A O 1
ATOM 2458 N N . LEU A 1 291 ? 1.181 3.316 11.233 1.00 95.44 291 LEU A N 1
ATOM 2459 C CA . LEU A 1 291 ? 1.461 3.287 9.800 1.00 95.44 291 LEU A CA 1
ATOM 2460 C C . LEU A 1 291 ? 1.073 4.609 9.122 1.00 95.44 291 LEU A C 1
ATOM 2462 O O . LEU A 1 291 ? 1.850 5.123 8.321 1.00 95.44 291 LEU A O 1
ATOM 2466 N N . TYR A 1 292 ? -0.066 5.214 9.475 1.00 95.75 292 TYR A N 1
ATOM 2467 C CA . TYR A 1 292 ? -0.441 6.544 8.981 1.00 95.75 292 TYR A CA 1
ATOM 2468 C C . TYR A 1 292 ? 0.632 7.598 9.310 1.00 95.75 292 TYR A C 1
ATOM 2470 O O . TYR A 1 292 ? 1.009 8.377 8.432 1.00 95.75 292 TYR A O 1
ATOM 2478 N N . LYS A 1 293 ? 1.170 7.612 10.540 1.00 93.12 293 LYS A N 1
ATOM 2479 C CA . LYS A 1 293 ? 2.247 8.543 10.931 1.00 93.12 293 LYS A CA 1
ATOM 2480 C C . LYS A 1 293 ? 3.529 8.307 10.138 1.00 93.12 293 LYS A C 1
ATOM 2482 O O . LYS A 1 293 ? 4.175 9.271 9.722 1.00 93.12 293 LYS A O 1
ATOM 2487 N N . LEU A 1 294 ? 3.880 7.046 9.892 1.00 92.19 294 LEU A N 1
ATOM 2488 C CA . LEU A 1 294 ? 5.006 6.693 9.030 1.00 92.19 294 LEU A CA 1
ATOM 2489 C C . LEU A 1 294 ? 4.786 7.202 7.605 1.00 92.19 294 LEU A C 1
ATOM 2491 O O . LEU A 1 294 ? 5.653 7.895 7.076 1.00 92.19 294 LEU A O 1
ATOM 2495 N N . MET A 1 295 ? 3.624 6.916 7.017 1.00 92.25 295 MET A N 1
ATOM 2496 C CA . MET A 1 295 ? 3.274 7.348 5.664 1.00 92.25 295 MET A CA 1
ATOM 2497 C C . MET A 1 295 ? 3.288 8.872 5.548 1.00 92.25 295 MET A C 1
ATOM 2499 O O . MET A 1 295 ? 3.824 9.388 4.580 1.00 92.25 295 MET A O 1
ATOM 2503 N N . GLU A 1 296 ? 2.767 9.606 6.536 1.00 91.25 296 GLU A N 1
ATOM 2504 C CA . GLU A 1 296 ? 2.783 11.075 6.551 1.00 91.25 296 GLU A CA 1
ATOM 2505 C C . GLU A 1 296 ? 4.212 11.640 6.559 1.00 91.25 296 GLU A C 1
ATOM 2507 O O . GLU A 1 296 ? 4.490 12.597 5.837 1.00 91.25 296 GLU A O 1
ATOM 2512 N N . ARG A 1 297 ? 5.118 11.033 7.335 1.00 87.56 297 ARG A N 1
ATOM 2513 C CA . ARG A 1 297 ? 6.534 11.423 7.417 1.00 87.56 297 ARG A CA 1
ATOM 2514 C C . ARG A 1 297 ? 7.312 11.095 6.145 1.00 87.56 297 ARG A C 1
ATOM 2516 O O . ARG A 1 297 ? 8.199 11.851 5.778 1.00 87.56 297 ARG A O 1
ATOM 2523 N N . GLU A 1 298 ? 7.018 9.968 5.507 1.00 85.19 298 GLU A N 1
ATOM 2524 C CA . GLU A 1 298 ? 7.736 9.511 4.312 1.00 85.19 298 GLU A CA 1
ATOM 2525 C C . GLU A 1 298 ? 7.133 10.030 2.996 1.00 85.19 298 GLU A C 1
ATOM 2527 O O . GLU A 1 298 ? 7.639 9.716 1.920 1.00 85.19 298 GLU A O 1
ATOM 2532 N N . ASN A 1 299 ? 6.081 10.854 3.056 1.00 82.81 299 ASN A N 1
ATOM 2533 C CA . ASN A 1 299 ? 5.360 11.349 1.881 1.00 82.81 299 ASN A CA 1
ATOM 2534 C C . ASN A 1 299 ? 6.076 12.485 1.116 1.00 82.81 299 ASN A C 1
ATOM 2536 O O . ASN A 1 299 ? 5.417 13.247 0.409 1.00 82.81 299 ASN A O 1
ATOM 2540 N N . ASP A 1 300 ? 7.400 12.621 1.219 1.00 68.00 300 ASP A N 1
ATOM 2541 C CA . ASP A 1 300 ? 8.167 13.686 0.546 1.00 68.00 300 ASP A CA 1
ATOM 2542 C C . ASP A 1 300 ? 8.007 13.652 -0.985 1.00 68.00 300 ASP A C 1
ATOM 2544 O O . ASP A 1 300 ? 8.048 14.679 -1.660 1.00 68.00 300 ASP A O 1
ATOM 2548 N N . THR A 1 301 ? 7.782 12.463 -1.548 1.00 64.88 301 THR A N 1
ATOM 2549 C CA . THR A 1 301 ? 7.541 12.240 -2.984 1.00 64.88 301 THR A CA 1
ATOM 2550 C C . THR A 1 301 ? 6.055 12.225 -3.347 1.00 64.88 301 THR A C 1
ATOM 2552 O O . THR A 1 301 ? 5.704 11.890 -4.478 1.00 64.88 301 THR A O 1
ATOM 2555 N N . ASN A 1 302 ? 5.173 12.576 -2.404 1.00 73.81 302 ASN A N 1
ATOM 2556 C CA . ASN A 1 302 ? 3.719 12.455 -2.518 1.00 73.81 302 ASN A CA 1
ATOM 2557 C C . ASN A 1 302 ? 3.228 11.022 -2.805 1.00 73.81 302 ASN A C 1
ATOM 2559 O O . ASN A 1 302 ? 2.085 10.843 -3.240 1.00 73.81 302 ASN A O 1
ATOM 2563 N N . SER A 1 303 ? 4.050 9.998 -2.540 1.00 78.88 303 SER A N 1
ATOM 2564 C CA . SER A 1 303 ? 3.735 8.610 -2.871 1.00 78.88 303 SER A CA 1
ATOM 2565 C C . SER A 1 303 ? 2.480 8.097 -2.166 1.00 78.88 303 SER A C 1
ATOM 2567 O O . SER A 1 303 ? 1.724 7.371 -2.796 1.00 78.88 303 SER A O 1
ATOM 2569 N N . TYR A 1 304 ? 2.180 8.528 -0.941 1.00 87.50 304 TYR A N 1
ATOM 2570 C CA . TYR A 1 304 ? 1.033 8.098 -0.124 1.00 87.50 304 TYR A CA 1
ATOM 2571 C C . TYR A 1 304 ? -0.181 9.045 -0.156 1.00 87.50 304 TYR A C 1
ATOM 2573 O O . TYR A 1 304 ? -1.083 8.944 0.677 1.00 87.50 304 TYR A O 1
ATOM 2581 N N . THR A 1 305 ? -0.211 10.003 -1.084 1.00 86.44 305 THR A N 1
ATOM 2582 C CA . THR A 1 305 ? -1.205 11.093 -1.087 1.00 86.44 305 THR A CA 1
ATOM 2583 C C . THR A 1 305 ? -2.655 10.611 -1.046 1.00 86.44 305 THR A C 1
ATOM 2585 O O . THR A 1 305 ? -3.453 11.145 -0.273 1.00 86.44 305 THR A O 1
ATOM 2588 N N . GLU A 1 306 ? -3.000 9.603 -1.847 1.00 87.62 306 GLU A N 1
ATOM 2589 C CA . GLU A 1 306 ? -4.374 9.101 -1.921 1.00 87.62 306 GLU A CA 1
ATOM 2590 C C . GLU A 1 306 ? -4.776 8.365 -0.641 1.00 87.62 306 GLU A C 1
ATOM 2592 O O . GLU A 1 306 ? -5.841 8.636 -0.086 1.00 87.62 306 GLU A O 1
ATOM 2597 N N . GLU A 1 307 ? -3.907 7.510 -0.096 1.00 93.69 307 GLU A N 1
ATOM 2598 C CA . GLU A 1 307 ? -4.200 6.781 1.140 1.00 93.69 307 GLU A CA 1
ATOM 2599 C C . GLU A 1 307 ? -4.329 7.727 2.338 1.00 93.69 307 GLU A C 1
ATOM 2601 O O . GLU A 1 307 ? -5.265 7.600 3.128 1.00 93.69 307 GLU A O 1
ATOM 2606 N N . LEU A 1 308 ? -3.448 8.729 2.444 1.00 94.06 308 LEU A N 1
ATOM 2607 C CA . LEU A 1 308 ? -3.522 9.752 3.492 1.00 94.06 308 LEU A CA 1
ATOM 2608 C C . LEU A 1 308 ? -4.815 10.570 3.392 1.00 94.06 308 LEU A C 1
ATOM 2610 O O . LEU A 1 308 ? -5.413 10.922 4.412 1.00 94.06 308 LEU A O 1
ATOM 2614 N N . LYS A 1 309 ? -5.267 10.873 2.171 1.00 93.62 309 LYS A N 1
ATOM 2615 C CA . LYS A 1 309 ? -6.532 11.573 1.931 1.00 93.62 309 LYS A CA 1
ATOM 2616 C C . LYS A 1 309 ? -7.728 10.710 2.329 1.00 93.62 309 LYS A C 1
ATOM 2618 O O . LYS A 1 309 ? -8.603 11.198 3.044 1.00 93.62 309 LYS A O 1
ATOM 2623 N N . LEU A 1 310 ? -7.762 9.444 1.910 1.00 94.31 310 LEU A N 1
ATOM 2624 C CA . LEU A 1 310 ? -8.817 8.501 2.290 1.00 94.31 310 LEU A CA 1
ATOM 2625 C C . LEU A 1 310 ? -8.888 8.339 3.813 1.00 94.31 310 LEU A C 1
ATOM 2627 O O . LEU A 1 310 ? -9.977 8.409 4.380 1.00 94.31 310 LEU A O 1
ATOM 2631 N N . PHE A 1 311 ? -7.737 8.215 4.476 1.00 97.00 311 PHE A N 1
ATOM 2632 C CA . PHE A 1 311 ? -7.653 8.105 5.929 1.00 97.00 311 PHE A CA 1
ATOM 2633 C C . PHE A 1 311 ? -8.229 9.336 6.637 1.00 97.00 311 PHE A C 1
ATOM 2635 O O . PHE A 1 311 ? -9.124 9.211 7.471 1.00 97.00 311 PHE A O 1
ATOM 2642 N N . ARG A 1 312 ? -7.783 10.542 6.265 1.00 95.25 312 ARG A N 1
ATOM 2643 C CA . ARG A 1 312 ? -8.271 11.802 6.860 1.00 95.25 312 ARG A CA 1
ATOM 2644 C C . ARG A 1 312 ? -9.765 12.023 6.634 1.00 95.25 312 ARG A C 1
ATOM 2646 O O . ARG A 1 312 ? -10.436 12.566 7.503 1.00 95.25 312 ARG A O 1
ATOM 2653 N N . ASN A 1 313 ? -10.292 11.590 5.491 1.00 94.81 313 ASN A N 1
ATOM 2654 C CA . ASN A 1 313 ? -11.726 11.664 5.215 1.00 94.81 313 ASN A CA 1
ATOM 2655 C C . ASN A 1 313 ? -12.537 10.678 6.068 1.00 94.81 313 ASN A C 1
ATOM 2657 O O . ASN A 1 313 ? -13.699 10.944 6.368 1.00 94.81 313 ASN A O 1
ATOM 2661 N N . LYS A 1 314 ? -11.945 9.536 6.435 1.00 95.62 314 LYS A N 1
ATOM 2662 C CA . LYS A 1 314 ? -12.596 8.494 7.236 1.00 95.62 314 LYS A CA 1
ATOM 2663 C C . LYS A 1 314 ? -12.611 8.838 8.727 1.00 95.62 314 LYS A C 1
ATOM 2665 O O . LYS A 1 314 ? -13.621 8.621 9.392 1.00 95.62 314 LYS A O 1
ATOM 2670 N N . PHE A 1 315 ? -11.508 9.377 9.243 1.00 95.25 315 PHE A N 1
ATOM 2671 C CA . PHE A 1 315 ? -11.294 9.580 10.674 1.00 95.25 315 PHE A CA 1
ATOM 2672 C C . PHE A 1 315 ? -11.415 11.054 11.067 1.00 95.25 315 PHE A C 1
ATOM 2674 O O . PHE A 1 315 ? -10.476 11.834 10.939 1.00 95.25 315 PHE A O 1
ATOM 2681 N N . SER A 1 316 ? -12.588 11.426 11.580 1.00 92.31 316 SER A N 1
ATOM 2682 C CA . SER A 1 316 ? -12.824 12.722 12.232 1.00 92.31 316 SER A CA 1
ATOM 2683 C C . SER A 1 316 ? -12.484 12.663 13.725 1.00 92.31 316 SER A C 1
ATOM 2685 O O . SER A 1 316 ? -12.411 11.577 14.287 1.00 92.31 316 SER A O 1
ATOM 2687 N N . ASN A 1 317 ? -12.376 13.806 14.412 1.00 88.69 317 ASN A N 1
ATOM 2688 C CA . ASN A 1 317 ? -12.168 13.823 15.871 1.00 88.69 317 ASN A CA 1
ATOM 2689 C C . ASN A 1 317 ? -13.230 13.011 16.636 1.00 88.69 317 ASN A C 1
ATOM 2691 O O . ASN A 1 317 ? -12.901 12.329 17.597 1.00 88.69 317 ASN A O 1
ATOM 2695 N N . ALA A 1 318 ? -14.492 13.033 16.190 1.00 91.06 318 ALA A N 1
ATOM 2696 C CA . ALA A 1 318 ? -15.544 12.214 16.791 1.00 91.06 318 ALA A CA 1
ATOM 2697 C C . ALA A 1 318 ? -15.293 10.711 16.584 1.00 91.06 318 ALA A C 1
ATOM 2699 O O . ALA A 1 318 ? -15.539 9.909 17.481 1.00 91.06 318 ALA A O 1
ATOM 2700 N N . GLU A 1 319 ? -14.770 10.337 15.415 1.00 94.19 319 GLU A N 1
ATOM 2701 C CA . GLU A 1 319 ? -14.409 8.955 15.104 1.00 94.19 319 GLU A CA 1
ATOM 2702 C C . GLU A 1 319 ? -13.215 8.471 15.934 1.00 94.19 319 GLU A C 1
ATOM 2704 O O . GLU A 1 319 ? -13.216 7.342 16.416 1.00 94.19 319 GLU A O 1
ATOM 2709 N N . LEU A 1 320 ? -12.219 9.339 16.135 1.00 93.56 320 LEU A N 1
ATOM 2710 C CA . LEU A 1 320 ? -11.064 9.055 16.987 1.00 93.56 320 LEU A CA 1
ATOM 2711 C C . LEU A 1 320 ? -11.484 8.853 18.443 1.00 93.56 320 LEU A C 1
ATOM 2713 O O . LEU A 1 320 ? -11.065 7.882 19.060 1.00 93.56 320 LEU A O 1
ATOM 2717 N N . ASN A 1 321 ? -12.353 9.722 18.965 1.00 90.81 321 ASN A N 1
ATOM 2718 C CA . ASN A 1 321 ? -12.867 9.598 20.330 1.00 90.81 321 ASN A CA 1
ATOM 2719 C C . ASN A 1 321 ? -13.635 8.285 20.518 1.00 90.81 321 ASN A C 1
ATOM 2721 O O . ASN A 1 321 ? -13.420 7.586 21.501 1.00 90.81 321 ASN A O 1
ATOM 2725 N N . TYR A 1 322 ? -14.475 7.915 19.546 1.00 92.62 322 TYR A N 1
ATOM 2726 C CA . TYR A 1 322 ? -15.188 6.637 19.557 1.00 92.62 322 TYR A CA 1
ATOM 2727 C C . TYR A 1 322 ? -14.234 5.433 19.602 1.00 92.62 322 TYR A C 1
ATOM 2729 O O . TYR A 1 322 ? -14.465 4.481 20.346 1.00 92.62 322 TYR A O 1
ATOM 2737 N N . LEU A 1 323 ? -13.151 5.464 18.822 1.00 92.44 323 LEU A N 1
ATOM 2738 C CA . LEU A 1 323 ? -12.151 4.399 18.852 1.00 92.44 323 LEU A CA 1
ATOM 2739 C C . LEU A 1 323 ? -11.370 4.362 20.165 1.00 92.44 323 LEU A C 1
ATOM 2741 O O . LEU A 1 323 ? -11.101 3.268 20.648 1.00 92.44 323 LEU A O 1
ATOM 2745 N N . GLU A 1 324 ? -11.047 5.511 20.758 1.00 89.69 324 GLU A N 1
ATOM 2746 C CA . GLU A 1 324 ? -10.359 5.581 22.055 1.00 89.69 324 GLU A CA 1
ATOM 2747 C C . GLU A 1 324 ? -11.241 5.043 23.200 1.00 89.69 324 GLU A C 1
ATOM 2749 O O . GLU A 1 324 ? -10.738 4.430 24.136 1.00 89.69 324 GLU A O 1
ATOM 2754 N N . GLU A 1 325 ? -12.568 5.194 23.114 1.00 89.62 325 GLU A N 1
ATOM 2755 C CA . GLU A 1 325 ? -13.504 4.577 24.070 1.00 89.62 325 GLU A CA 1
ATOM 2756 C C . GLU A 1 325 ? -13.510 3.041 23.984 1.00 89.62 325 GLU A C 1
ATOM 2758 O O . GLU A 1 325 ? -13.685 2.352 24.993 1.00 89.62 325 GLU A O 1
ATOM 2763 N N . ILE A 1 326 ? -13.334 2.483 22.783 1.00 88.62 326 ILE A N 1
ATOM 2764 C CA . ILE A 1 326 ? -13.303 1.027 22.560 1.00 88.62 326 ILE A CA 1
ATOM 2765 C C . ILE A 1 326 ? -11.928 0.449 22.893 1.00 88.62 326 ILE A C 1
ATOM 2767 O O . ILE A 1 326 ? -11.825 -0.617 23.508 1.00 88.62 326 ILE A O 1
ATOM 2771 N N . CYS A 1 327 ? -10.895 1.155 22.459 1.00 89.12 327 CYS A N 1
ATOM 2772 C CA . CYS A 1 327 ? -9.496 0.793 22.527 1.00 89.12 327 CYS A CA 1
ATOM 2773 C C . CYS A 1 327 ? -8.746 1.922 23.248 1.00 89.12 327 CYS A C 1
ATOM 2775 O O . CYS A 1 327 ? -8.211 2.814 22.585 1.00 89.12 327 CYS A O 1
ATOM 2777 N N . PRO A 1 328 ? -8.732 1.913 24.591 1.00 86.62 328 PRO A N 1
ATOM 2778 C CA . PRO A 1 328 ? -8.024 2.930 25.354 1.00 86.62 328 PRO A CA 1
ATOM 2779 C C . PRO A 1 328 ? -6.510 2.838 25.128 1.00 86.62 328 PRO A C 1
ATOM 2781 O O . PRO A 1 328 ? -5.989 1.791 24.736 1.00 86.62 328 PRO A O 1
ATOM 2784 N N . ASP A 1 329 ? -5.819 3.939 25.418 1.00 84.00 329 ASP A N 1
ATOM 2785 C CA . ASP A 1 329 ? -4.356 4.052 25.419 1.00 84.00 329 ASP A CA 1
ATOM 2786 C C . ASP A 1 329 ? -3.709 3.900 24.026 1.00 84.00 329 ASP A C 1
ATOM 2788 O O . ASP A 1 329 ? -2.575 3.435 23.888 1.00 84.00 329 ASP A O 1
ATOM 2792 N N . MET A 1 330 ? -4.411 4.323 22.967 1.00 86.50 330 MET A N 1
ATOM 2793 C CA . MET A 1 330 ? -3.869 4.349 21.597 1.00 86.50 330 MET A CA 1
ATOM 2794 C C . MET A 1 330 ? -3.329 5.722 21.186 1.00 86.50 330 MET A C 1
ATOM 2796 O O . MET A 1 330 ? -2.742 5.859 20.111 1.00 86.50 330 MET A O 1
ATOM 2800 N N . CYS A 1 331 ? -3.511 6.743 22.028 1.00 89.88 331 CYS A N 1
ATOM 2801 C CA . CYS A 1 331 ? -3.040 8.105 21.781 1.00 89.88 331 CYS A CA 1
ATOM 2802 C C . CYS A 1 331 ? -3.623 8.725 20.494 1.00 89.88 331 CYS A C 1
ATOM 2804 O O . CYS A 1 331 ? -2.981 9.579 19.868 1.00 89.88 331 CYS A O 1
ATOM 2806 N N . LEU A 1 332 ? -4.839 8.337 20.081 1.00 89.44 332 LEU A N 1
ATOM 2807 C CA . LEU A 1 332 ? -5.388 8.713 18.772 1.00 89.44 332 LEU A CA 1
ATOM 2808 C C . LEU A 1 332 ? -5.554 10.224 18.598 1.00 89.44 332 LEU A C 1
ATOM 2810 O O . LEU A 1 332 ? -5.440 10.740 17.488 1.00 89.44 332 LEU A O 1
ATOM 2814 N N . HIS A 1 333 ? -5.740 10.951 19.697 1.00 85.88 333 HIS A N 1
ATOM 2815 C CA . HIS A 1 333 ? -5.829 12.411 19.731 1.00 85.88 333 HIS A CA 1
ATOM 2816 C C . HIS A 1 333 ? -4.614 13.118 19.097 1.00 85.88 333 HIS A C 1
ATOM 2818 O O . HIS A 1 333 ? -4.723 14.266 18.660 1.00 85.88 333 HIS A O 1
ATOM 2824 N N . PHE A 1 334 ? -3.458 12.451 19.016 1.00 88.38 334 PHE A N 1
ATOM 2825 C CA . PHE A 1 334 ? -2.234 13.005 18.437 1.00 88.38 334 PHE A CA 1
ATOM 2826 C C . PHE A 1 334 ? -2.019 12.656 16.961 1.00 88.38 334 PHE A C 1
ATOM 2828 O O . PHE A 1 334 ? -1.108 13.219 16.347 1.00 88.38 334 PHE A O 1
ATOM 2835 N N . VAL A 1 335 ? -2.851 11.799 16.356 1.00 91.62 335 VAL A N 1
ATOM 2836 C CA . VAL A 1 335 ? -2.618 11.266 15.000 1.00 91.62 335 VAL A CA 1
ATOM 2837 C C . VAL A 1 335 ? -2.424 12.366 13.948 1.00 91.62 335 VAL A C 1
ATOM 2839 O O . VAL A 1 335 ? -1.508 12.298 13.132 1.00 91.62 335 VAL A O 1
ATOM 2842 N N . PHE A 1 336 ? -3.225 13.433 13.996 1.00 90.50 336 PHE A N 1
ATOM 2843 C CA . PHE A 1 336 ? -3.159 14.532 13.023 1.00 90.50 336 PHE A CA 1
ATOM 2844 C C . PHE A 1 336 ? -2.210 15.665 13.426 1.00 90.50 336 PHE A C 1
ATOM 2846 O O . PHE A 1 336 ? -2.100 16.673 12.719 1.00 90.50 336 PHE A O 1
ATOM 2853 N N . ASN A 1 337 ? -1.494 15.524 14.543 1.00 87.00 337 ASN A N 1
ATOM 2854 C CA . ASN A 1 337 ? -0.486 16.494 14.930 1.00 87.00 337 ASN A CA 1
ATOM 2855 C C . ASN A 1 337 ? 0.773 16.313 14.070 1.00 87.00 337 ASN A C 1
ATOM 2857 O O . ASN A 1 337 ? 1.590 15.419 14.291 1.00 87.00 337 ASN A O 1
ATOM 2861 N N . LYS A 1 338 ? 0.952 17.220 13.108 1.00 83.25 338 LYS A N 1
ATOM 2862 C CA . LYS A 1 338 ? 2.091 17.223 12.178 1.00 83.25 338 LYS A CA 1
ATOM 2863 C C . LYS A 1 338 ? 3.452 17.419 12.850 1.00 83.25 338 LYS A C 1
ATOM 2865 O O . LYS A 1 338 ? 4.469 17.106 12.246 1.00 83.25 338 LYS A O 1
ATOM 2870 N N . LYS A 1 339 ? 3.494 17.968 14.071 1.00 83.50 339 LYS A N 1
ATOM 2871 C CA . LYS A 1 339 ? 4.753 18.182 14.804 1.00 83.50 339 LYS A CA 1
ATOM 2872 C C . LYS A 1 339 ? 5.283 16.894 15.432 1.00 83.50 339 LYS A C 1
ATOM 2874 O O . LYS A 1 339 ? 6.473 16.808 15.715 1.00 83.50 339 LYS A O 1
ATOM 2879 N N . LEU A 1 340 ? 4.409 15.918 15.674 1.00 84.12 340 LEU A N 1
ATOM 2880 C CA . LEU A 1 340 ? 4.767 14.658 16.311 1.00 84.12 340 LEU A CA 1
ATOM 2881 C C . LEU A 1 340 ? 5.152 13.633 15.245 1.00 84.12 340 LEU A C 1
ATOM 2883 O O . LEU A 1 340 ? 4.433 13.458 14.258 1.00 84.12 340 LEU A O 1
ATOM 2887 N N . LYS A 1 341 ? 6.298 12.971 15.438 1.00 82.50 341 LYS A N 1
ATOM 2888 C CA . LYS A 1 341 ? 6.801 11.936 14.519 1.00 82.50 341 LYS A CA 1
ATOM 2889 C C . LYS A 1 341 ? 6.095 10.596 14.722 1.00 82.50 341 LYS A C 1
ATOM 2891 O O . LYS A 1 341 ? 5.854 9.889 13.750 1.00 82.50 341 LYS A O 1
ATOM 2896 N N . THR A 1 342 ? 5.758 10.273 15.964 1.00 86.75 342 THR A N 1
ATOM 2897 C CA . THR A 1 342 ? 5.090 9.035 16.375 1.00 86.75 342 THR A CA 1
ATOM 2898 C C . THR A 1 342 ? 3.652 9.303 16.813 1.00 86.75 342 THR A C 1
ATOM 2900 O O . THR A 1 342 ? 3.251 10.454 17.001 1.00 86.75 342 THR A O 1
ATOM 2903 N N . LEU A 1 343 ? 2.860 8.232 16.923 1.00 87.75 343 LEU A N 1
ATOM 2904 C CA . LEU A 1 343 ? 1.473 8.296 17.388 1.00 87.75 343 LEU A CA 1
ATOM 2905 C C . LEU A 1 343 ? 1.409 8.602 18.893 1.00 87.75 343 LEU A C 1
ATOM 2907 O O . LEU A 1 343 ? 0.704 9.517 19.310 1.00 87.75 343 LEU A O 1
ATOM 2911 N N . CYS A 1 344 ? 2.202 7.878 19.686 1.00 85.38 344 CYS A N 1
ATOM 2912 C CA . CYS A 1 344 ? 2.334 8.062 21.126 1.00 85.38 344 CYS A CA 1
ATOM 2913 C C . CYS A 1 344 ? 3.699 8.694 21.452 1.00 85.38 344 CYS A C 1
ATOM 2915 O O . CYS A 1 344 ? 4.670 7.975 21.683 1.00 85.38 344 CYS A O 1
ATOM 2917 N N . PRO A 1 345 ? 3.813 10.034 21.512 1.00 71.31 345 PRO A N 1
ATOM 2918 C CA . PRO A 1 345 ? 5.097 10.694 21.762 1.00 71.31 345 PRO A CA 1
ATOM 2919 C C . PRO A 1 345 ? 5.673 10.387 23.149 1.00 71.31 345 PRO A C 1
ATOM 2921 O O . PRO A 1 345 ? 6.862 10.569 23.360 1.00 71.31 345 PRO A O 1
ATOM 2924 N N . PHE A 1 346 ? 4.846 9.933 24.095 1.00 68.62 346 PHE A N 1
ATOM 2925 C CA . PHE A 1 346 ? 5.247 9.652 25.474 1.00 68.62 346 PHE A CA 1
ATOM 2926 C C . PHE A 1 346 ? 5.810 8.241 25.685 1.00 68.62 346 PHE A C 1
ATOM 2928 O O . PHE A 1 346 ? 6.476 8.012 26.691 1.00 68.62 346 PHE A O 1
ATOM 2935 N N . GLU A 1 347 ? 5.601 7.319 24.741 1.00 62.41 347 GLU A N 1
ATOM 2936 C CA . GLU A 1 347 ? 6.176 5.969 24.813 1.00 62.41 347 GLU A CA 1
ATOM 2937 C C . GLU A 1 347 ? 7.701 6.007 24.585 1.00 62.41 347 GLU A C 1
ATOM 2939 O O . GLU A 1 347 ? 8.433 5.321 25.296 1.00 62.41 347 GLU A O 1
ATOM 2944 N N . GLU A 1 348 ? 8.202 6.900 23.716 1.00 50.59 348 GLU A N 1
ATOM 2945 C CA . GLU A 1 348 ? 9.648 7.108 23.487 1.00 50.59 348 GLU A CA 1
ATOM 2946 C C . GLU A 1 348 ? 10.385 7.643 24.731 1.00 50.59 348 GLU A C 1
ATOM 2948 O O . GLU A 1 348 ? 11.556 7.341 24.939 1.00 50.59 348 GLU A O 1
ATOM 2953 N N . PHE A 1 349 ? 9.706 8.387 25.614 1.00 45.00 349 PHE A N 1
ATOM 2954 C CA . PHE A 1 349 ? 10.313 8.898 26.853 1.00 45.00 349 PHE A CA 1
ATOM 2955 C C . PHE A 1 349 ? 10.407 7.846 27.971 1.00 45.00 349 PHE A C 1
ATOM 2957 O O . PHE A 1 349 ? 11.026 8.115 29.003 1.00 45.00 349 PHE A O 1
ATOM 2964 N N . SER A 1 350 ? 9.808 6.662 27.794 1.00 39.31 350 SER A N 1
ATOM 2965 C CA . SER A 1 350 ? 9.863 5.575 28.781 1.00 39.31 350 SER A CA 1
ATOM 2966 C C . SER A 1 350 ? 11.120 4.700 28.658 1.00 39.31 350 SER A C 1
ATOM 2968 O O . SER A 1 350 ? 11.515 4.056 29.632 1.00 39.31 350 SER A O 1
ATOM 2970 N N . SER A 1 351 ? 11.818 4.748 27.518 1.00 38.75 351 SER A N 1
ATOM 2971 C CA . SER A 1 351 ? 13.128 4.124 27.315 1.00 38.75 351 SER A CA 1
ATOM 2972 C C . SER A 1 351 ? 14.254 5.139 27.545 1.00 38.75 351 SER A C 1
ATOM 2974 O O . SER A 1 351 ? 14.709 5.808 26.628 1.00 38.75 351 SER A O 1
ATOM 2976 N N . SER A 1 352 ? 14.661 5.281 28.809 1.00 39.06 352 SER A N 1
ATOM 2977 C CA . SER A 1 352 ? 16.003 5.694 29.261 1.00 39.06 352 SER A CA 1
ATOM 2978 C C . SER A 1 352 ? 16.838 6.623 28.354 1.00 39.06 352 SER A C 1
ATOM 2980 O O . SER A 1 352 ? 17.887 6.206 27.881 1.00 39.06 352 SER A O 1
ATOM 2982 N N . GLU A 1 353 ? 16.470 7.897 28.186 1.00 38.97 353 GLU A N 1
ATOM 2983 C CA . GLU A 1 353 ? 17.437 8.924 27.750 1.00 38.97 353 GLU A CA 1
ATOM 2984 C C . GLU A 1 353 ? 16.999 10.347 28.148 1.00 38.97 353 GLU A C 1
ATOM 2986 O O . GLU A 1 353 ? 16.730 11.228 27.340 1.00 38.97 353 GLU A O 1
ATOM 2991 N N . LEU A 1 354 ? 16.942 10.603 29.458 1.00 38.09 354 LEU A N 1
ATOM 2992 C CA . LEU A 1 354 ? 16.995 11.968 29.993 1.00 38.09 354 LEU A CA 1
ATOM 2993 C C . LEU A 1 354 ? 18.445 12.323 30.341 1.00 38.09 354 LEU A C 1
ATOM 2995 O O . LEU A 1 354 ? 18.790 12.503 31.509 1.00 38.09 354 LEU A O 1
ATOM 2999 N N . VAL A 1 355 ? 19.301 12.469 29.328 1.00 36.06 355 VAL A N 1
ATOM 3000 C CA . VAL A 1 355 ? 20.524 13.264 29.486 1.00 36.06 355 VAL A CA 1
ATOM 3001 C C . VAL A 1 355 ? 20.185 14.685 29.059 1.00 36.06 355 VAL A C 1
ATOM 3003 O O . VAL A 1 355 ? 20.064 15.001 27.882 1.00 36.06 355 VAL A O 1
ATOM 3006 N N . LYS A 1 356 ? 19.997 15.562 30.050 1.00 41.12 356 LYS A N 1
ATOM 3007 C CA . LYS A 1 356 ? 19.981 17.013 29.841 1.00 41.12 356 LYS A CA 1
ATOM 3008 C C . LYS A 1 356 ? 21.347 17.436 29.300 1.00 41.12 356 LYS A C 1
ATOM 3010 O O . LYS A 1 356 ? 22.240 17.761 30.085 1.00 41.12 356 LYS A O 1
ATOM 3015 N N . GLU A 1 357 ? 21.517 17.458 27.986 1.00 32.25 357 GLU A N 1
ATOM 3016 C CA . GLU A 1 357 ? 22.681 18.101 27.394 1.00 32.25 357 GLU A CA 1
ATOM 3017 C C . GLU A 1 357 ? 22.489 19.619 27.478 1.00 32.25 357 GLU A C 1
ATOM 3019 O O . GLU A 1 357 ? 21.595 20.216 26.876 1.00 32.25 357 GLU A O 1
ATOM 3024 N N . LYS A 1 358 ? 23.289 20.254 28.338 1.00 32.53 358 LYS A N 1
ATOM 3025 C CA . LYS A 1 358 ? 23.348 21.710 28.454 1.00 32.53 358 LYS A CA 1
ATOM 3026 C C . LYS A 1 358 ? 23.855 22.276 27.129 1.00 32.53 358 LYS A C 1
ATOM 3028 O O . LYS A 1 358 ? 25.007 22.048 26.771 1.00 32.53 358 LYS A O 1
ATOM 3033 N N . VAL A 1 359 ? 23.027 23.079 26.464 1.00 32.25 359 VAL A N 1
ATOM 3034 C CA . VAL A 1 359 ? 23.447 23.974 25.379 1.00 32.25 359 VAL A CA 1
ATOM 3035 C C . VAL A 1 359 ? 24.645 24.799 25.869 1.00 32.25 359 VAL A C 1
ATOM 3037 O O . VAL A 1 359 ? 24.518 25.570 26.824 1.00 32.25 359 VAL A O 1
ATOM 3040 N N . LYS A 1 360 ? 25.821 24.620 25.256 1.00 39.31 360 LYS A N 1
ATOM 3041 C CA . LYS A 1 360 ? 26.968 25.511 25.480 1.00 39.31 360 LYS A CA 1
ATOM 3042 C C . LYS A 1 360 ? 26.737 26.800 24.682 1.00 39.31 360 LYS A C 1
ATOM 3044 O O . LYS A 1 360 ? 26.508 26.710 23.479 1.00 39.31 360 LYS A O 1
ATOM 3049 N N . PRO A 1 361 ? 26.810 27.992 25.296 1.00 39.59 361 PRO A N 1
ATOM 3050 C CA . PRO A 1 361 ? 26.822 29.236 24.539 1.00 39.59 361 PRO A CA 1
ATOM 3051 C C . PRO A 1 361 ? 28.160 29.386 23.801 1.00 39.59 361 PRO A C 1
ATOM 3053 O O . PRO A 1 361 ? 29.211 29.064 24.360 1.00 39.59 361 PRO A O 1
ATOM 3056 N N . CYS A 1 362 ? 28.126 29.901 22.567 1.00 31.03 362 CYS A N 1
ATOM 3057 C CA . CYS A 1 362 ? 29.320 30.263 21.798 1.00 31.03 362 CYS A CA 1
ATOM 3058 C C . CYS A 1 362 ? 30.184 31.257 22.582 1.00 31.03 362 CYS A C 1
ATOM 3060 O O . CYS A 1 362 ? 29.802 32.410 22.780 1.00 31.03 362 CYS A O 1
ATOM 3062 N N . GLY A 1 363 ? 31.365 30.807 23.000 1.00 39.78 363 GLY A N 1
ATOM 3063 C CA . GLY A 1 363 ? 32.361 31.621 23.682 1.00 39.78 363 GLY A CA 1
ATOM 3064 C C . GLY A 1 363 ? 33.703 31.545 22.966 1.00 39.78 363 GLY A C 1
ATOM 3065 O O . GLY A 1 363 ? 34.429 30.572 23.143 1.00 39.78 363 GLY A O 1
ATOM 3066 N N . ASN A 1 364 ? 34.023 32.630 22.253 1.00 37.88 364 ASN A N 1
ATOM 3067 C CA . ASN A 1 364 ? 35.340 33.078 21.773 1.00 37.88 364 ASN A CA 1
ATOM 3068 C C . ASN A 1 364 ? 35.758 32.707 20.335 1.00 37.88 364 ASN A C 1
ATOM 3070 O O . ASN A 1 364 ? 36.001 31.554 19.992 1.00 37.88 364 ASN A O 1
ATOM 3074 N N . LEU A 1 365 ? 35.947 33.761 19.526 1.00 34.03 365 LEU A N 1
ATOM 3075 C CA . LEU A 1 365 ? 36.678 33.768 18.256 1.00 34.03 365 LEU A CA 1
ATOM 3076 C C . LEU A 1 365 ? 38.147 33.410 18.507 1.00 34.03 365 LEU A C 1
ATOM 3078 O O . LEU A 1 365 ? 38.897 34.208 19.068 1.00 34.03 365 LEU A O 1
ATOM 3082 N N . VAL A 1 366 ? 38.575 32.235 18.052 1.00 30.55 366 VAL A N 1
ATOM 3083 C CA . VAL A 1 366 ? 39.998 31.884 18.000 1.00 30.55 366 VAL A CA 1
ATOM 3084 C C . VAL A 1 366 ? 40.483 32.067 16.566 1.00 30.55 366 VAL A C 1
ATOM 3086 O O . VAL A 1 366 ? 40.285 31.210 15.710 1.00 30.55 366 VAL A O 1
ATOM 3089 N N . SER A 1 367 ? 41.144 33.197 16.303 1.00 32.78 367 SER A N 1
ATOM 3090 C CA . SER A 1 367 ? 41.925 33.395 15.078 1.00 32.78 367 SER A CA 1
ATOM 3091 C C . SER A 1 367 ? 43.094 32.409 15.074 1.00 32.78 367 SER A C 1
ATOM 3093 O O . SER A 1 367 ? 44.136 32.666 15.677 1.00 32.78 367 SER A O 1
ATOM 3095 N N . SER A 1 368 ? 42.941 31.291 14.373 1.00 29.34 368 SER A N 1
ATOM 3096 C CA . SER A 1 368 ? 44.032 30.360 14.094 1.00 29.34 368 SER A CA 1
ATOM 3097 C C . SER A 1 368 ? 44.537 30.602 12.670 1.00 29.34 368 SER A C 1
ATOM 3099 O O . SER A 1 368 ? 43.905 30.238 11.685 1.00 29.34 368 SER A O 1
ATOM 3101 N N . LYS A 1 369 ? 45.702 31.253 12.559 1.00 30.27 369 LYS A N 1
ATOM 3102 C CA . LYS A 1 369 ? 46.488 31.272 11.320 1.00 30.27 369 LYS A CA 1
ATOM 3103 C C . LYS A 1 369 ? 47.065 29.871 11.116 1.00 30.27 369 LYS A C 1
ATOM 3105 O O . LYS A 1 369 ? 48.072 29.535 11.732 1.00 30.27 369 LYS A O 1
ATOM 3110 N N . VAL A 1 370 ? 46.434 29.066 10.267 1.00 30.09 370 VAL A N 1
ATOM 3111 C CA . VAL A 1 370 ? 47.005 27.807 9.770 1.00 30.09 370 VAL A CA 1
ATOM 3112 C C . VAL A 1 370 ? 47.250 27.964 8.264 1.00 30.09 370 VAL A C 1
ATOM 3114 O O . VAL A 1 370 ? 46.316 28.320 7.546 1.00 30.09 370 VAL A O 1
ATOM 3117 N N . PRO A 1 371 ? 48.484 27.752 7.766 1.00 29.48 371 PRO A N 1
ATOM 3118 C CA . PRO A 1 371 ? 48.773 27.719 6.334 1.00 29.48 371 PRO A CA 1
ATOM 3119 C C . PRO A 1 371 ? 47.943 26.628 5.649 1.00 29.48 371 PRO A C 1
ATOM 3121 O O . PRO A 1 371 ? 47.821 25.522 6.176 1.00 29.48 371 PRO A O 1
ATOM 3124 N N . GLY A 1 372 ? 47.359 26.964 4.498 1.00 28.08 372 GLY A N 1
ATOM 3125 C CA . GLY A 1 372 ? 46.319 26.191 3.824 1.00 28.08 372 GLY A CA 1
ATOM 3126 C C . GLY A 1 372 ? 46.615 24.698 3.693 1.00 28.08 372 GLY A C 1
ATOM 3127 O O . GLY A 1 372 ? 47.527 24.288 2.978 1.00 28.08 372 GLY A O 1
ATOM 3128 N N . ARG A 1 373 ? 45.767 23.874 4.315 1.00 27.69 373 ARG A N 1
ATOM 3129 C CA . ARG A 1 373 ? 45.411 22.588 3.720 1.00 27.69 373 ARG A CA 1
ATOM 3130 C C . ARG A 1 373 ? 44.369 22.894 2.659 1.00 27.69 373 ARG A C 1
ATOM 3132 O O . ARG A 1 373 ? 43.257 23.296 2.987 1.00 27.69 373 ARG A O 1
ATOM 3139 N N . THR A 1 374 ? 44.742 22.709 1.400 1.00 32.38 374 THR A N 1
ATOM 3140 C CA . THR A 1 374 ? 43.782 22.399 0.348 1.00 32.38 374 THR A CA 1
ATOM 3141 C C . THR A 1 374 ? 42.834 21.335 0.900 1.00 32.38 374 THR A C 1
ATOM 3143 O O . THR A 1 374 ? 43.277 20.272 1.345 1.00 32.38 374 THR A O 1
ATOM 3146 N N . HIS A 1 375 ? 41.530 21.621 0.932 1.00 34.56 375 HIS A N 1
ATOM 3147 C CA . HIS A 1 375 ? 40.565 20.533 0.930 1.00 34.56 375 HIS A CA 1
ATOM 3148 C C . HIS A 1 375 ? 40.936 19.697 -0.288 1.00 34.56 375 HIS A C 1
ATOM 3150 O O . HIS A 1 375 ? 40.883 20.190 -1.413 1.00 34.56 375 HIS A O 1
ATOM 3156 N N . LYS A 1 376 ? 41.440 18.484 -0.051 1.00 36.28 376 LYS A N 1
ATOM 3157 C CA . LYS A 1 376 ? 41.675 17.522 -1.117 1.00 36.28 376 LYS A CA 1
ATOM 3158 C C . LYS A 1 376 ? 40.383 17.444 -1.914 1.00 36.28 376 LYS A C 1
ATOM 3160 O O . LYS A 1 376 ? 39.356 17.039 -1.374 1.00 36.28 376 LYS A O 1
ATOM 3165 N N . ASN A 1 377 ? 40.438 17.841 -3.181 1.00 41.84 377 ASN A N 1
ATOM 3166 C CA . ASN A 1 377 ? 39.484 17.338 -4.146 1.00 41.84 377 ASN A CA 1
ATOM 3167 C C . ASN A 1 377 ? 39.504 15.817 -3.979 1.00 41.84 377 ASN A C 1
ATOM 3169 O O . ASN A 1 377 ? 40.572 15.206 -4.046 1.00 41.84 377 ASN A O 1
ATOM 3173 N N . ASN A 1 378 ? 38.346 15.192 -3.787 1.00 42.31 378 ASN A N 1
ATOM 3174 C CA . ASN A 1 378 ? 38.269 13.732 -3.799 1.00 42.31 378 ASN A CA 1
ATOM 3175 C C . ASN A 1 378 ? 38.650 13.147 -5.186 1.00 42.31 378 ASN A C 1
ATOM 3177 O O . ASN A 1 378 ? 38.634 11.940 -5.367 1.00 42.31 378 ASN A O 1
ATOM 3181 N N . GLU A 1 379 ? 39.042 13.985 -6.157 1.00 41.03 379 GLU A N 1
ATOM 3182 C CA . GLU A 1 379 ? 39.622 13.619 -7.455 1.00 41.03 379 GLU A CA 1
ATOM 3183 C C . GLU A 1 379 ? 40.851 12.699 -7.354 1.00 41.03 379 GLU A C 1
ATOM 3185 O O . GLU A 1 379 ? 41.129 11.982 -8.308 1.00 41.03 379 GLU A O 1
ATOM 3190 N N . GLU A 1 380 ? 41.572 12.655 -6.225 1.00 44.38 380 GLU A N 1
ATOM 3191 C CA . GLU A 1 380 ? 42.685 11.701 -6.059 1.00 44.38 380 GLU A CA 1
ATOM 3192 C C . GLU A 1 380 ? 42.221 10.234 -5.914 1.00 44.38 380 GLU A C 1
ATOM 3194 O O . GLU A 1 380 ? 43.040 9.330 -6.077 1.00 44.38 380 GLU A O 1
ATOM 3199 N N . GLY A 1 381 ? 40.937 9.983 -5.617 1.00 41.16 381 GLY A N 1
ATOM 3200 C CA . GLY A 1 381 ? 40.392 8.637 -5.372 1.00 41.16 381 GLY A CA 1
ATOM 3201 C C . GLY A 1 381 ? 39.602 8.013 -6.530 1.00 41.16 381 GLY A C 1
ATOM 3202 O O . GLY A 1 381 ? 39.458 6.793 -6.580 1.00 41.16 381 GLY A O 1
ATOM 3203 N N . TYR A 1 382 ? 39.117 8.814 -7.484 1.00 46.66 382 TYR A N 1
ATOM 3204 C CA . TYR A 1 382 ? 38.186 8.359 -8.524 1.00 46.66 382 TYR A CA 1
ATOM 3205 C C . TYR A 1 382 ? 38.770 8.518 -9.928 1.00 46.66 382 TYR A C 1
ATOM 3207 O O . TYR A 1 382 ? 39.249 9.587 -10.306 1.00 46.66 382 TYR A O 1
ATOM 3215 N N . ASN A 1 383 ? 38.665 7.478 -10.757 1.00 51.62 383 ASN A N 1
ATOM 3216 C CA . ASN A 1 383 ? 39.077 7.568 -12.155 1.00 51.62 383 ASN A CA 1
ATOM 3217 C C . ASN A 1 383 ? 37.941 8.111 -13.042 1.00 51.62 383 ASN A C 1
ATOM 3219 O O . ASN A 1 383 ? 37.246 7.346 -13.703 1.00 51.62 383 ASN A O 1
ATOM 3223 N N . PHE A 1 384 ? 37.771 9.434 -13.075 1.00 51.97 384 PHE A N 1
ATOM 3224 C CA . PHE A 1 384 ? 36.817 10.116 -13.966 1.00 51.97 384 PHE A CA 1
ATOM 3225 C C . PHE A 1 384 ? 37.379 10.394 -15.370 1.00 51.97 384 PHE A C 1
ATOM 3227 O O . PHE A 1 384 ? 36.759 11.105 -16.153 1.00 51.97 384 PHE A O 1
ATOM 3234 N N . SER A 1 385 ? 38.557 9.861 -15.716 1.00 57.38 385 SER A N 1
ATOM 3235 C CA . SER A 1 385 ? 39.250 10.205 -16.969 1.00 57.38 385 SER A CA 1
ATOM 3236 C C . SER A 1 385 ? 38.509 9.805 -18.251 1.00 57.38 385 SER A C 1
ATOM 3238 O O . SER A 1 385 ? 38.870 10.281 -19.325 1.00 57.38 385 SER A O 1
ATOM 3240 N N . SER A 1 386 ? 37.481 8.959 -18.147 1.00 53.12 386 SER A N 1
ATOM 3241 C CA . SER A 1 386 ? 36.607 8.580 -19.259 1.00 53.12 386 SER A CA 1
ATOM 3242 C C . SER A 1 386 ? 35.451 9.551 -19.507 1.00 53.12 386 SER A C 1
ATOM 3244 O O . SER A 1 386 ? 34.825 9.444 -20.557 1.00 53.12 386 SER A O 1
ATOM 3246 N N . LEU A 1 387 ? 35.155 10.470 -18.580 1.00 54.38 387 LEU A N 1
ATOM 3247 C CA . LEU A 1 387 ? 34.058 11.423 -18.739 1.00 54.38 387 LEU A CA 1
ATOM 3248 C C . LEU A 1 387 ? 34.476 12.585 -19.661 1.00 54.38 387 LEU A C 1
ATOM 3250 O O . LEU A 1 387 ? 35.563 13.153 -19.483 1.00 54.38 387 LEU A O 1
ATOM 3254 N N . PRO A 1 388 ? 33.629 12.987 -20.625 1.00 53.97 388 PRO A N 1
ATOM 3255 C CA . PRO A 1 388 ? 33.841 14.186 -21.435 1.00 53.97 388 PRO A CA 1
ATOM 3256 C C . PRO A 1 388 ? 34.176 15.437 -20.604 1.00 53.97 388 PRO A C 1
ATOM 3258 O O . PRO A 1 388 ? 35.074 16.209 -20.966 1.00 53.97 388 PRO A O 1
ATOM 3261 N N . SER A 1 389 ? 33.510 15.608 -19.462 1.00 51.88 389 SER A N 1
ATOM 3262 C CA . SER A 1 389 ? 33.704 16.730 -18.535 1.00 51.88 389 SER A CA 1
ATOM 3263 C C . SER A 1 389 ? 35.096 16.798 -17.910 1.00 51.88 389 SER A C 1
ATOM 3265 O O . SER A 1 389 ? 35.662 17.886 -17.764 1.00 51.88 389 SER A O 1
ATOM 3267 N N . ALA A 1 390 ? 35.708 15.650 -17.613 1.00 58.38 390 ALA A N 1
ATOM 3268 C CA . ALA A 1 390 ? 37.005 15.579 -16.948 1.00 58.38 390 ALA A CA 1
ATOM 3269 C C . ALA A 1 390 ? 38.112 16.240 -17.782 1.00 58.38 390 ALA A C 1
ATOM 3271 O O . ALA A 1 390 ? 39.016 16.878 -17.239 1.00 58.38 390 ALA A O 1
ATOM 3272 N N . THR A 1 391 ? 38.014 16.158 -19.112 1.00 59.78 391 THR A N 1
ATOM 3273 C CA . THR A 1 391 ? 38.958 16.811 -20.034 1.00 59.78 391 THR A CA 1
ATOM 3274 C C . THR A 1 391 ? 38.812 18.335 -20.005 1.00 59.78 391 THR A C 1
ATOM 3276 O O . THR A 1 391 ? 39.810 19.058 -20.061 1.00 59.78 391 THR A O 1
ATOM 3279 N N . VAL A 1 392 ? 37.580 18.832 -19.873 1.00 57.75 392 VAL A N 1
ATOM 3280 C CA . VAL A 1 392 ? 37.267 20.266 -19.806 1.00 57.75 392 VAL A CA 1
ATOM 3281 C C . VAL A 1 392 ? 37.698 20.849 -18.460 1.00 57.75 392 VAL A C 1
ATOM 3283 O O . VAL A 1 392 ? 38.441 21.830 -18.436 1.00 57.75 392 VAL A O 1
ATOM 3286 N N . TYR A 1 393 ? 37.333 20.211 -17.344 1.00 57.28 393 TYR A N 1
ATOM 3287 C CA . TYR A 1 393 ? 37.724 20.665 -16.006 1.00 57.28 393 TYR A CA 1
ATOM 3288 C C . TYR A 1 393 ? 39.238 20.629 -15.797 1.00 57.28 393 TYR A C 1
ATOM 3290 O O . TYR A 1 393 ? 39.795 21.568 -15.236 1.00 57.28 393 TYR A O 1
ATOM 3298 N N . LYS A 1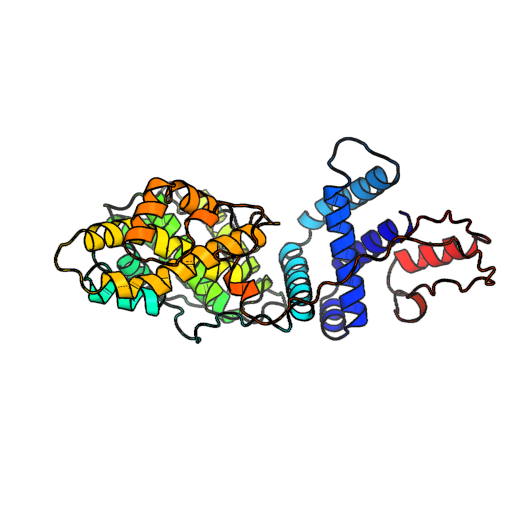 394 ? 39.934 19.606 -16.308 1.00 63.00 394 LYS A N 1
ATOM 3299 C CA . LYS A 1 394 ? 41.403 19.542 -16.251 1.00 63.00 394 LYS A CA 1
ATOM 3300 C C . LYS A 1 394 ? 42.067 20.696 -17.005 1.00 63.00 394 LYS A C 1
ATOM 3302 O O . LYS A 1 394 ? 43.120 21.169 -16.586 1.00 63.00 394 LYS A O 1
ATOM 3307 N N . LYS A 1 395 ? 41.459 21.154 -18.102 1.00 62.06 395 LYS A N 1
ATOM 3308 C CA . LYS A 1 395 ? 41.949 22.291 -18.888 1.00 62.06 395 LYS A CA 1
ATOM 3309 C C . LYS A 1 395 ? 41.705 23.623 -18.170 1.00 62.06 395 LYS A C 1
ATOM 3311 O O . LYS A 1 395 ? 42.614 24.439 -18.115 1.00 62.06 395 LYS A O 1
ATOM 3316 N N . LEU A 1 396 ? 40.526 23.798 -17.570 1.00 51.75 396 LEU A N 1
ATOM 3317 C CA . LEU A 1 396 ? 40.145 25.014 -16.837 1.00 51.75 396 LEU A CA 1
ATOM 3318 C C . LEU A 1 396 ? 40.887 25.160 -15.497 1.00 51.75 396 LEU A C 1
ATOM 3320 O O . LEU A 1 396 ? 41.344 26.247 -15.159 1.00 51.75 396 LEU A O 1
ATOM 3324 N N . ASN A 1 397 ? 41.090 24.064 -14.759 1.00 54.22 397 ASN A N 1
ATOM 3325 C CA . ASN A 1 397 ? 41.847 24.068 -13.500 1.00 54.22 397 ASN A CA 1
ATOM 3326 C C . ASN A 1 397 ? 43.348 24.336 -13.701 1.00 54.22 397 ASN A C 1
ATOM 3328 O O . ASN A 1 397 ? 44.035 24.696 -12.750 1.00 54.22 397 ASN A O 1
ATOM 3332 N N . GLY A 1 398 ? 43.867 24.179 -14.924 1.00 52.97 398 GLY A N 1
ATOM 3333 C CA . GLY A 1 398 ? 45.230 24.585 -15.268 1.00 52.97 398 GLY A CA 1
ATOM 3334 C C . GLY A 1 398 ? 45.434 26.106 -15.309 1.00 52.97 398 GLY A C 1
ATOM 3335 O O . GLY A 1 398 ? 46.579 26.549 -15.342 1.00 52.97 398 GLY A O 1
ATOM 3336 N N . GLU A 1 399 ? 44.355 26.899 -15.298 1.00 46.56 399 GLU A N 1
ATOM 3337 C CA . GLU A 1 399 ? 44.387 28.357 -15.498 1.00 46.56 399 GLU A CA 1
ATOM 3338 C C . GLU A 1 399 ? 44.072 29.181 -14.226 1.00 46.56 399 GLU A C 1
ATOM 3340 O O . GLU A 1 399 ? 44.169 30.408 -14.259 1.00 46.56 399 GLU A O 1
ATOM 3345 N N . VAL A 1 400 ? 43.756 28.557 -13.079 1.00 42.78 400 VAL A N 1
ATOM 3346 C CA . VAL A 1 400 ? 43.375 29.261 -11.832 1.00 42.78 400 VAL A CA 1
ATOM 3347 C C . VAL A 1 400 ? 44.480 29.151 -10.771 1.00 42.78 400 VAL A C 1
ATOM 3349 O O . VAL A 1 400 ? 44.801 28.056 -10.320 1.00 42.78 400 VAL A O 1
ATOM 3352 N N . ILE A 1 401 ? 45.067 30.284 -10.350 1.00 49.66 401 ILE A N 1
ATOM 3353 C CA . ILE A 1 401 ? 46.216 30.312 -9.412 1.00 49.66 401 ILE A CA 1
ATOM 3354 C C . ILE A 1 401 ? 45.819 30.670 -7.963 1.00 49.66 401 ILE A C 1
ATOM 3356 O O . ILE A 1 401 ? 46.574 30.357 -7.045 1.00 49.66 401 ILE A O 1
ATOM 3360 N N . THR A 1 402 ? 44.639 31.242 -7.688 1.00 42.44 402 THR A N 1
ATOM 3361 C CA . THR A 1 402 ? 44.227 31.564 -6.301 1.00 42.44 402 THR A CA 1
ATOM 3362 C C . THR A 1 402 ? 42.711 31.679 -6.116 1.00 42.44 402 THR A C 1
ATOM 3364 O O . THR A 1 402 ? 42.087 32.487 -6.799 1.00 42.44 402 THR A O 1
ATOM 3367 N N . ASP A 1 403 ? 42.165 30.988 -5.110 1.00 37.28 403 ASP A N 1
ATOM 3368 C CA . ASP A 1 403 ? 40.795 31.165 -4.606 1.00 37.28 403 ASP A CA 1
ATOM 3369 C C . ASP A 1 403 ? 40.785 31.994 -3.303 1.00 37.28 403 ASP A C 1
ATOM 3371 O O . ASP A 1 403 ? 41.518 31.691 -2.359 1.00 37.28 403 ASP A O 1
ATOM 3375 N N . TYR A 1 404 ? 39.912 33.005 -3.215 1.00 32.25 404 TYR A N 1
ATOM 3376 C CA . TYR A 1 404 ? 39.547 33.680 -1.961 1.00 32.25 404 TYR A CA 1
ATOM 3377 C C . TYR A 1 404 ? 38.168 33.182 -1.502 1.00 32.25 404 TYR A C 1
ATOM 3379 O O . TYR A 1 404 ? 37.186 33.371 -2.216 1.00 32.25 404 TYR A O 1
ATOM 3387 N N . TYR A 1 405 ? 38.068 32.608 -0.298 1.00 31.62 405 TYR A N 1
ATOM 3388 C CA . TYR A 1 405 ? 36.784 32.250 0.324 1.00 31.62 405 TYR A CA 1
ATOM 3389 C C . TYR A 1 405 ? 36.504 33.099 1.570 1.00 31.62 405 TYR A C 1
ATOM 3391 O O . TYR A 1 405 ? 37.391 33.334 2.392 1.00 31.62 405 TYR A O 1
ATOM 3399 N N . TYR A 1 406 ? 35.245 33.526 1.713 1.00 27.78 406 TYR A N 1
ATOM 3400 C CA . TYR A 1 406 ? 34.682 34.113 2.931 1.00 27.78 406 TYR A CA 1
ATOM 3401 C C . TYR A 1 406 ? 34.167 33.010 3.866 1.00 27.78 406 TYR A C 1
ATOM 3403 O O . TYR A 1 406 ? 33.548 32.046 3.417 1.00 27.78 406 TYR A O 1
ATOM 3411 N N . SER A 1 407 ? 34.401 33.170 5.168 1.00 30.88 407 SER A N 1
ATOM 3412 C CA . SER A 1 407 ? 33.938 32.268 6.224 1.00 30.88 407 SER A CA 1
ATOM 3413 C C . SER A 1 407 ? 32.486 32.549 6.634 1.00 30.88 407 SER A C 1
ATOM 3415 O O . SER A 1 407 ? 32.099 33.698 6.841 1.00 30.88 407 SER A O 1
ATOM 3417 N N . ILE A 1 408 ? 31.699 31.487 6.822 1.00 27.08 408 ILE A N 1
ATOM 3418 C CA . ILE A 1 408 ? 30.435 31.499 7.573 1.00 27.08 408 ILE A CA 1
ATOM 3419 C C . ILE A 1 408 ? 30.559 30.409 8.646 1.00 27.08 408 ILE A C 1
ATOM 3421 O O . ILE A 1 408 ? 31.067 29.328 8.358 1.00 27.08 408 ILE A O 1
ATOM 3425 N N . CYS A 1 409 ? 30.186 30.742 9.884 1.00 27.66 409 CYS A N 1
ATOM 3426 C CA . CYS A 1 409 ? 30.343 29.906 11.078 1.00 27.66 409 CYS A CA 1
ATOM 3427 C C . CYS A 1 409 ? 29.519 28.607 11.033 1.00 27.66 409 CYS A C 1
ATOM 3429 O O . CYS A 1 409 ? 28.410 28.614 10.498 1.00 27.66 409 CYS A O 1
ATOM 3431 N N . GLU A 1 410 ? 30.035 27.553 11.678 1.00 36.12 410 GLU A N 1
ATOM 3432 C CA . GLU A 1 410 ? 29.247 26.416 12.191 1.00 36.12 410 GLU A CA 1
ATOM 3433 C C . GLU A 1 410 ? 28.660 26.729 13.571 1.00 36.12 410 GLU A C 1
ATOM 3435 O O . GLU A 1 410 ? 29.402 27.294 14.415 1.00 36.12 410 GLU A O 1
#

pLDDT: mean 70.25, std 19.63, range [26.39, 97.0]

InterPro domains:
  IPR008780 Plasmodium vivax Vir [PF05795] (129-361)